Protein AF-0000000075882647 (afdb_homodimer)

Nearest PDB structures (foldseek):
  5lj7-assembly1_B  TM=8.411E-01  e=6.321E-17  Aggregatibacter actinomycetemcomitans
  5lil-assembly1_B  TM=8.410E-01  e=8.595E-17  Aggregatibacter actinomycetemcomitans
  5lj6-assembly1_A  TM=8.390E-01  e=1.169E-16  Aggregatibacter actinomycetemcomitans
  7w7b-assembly2_G  TM=8.075E-01  e=3.227E-15  Corynebacterium diphtheriae NCTC 13129
  4hzi-assembly1_B  TM=7.333E-01  e=2.160E-16  Leptospira interrogans serovar Copenhageni str. Fiocruz L1-130

Organism: Streptococcus dysgalactiae (NCBI:txid1334)

Solvent-accessible surface area (backbone atoms only — not comparable to full-atom values): 24722 Å² total; per-residue (Å²): 88,32,43,38,35,42,41,31,22,34,65,57,90,91,44,72,42,28,66,42,25,43,50,77,46,41,47,54,32,31,35,23,45,33,45,51,80,87,32,33,67,68,58,50,51,32,35,73,65,61,79,40,80,62,75,37,61,49,63,30,30,33,49,95,87,40,77,40,74,67,52,66,81,38,47,36,69,36,50,65,76,64,88,68,72,42,86,32,26,47,48,56,46,52,51,52,51,44,68,75,43,77,58,93,83,61,75,57,71,66,53,56,35,50,72,66,66,45,48,76,71,59,30,70,31,46,41,63,76,47,53,63,30,53,44,43,47,53,40,50,48,50,40,68,64,62,59,32,48,32,39,39,28,35,39,75,54,75,61,30,41,31,67,54,30,54,51,49,51,53,49,51,61,65,47,21,68,77,16,26,35,39,34,33,51,45,46,65,46,47,40,56,70,67,28,66,32,33,35,37,33,51,90,13,26,51,43,81,45,80,66,46,84,82,37,69,61,40,58,53,50,50,45,49,64,73,54,56,59,64,77,73,110,88,32,43,38,35,42,41,31,21,33,67,56,92,91,43,72,42,28,67,41,25,43,49,77,47,41,48,54,31,31,36,22,44,32,45,51,80,86,31,34,67,67,59,51,51,31,35,74,63,61,79,37,80,63,75,39,59,47,63,31,30,34,50,94,86,40,77,40,74,68,52,69,80,37,47,37,71,36,50,65,75,63,88,68,70,42,86,31,24,48,47,55,46,51,50,53,52,45,68,74,44,77,59,94,84,60,73,56,70,66,55,55,36,49,73,65,66,47,48,76,70,57,30,70,32,46,40,65,76,46,52,66,31,53,43,41,48,53,41,50,48,49,41,69,63,62,59,31,50,32,38,39,29,36,39,74,55,76,61,29,41,32,67,54,31,54,52,50,52,52,48,51,62,65,47,21,68,77,16,26,34,40,34,32,50,44,46,64,45,47,41,54,72,66,28,67,30,32,35,38,34,51,90,14,27,51,43,80,43,80,66,46,84,81,37,68,62,42,58,52,52,50,44,48,64,72,54,56,60,64,77,74,108

InterPro domains:
  IPR003439 ABC transporter-like, ATP-binding domain [PF00005] (18-157)
  IPR003439 ABC transporter-like, ATP-binding domain [PS50893] (3-228)
  IPR003593 AAA+ ATPase domain [SM00382] (27-205)
  IPR027417 P-loop containing nucleoside triphosphate hydrolase [G3DSA:3.40.50.300] (1-225)
  IPR027417 P-loop containing nucleoside triphosphate hydrolase [SSF52540] (3-206)
  IPR051782 ABC Transporter Superfamily, Various Functions [PTHR42939] (3-209)

pLDDT: mean 91.67, std 10.1, range [30.39, 98.38]

Radius of gyration: 23.54 Å; Cα contacts (8 Å, |Δ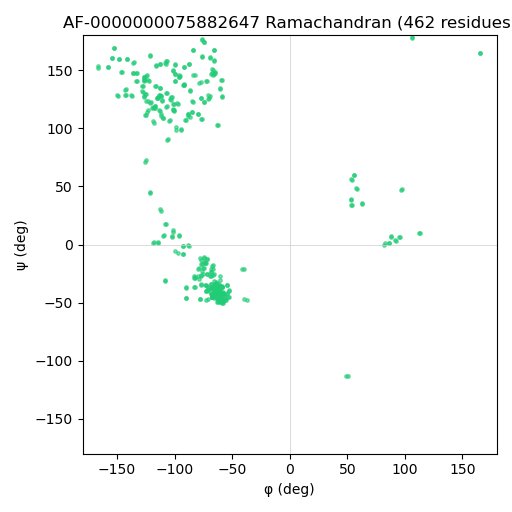i|>4): 886; chains: 2; bounding box: 59×68×52 Å

Secondary structure (DSSP, 8-state):
-EEEEEEEEEEETTEEEEEEEEEEEETT-EEEEEE-TTSSHHHHHHHHHTSS--SEEEEEEEETTEEEEPPGGGEEEE-SS----TTSBHHHHHHHHHHHS--TTPPPHHHHHHHTT--HHHHTSBGGG--HHHHHHHHHHHHHHH--SEEEEESTTTTS-HHHHHHHHHHHHHHGGGSEEEEE-S-HHHHHHH-SEEEEEETTEEEEEE--SS-HHHHHHHHHHHHGGGGT-/-EEEEEEEEEEETTEEEEEEEEEEEETT-EEEEEE-TTSSHHHHHHHHHTSS--SEEEEEEEETTEEEEPPGGGEEEE-SS----TTSBHHHHHHHHHHHS--TTPPPHHHHHHHTT--HHHHTSBGGG--HHHHHHHHHHHHHHH--SEEEEESTTTTS-HHHHHHHHHHHHHHGGGSEEEEE-S-HHHHHHH-SEEEEEETTEEEEEE--SS-HHHHHHHHHHHHGGGGT-

Foldseek 3Di:
DKKWWFQFWADDDPDTLAGTATDIFDFLFEAEEEADVSSCPVVVVCCVLPVDPTPDTAIWDADPNDTDRDDNLQEAEQALQDDADQAAALLRRLVVLCVVQPDPPDDDSVVLCVLLPNDPVRRRDGCVPPFSLVRLSSSVSSCVRSVHQEYEYEASQPRHDPVNNVSVLVVLNVSRNRHRHYYYDHDLVVCLVRGQWYWYRHPNYTDTDGDDPPDPVRVVVNCCRRVPPPVVD/DKKWWFQFWADDDPDTLAGTATDIFDFLFEAEEEADVSSCPVVVVCCVLPVDPTPDTAIWDADPNDTDRDDNLQEAEQALQDDADQAAALLRRLVVLCVVQPDPPDDDSVVLCVLLPQDPVRRRDGNVPPFSLVRLSSSVSSCVRSVHQEYEYEASQPRHDPVNNVSVLVVLNVSRNRHRHYYYDHDLVVCLVRGQWYWYRHPNYTD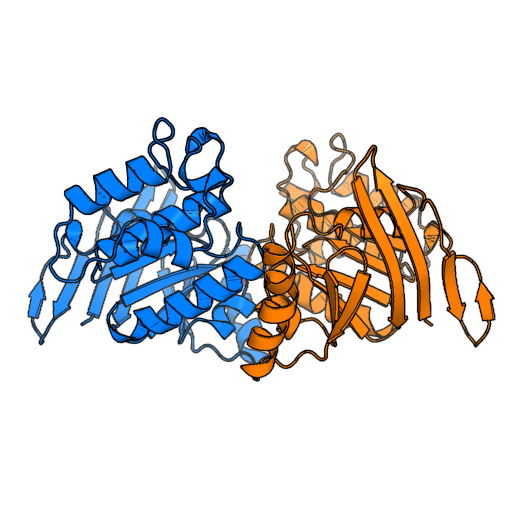TDGDDPPDPVRVVVNCCRRVPPPVPD

Structure (mmCIF, N/CA/C/O backbone):
data_AF-0000000075882647-model_v1
#
loop_
_entity.id
_entity.type
_entity.pdbx_description
1 polymer 'ABC-2 type transport system ATP-binding protein'
#
loop_
_atom_site.group_PDB
_atom_site.id
_atom_site.type_symbol
_atom_site.label_atom_id
_atom_site.label_alt_id
_atom_site.label_comp_id
_atom_site.label_asym_id
_atom_site.label_entity_id
_atom_site.label_seq_id
_atom_site.pdbx_PDB_ins_code
_atom_site.Cartn_x
_atom_site.Cartn_y
_atom_site.Cartn_z
_atom_site.occupancy
_atom_site.B_iso_or_equiv
_atom_site.auth_seq_id
_atom_site.auth_comp_id
_atom_site.auth_asym_id
_atom_site.auth_atom_id
_atom_site.pdbx_PDB_model_num
ATOM 1 N N . MET A 1 1 ? -0.082 30.484 -0.742 1 96.88 1 MET A N 1
ATOM 2 C CA . MET A 1 1 ? 0.788 30.078 0.355 1 96.88 1 MET A CA 1
ATOM 3 C C . MET A 1 1 ? 1.769 29 -0.106 1 96.88 1 MET A C 1
ATOM 5 O O . MET A 1 1 ? 1.406 28.109 -0.88 1 96.88 1 MET A O 1
ATOM 9 N N . GLU A 1 2 ? 2.984 29.188 0.309 1 97.88 2 GLU A N 1
ATOM 10 C CA . GLU A 1 2 ? 4.031 28.25 -0.065 1 97.88 2 GLU A CA 1
ATOM 11 C C . GLU A 1 2 ? 4.883 27.859 1.143 1 97.88 2 GLU A C 1
ATOM 13 O O . GLU A 1 2 ? 5.129 28.688 2.025 1 97.88 2 GLU A O 1
ATOM 18 N N . LEU A 1 3 ? 5.23 26.594 1.178 1 98.25 3 LEU A N 1
ATOM 19 C CA . LEU A 1 3 ? 6.262 26.141 2.102 1 98.25 3 LEU A CA 1
ATOM 20 C C . LEU A 1 3 ? 7.598 25.953 1.382 1 98.25 3 LEU A C 1
ATOM 22 O O . LEU A 1 3 ? 7.695 25.172 0.436 1 98.25 3 LEU A O 1
ATOM 26 N N . VAL A 1 4 ? 8.586 26.656 1.824 1 98.12 4 VAL A N 1
ATOM 27 C CA . VAL A 1 4 ? 9.883 26.625 1.16 1 98.12 4 VAL A CA 1
ATOM 28 C C . VAL A 1 4 ? 10.93 26 2.086 1 98.12 4 VAL A C 1
ATOM 30 O O . VAL A 1 4 ? 11.039 26.375 3.254 1 98.12 4 VAL A O 1
ATOM 33 N N . ILE A 1 5 ? 11.617 25.016 1.604 1 98 5 ILE A N 1
ATOM 34 C CA . ILE A 1 5 ? 12.797 24.484 2.277 1 98 5 ILE A CA 1
ATOM 35 C C . ILE A 1 5 ? 14.039 24.766 1.434 1 98 5 ILE A C 1
ATOM 37 O O . ILE A 1 5 ? 14.031 24.547 0.22 1 98 5 ILE A O 1
ATOM 41 N N . ARG A 1 6 ? 14.992 25.328 2.096 1 97.75 6 ARG A N 1
ATOM 42 C CA . ARG A 1 6 ? 16.203 25.75 1.389 1 97.75 6 ARG A CA 1
ATOM 43 C C . ARG A 1 6 ? 17.438 25.109 2.008 1 97.75 6 ARG A C 1
ATOM 45 O O . ARG A 1 6 ? 17.766 25.375 3.166 1 97.75 6 ARG A O 1
ATOM 52 N N . ASN A 1 7 ? 18.109 24.203 1.193 1 98.12 7 ASN A N 1
ATOM 53 C CA . ASN A 1 7 ? 19.406 23.641 1.516 1 98.12 7 ASN A CA 1
ATOM 54 C C . ASN A 1 7 ? 19.375 22.891 2.85 1 98.12 7 ASN A C 1
ATOM 56 O O . ASN A 1 7 ? 20.219 23.141 3.715 1 98.12 7 ASN A O 1
ATOM 60 N N . ILE A 1 8 ? 18.438 22.078 3.035 1 98.38 8 ILE A N 1
ATOM 61 C CA . ILE A 1 8 ? 18.312 21.312 4.27 1 98.38 8 ILE A CA 1
ATOM 62 C C . ILE A 1 8 ? 19.359 20.203 4.297 1 98.38 8 ILE A C 1
ATOM 64 O O . ILE A 1 8 ? 19.438 19.375 3.381 1 98.38 8 ILE A O 1
ATOM 68 N N . ARG A 1 9 ? 20.125 20.234 5.285 1 98.19 9 ARG A N 1
ATOM 69 C CA . ARG A 1 9 ? 21.156 19.219 5.496 1 98.19 9 ARG A CA 1
ATOM 70 C C . ARG A 1 9 ? 20.969 18.516 6.84 1 98.19 9 ARG A C 1
ATOM 72 O O . ARG A 1 9 ? 20.594 19.156 7.824 1 98.19 9 ARG A O 1
ATOM 79 N N . LYS A 1 10 ? 21.172 17.281 6.918 1 97.81 10 LYS A N 1
ATOM 80 C CA . LYS A 1 10 ? 21.078 16.5 8.148 1 97.81 10 LYS A CA 1
ATOM 81 C C . LYS A 1 10 ? 22.031 15.312 8.133 1 97.81 10 LYS A C 1
ATOM 83 O O . LYS A 1 10 ? 22.047 14.539 7.18 1 97.81 10 LYS A O 1
ATOM 88 N N . ASN A 1 11 ? 22.781 15.195 9.109 1 95.62 11 ASN A N 1
ATOM 89 C CA . ASN A 1 11 ? 23.703 14.078 9.32 1 95.62 11 ASN A CA 1
ATOM 90 C C . ASN A 1 11 ? 23.328 13.281 10.57 1 95.62 11 ASN A C 1
ATOM 92 O O . ASN A 1 11 ? 22.906 13.852 11.57 1 95.62 11 ASN A O 1
ATOM 96 N N . PHE A 1 12 ? 23.359 12.016 10.461 1 93.31 12 PHE A N 1
ATOM 97 C CA . PHE A 1 12 ? 23.344 11.133 11.625 1 93.31 12 PHE A CA 1
ATOM 98 C C . PHE A 1 12 ? 24.672 10.391 11.75 1 93.31 12 PHE A C 1
ATOM 100 O O . PHE A 1 12 ? 25 9.539 10.922 1 93.31 12 PHE A O 1
ATOM 107 N N . GLN A 1 13 ? 25.344 10.656 12.781 1 89.81 13 GLN A N 1
ATOM 108 C CA . GLN A 1 13 ? 26.703 10.133 12.953 1 89.81 13 GLN A CA 1
ATOM 109 C C . GLN A 1 13 ? 27.547 10.375 11.703 1 89.81 13 GLN A C 1
ATOM 111 O O . GLN A 1 13 ? 27.734 11.523 11.289 1 89.81 13 GLN A O 1
ATOM 116 N N . GLU A 1 14 ? 27.891 9.258 11.047 1 89.81 14 GLU A N 1
ATOM 117 C CA . GLU A 1 14 ? 28.797 9.422 9.922 1 89.81 14 GLU A CA 1
ATOM 118 C C . GLU A 1 14 ? 28.047 9.375 8.594 1 89.81 14 GLU A C 1
ATOM 120 O O . GLU A 1 14 ? 28.656 9.461 7.527 1 89.81 14 GLU A O 1
ATOM 125 N N . LYS A 1 15 ? 26.797 9.445 8.633 1 91.81 15 LYS A N 1
ATOM 126 C CA . LYS A 1 15 ? 26.047 9.336 7.391 1 91.81 15 LYS A CA 1
ATOM 127 C C . LYS A 1 15 ? 25.234 10.602 7.121 1 91.81 15 LYS A C 1
ATOM 129 O O . LYS A 1 15 ? 24.422 11.023 7.949 1 91.81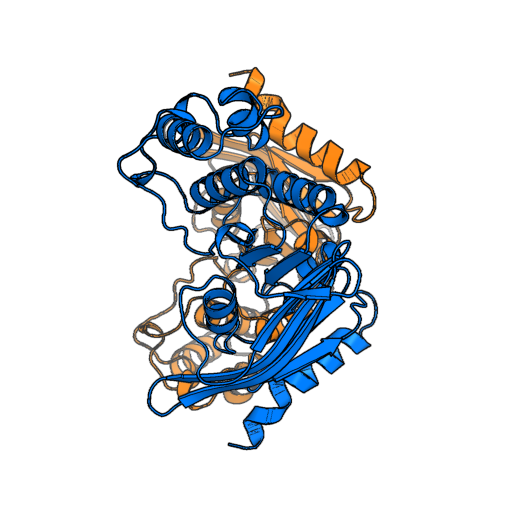 15 LYS A O 1
ATOM 134 N N . GLU A 1 16 ? 25.562 11.273 5.992 1 94.88 16 GLU A N 1
ATOM 135 C CA . GLU A 1 16 ? 24.766 12.422 5.562 1 94.88 16 GLU A CA 1
ATOM 136 C C . GLU A 1 16 ? 23.5 11.969 4.855 1 94.88 16 GLU A C 1
ATOM 138 O O . GLU A 1 16 ? 23.54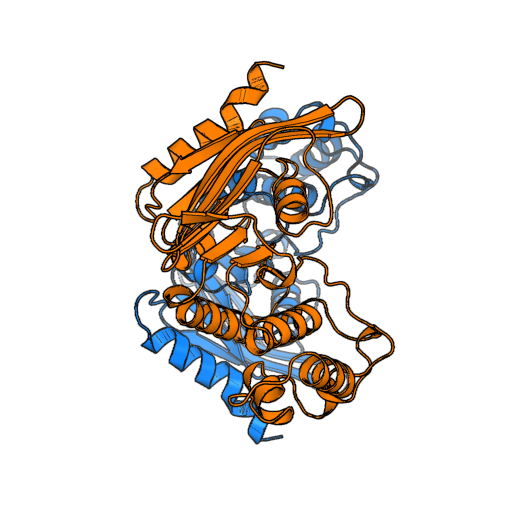7 11.484 3.727 1 94.88 16 GLU A O 1
ATOM 143 N N . VAL A 1 17 ? 22.375 12.211 5.473 1 96.19 17 VAL A N 1
ATOM 144 C CA . VAL A 1 17 ? 21.094 11.711 4.973 1 96.19 17 VAL A CA 1
ATOM 145 C C . VAL A 1 17 ? 20.469 12.742 4.031 1 96.19 17 VAL A C 1
ATOM 147 O O . VAL A 1 17 ? 19.984 12.391 2.955 1 96.19 17 VAL A O 1
ATOM 150 N N . LEU A 1 18 ? 20.469 13.969 4.422 1 98.12 18 LEU A N 1
ATOM 151 C CA . LEU A 1 18 ? 20.047 15.078 3.572 1 98.12 18 LEU A CA 1
ATOM 152 C C . LEU A 1 18 ? 21.219 15.977 3.217 1 98.12 18 LEU A C 1
ATOM 154 O O . LEU A 1 18 ? 21.984 16.391 4.098 1 98.12 18 LEU A O 1
ATOM 158 N N . LYS A 1 19 ? 21.422 16.25 1.901 1 97.56 19 LYS A N 1
ATOM 159 C CA . LYS A 1 19 ? 22.625 16.891 1.38 1 97.56 19 LYS A CA 1
ATOM 160 C C . LYS A 1 19 ? 22.281 18.188 0.651 1 97.56 19 LYS A C 1
ATOM 162 O O . LYS A 1 19 ? 22.75 18.438 -0.463 1 97.56 19 LYS A O 1
ATOM 167 N N . GLY A 1 20 ? 21.422 18.953 1.277 1 97.94 20 GLY A N 1
ATOM 168 C CA . GLY A 1 20 ? 21.031 20.234 0.694 1 97.94 20 GLY A CA 1
ATOM 169 C C . GLY A 1 20 ? 19.734 20.172 -0.077 1 97.94 20 GLY A C 1
ATOM 170 O O . GLY A 1 20 ? 19.672 20.594 -1.229 1 97.94 20 GLY A O 1
ATOM 171 N N . ALA A 1 21 ? 18.766 19.562 0.53 1 97.94 21 ALA A N 1
ATOM 172 C CA . ALA A 1 21 ? 17.453 19.438 -0.094 1 97.94 21 ALA A CA 1
ATOM 173 C C . ALA A 1 21 ? 16.75 20.797 -0.154 1 97.94 21 ALA A C 1
ATOM 175 O O . ALA A 1 21 ? 16.656 21.5 0.85 1 97.94 21 ALA A O 1
ATOM 176 N N . SER A 1 22 ? 16.328 21.203 -1.316 1 98.38 22 SER A N 1
ATOM 177 C CA . SER A 1 22 ? 15.562 22.422 -1.546 1 98.38 22 SER A CA 1
ATOM 178 C C . SER A 1 22 ? 14.305 22.141 -2.357 1 98.38 22 SER A C 1
ATOM 180 O O . SER A 1 22 ? 14.328 21.328 -3.287 1 98.38 22 SER A O 1
ATOM 182 N N . TYR A 1 23 ? 13.242 22.734 -1.927 1 97.94 23 TYR A N 1
ATOM 183 C CA . TYR A 1 23 ? 11.977 22.5 -2.617 1 97.94 23 TYR A CA 1
ATOM 184 C C . TYR A 1 23 ? 10.938 23.516 -2.189 1 97.94 23 TYR A C 1
ATOM 186 O O . TYR A 1 23 ? 11.039 24.109 -1.112 1 97.94 23 TYR A O 1
ATOM 194 N N . THR A 1 24 ? 10 23.797 -3.076 1 97.69 24 THR A N 1
ATOM 195 C CA . THR A 1 24 ? 8.852 24.641 -2.76 1 97.69 24 THR A CA 1
ATOM 196 C C . THR A 1 24 ? 7.547 23.859 -2.91 1 97.69 24 THR A C 1
ATOM 198 O O . THR A 1 24 ? 7.223 23.391 -4 1 97.69 24 THR A O 1
ATOM 201 N N . PHE A 1 25 ? 6.84 23.719 -1.783 1 97.69 25 PHE A N 1
ATOM 202 C CA . PHE A 1 25 ? 5.508 23.125 -1.771 1 97.69 25 PHE A CA 1
ATOM 203 C C . PHE A 1 25 ? 4.434 24.203 -1.821 1 97.69 25 PHE A C 1
ATOM 205 O O . PHE A 1 25 ? 4.559 25.234 -1.177 1 97.69 25 PHE A O 1
ATOM 212 N N . ARG A 1 26 ? 3.305 23.953 -2.514 1 97 26 ARG A N 1
ATOM 213 C CA . ARG A 1 26 ? 2.332 25.016 -2.738 1 97 26 ARG A CA 1
ATOM 214 C C . ARG A 1 26 ? 0.94 24.594 -2.283 1 97 26 ARG A C 1
ATOM 216 O O . ARG A 1 26 ? 0.577 23.422 -2.389 1 97 26 ARG A O 1
ATOM 223 N N . GLU A 1 27 ? 0.282 25.562 -1.771 1 97.38 27 GLU A N 1
ATOM 224 C CA . GLU A 1 27 ? -1.144 25.391 -1.508 1 97.38 27 GLU A CA 1
ATOM 225 C C . GLU A 1 27 ? -1.906 25.062 -2.789 1 97.38 27 GLU A C 1
ATOM 227 O O . GLU A 1 27 ? -1.557 25.562 -3.865 1 9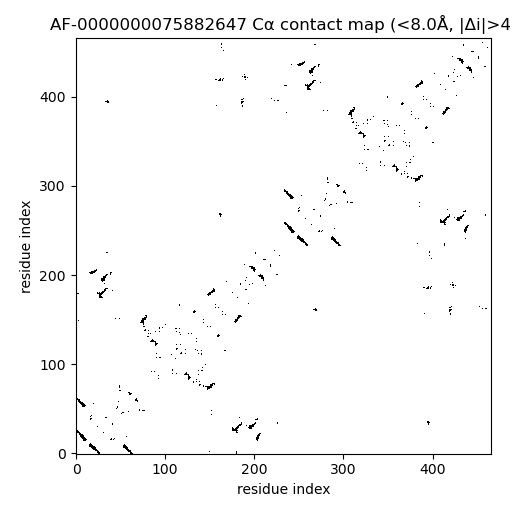7.38 27 GLU A O 1
ATOM 232 N N . GLY A 1 28 ? -2.861 24.188 -2.68 1 95.81 28 GLY A N 1
ATOM 233 C CA . GLY A 1 28 ? -3.689 23.859 -3.832 1 95.81 28 GLY A CA 1
ATOM 234 C C . GLY A 1 28 ? -3.166 22.672 -4.625 1 95.81 28 GLY A C 1
ATOM 235 O O . GLY A 1 28 ? -3.734 22.312 -5.656 1 95.81 28 GLY A O 1
ATOM 236 N N . GLU A 1 29 ? -2.07 22.109 -4.082 1 94.12 29 GLU A N 1
ATOM 237 C CA . GLU A 1 29 ? -1.463 20.938 -4.727 1 94.12 29 GLU A CA 1
ATOM 238 C C . GLU A 1 29 ? -1.161 19.844 -3.715 1 94.12 29 GLU A C 1
ATOM 240 O O . GLU A 1 29 ? -0.915 20.125 -2.539 1 94.12 29 GLU A O 1
ATOM 245 N N . ILE A 1 30 ? -1.267 18.656 -4.172 1 96.56 30 ILE A N 1
ATOM 246 C CA . ILE A 1 30 ? -0.74 17.531 -3.41 1 96.56 30 ILE A CA 1
ATOM 247 C C . ILE A 1 30 ? 0.607 17.109 -3.986 1 96.56 30 ILE A C 1
ATOM 249 O O . ILE A 1 30 ? 0.693 16.703 -5.148 1 96.56 30 ILE A O 1
ATOM 253 N N . THR A 1 31 ? 1.644 17.266 -3.207 1 96.94 31 THR A N 1
ATOM 254 C CA . THR A 1 31 ? 2.977 16.844 -3.627 1 96.94 31 THR A CA 1
ATOM 255 C C . THR A 1 31 ? 3.311 15.461 -3.062 1 96.94 31 THR A C 1
ATOM 257 O O . THR A 1 31 ? 3.238 15.242 -1.852 1 96.94 31 THR A O 1
ATOM 260 N N . GLY A 1 32 ? 3.582 14.555 -3.961 1 96.75 32 GLY A N 1
ATOM 261 C CA . GLY A 1 32 ? 4.082 13.258 -3.543 1 96.75 32 GLY A CA 1
ATOM 262 C C . GLY A 1 32 ? 5.582 13.242 -3.314 1 96.75 32 GLY A C 1
ATOM 263 O O . GLY A 1 32 ? 6.352 13.656 -4.184 1 96.75 32 GLY A O 1
ATOM 264 N N . LEU A 1 33 ? 6.004 12.883 -2.156 1 96.69 33 LEU A N 1
ATOM 265 C CA . LEU A 1 33 ? 7.414 12.68 -1.848 1 96.69 33 LEU A CA 1
ATOM 266 C C . LEU A 1 33 ? 7.832 11.242 -2.113 1 96.69 33 LEU A C 1
ATOM 268 O O . LEU A 1 33 ? 7.5 10.344 -1.338 1 96.69 33 LEU A O 1
ATOM 272 N N . LEU A 1 34 ? 8.57 11.039 -3.162 1 95.19 34 LEU A N 1
ATOM 273 C CA . LEU A 1 34 ? 9.008 9.703 -3.562 1 95.19 34 LEU A CA 1
ATOM 274 C C . LEU A 1 34 ? 10.492 9.516 -3.279 1 95.19 34 LEU A C 1
ATOM 276 O O . LEU A 1 34 ? 11.242 10.492 -3.201 1 95.19 34 LEU A O 1
ATOM 280 N N . GLY A 1 35 ? 10.891 8.32 -3.16 1 92.06 35 GLY A N 1
ATOM 281 C CA . GLY A 1 35 ? 12.266 7.922 -2.891 1 92.06 35 GLY A CA 1
ATOM 282 C C . GLY A 1 35 ? 12.391 6.477 -2.453 1 92.06 35 GLY A C 1
ATOM 283 O O . GLY A 1 35 ? 11.406 5.848 -2.07 1 92.06 35 GLY A O 1
ATOM 284 N N . ARG A 1 36 ? 13.586 6 -2.498 1 89.31 36 ARG A N 1
ATOM 285 C CA . ARG A 1 36 ? 13.844 4.637 -2.041 1 89.31 36 ARG A CA 1
ATOM 286 C C . ARG A 1 36 ? 13.68 4.527 -0.529 1 89.31 36 ARG A C 1
ATOM 288 O O . ARG A 1 36 ? 13.641 5.539 0.171 1 89.31 36 ARG A O 1
ATOM 295 N N . ASN A 1 37 ? 13.523 3.297 -0.109 1 86.5 37 ASN A N 1
ATOM 296 C CA . ASN A 1 37 ? 13.57 3.092 1.335 1 86.5 37 ASN A CA 1
ATOM 297 C C . ASN A 1 37 ? 14.906 3.551 1.923 1 86.5 37 ASN A C 1
ATOM 299 O O . ASN A 1 37 ? 15.969 3.246 1.378 1 86.5 37 ASN A O 1
ATOM 303 N N . GLY A 1 38 ? 14.852 4.375 2.912 1 88.56 38 GLY A N 1
ATOM 304 C CA . GLY A 1 38 ? 16.062 4.875 3.545 1 88.56 38 GLY A CA 1
ATOM 305 C C . GLY A 1 38 ? 16.609 6.133 2.885 1 88.56 38 GLY A C 1
ATOM 306 O O . GLY A 1 38 ? 17.641 6.652 3.289 1 88.56 38 GLY A O 1
ATOM 307 N N . ALA A 1 39 ? 15.852 6.641 1.966 1 91.75 39 ALA A N 1
ATOM 308 C CA . ALA A 1 39 ? 16.344 7.797 1.223 1 91.75 39 ALA A CA 1
ATOM 309 C C . ALA A 1 39 ? 16.312 9.055 2.082 1 91.75 39 ALA A C 1
ATOM 311 O O . ALA A 1 39 ? 16.906 10.07 1.729 1 91.75 39 ALA A O 1
ATOM 312 N N . GLY A 1 40 ? 15.578 9.016 3.189 1 94.38 40 GLY A N 1
ATOM 313 C CA . GLY A 1 40 ? 15.516 10.164 4.07 1 94.38 40 GLY A CA 1
ATOM 314 C C . GLY A 1 40 ? 14.141 10.812 4.109 1 94.38 40 GLY A C 1
ATOM 315 O O . GLY A 1 40 ? 13.977 11.914 4.645 1 94.38 40 GLY A O 1
ATOM 316 N N . LYS A 1 41 ? 13.109 10.219 3.553 1 95.5 41 LYS A N 1
ATOM 317 C CA . LYS A 1 41 ? 11.766 10.781 3.516 1 95.5 41 LYS A CA 1
ATOM 318 C C . LYS A 1 41 ? 11.25 11.07 4.922 1 95.5 41 LYS A C 1
ATOM 320 O O . LYS A 1 41 ? 10.789 12.18 5.207 1 95.5 41 LYS A O 1
ATOM 325 N N . THR A 1 42 ? 11.391 10.039 5.812 1 93.94 42 THR A N 1
ATOM 326 C CA . THR A 1 42 ? 10.938 10.18 7.191 1 93.94 42 THR A CA 1
ATOM 327 C C . THR A 1 42 ? 11.75 11.242 7.926 1 93.94 42 THR A C 1
ATOM 329 O O . THR A 1 42 ? 11.211 12.016 8.719 1 93.94 42 THR A O 1
ATOM 332 N N . THR A 1 43 ? 13.07 11.273 7.637 1 96 43 THR A N 1
ATOM 333 C CA . THR A 1 43 ? 13.93 12.297 8.219 1 96 43 THR A CA 1
ATOM 334 C C . THR A 1 43 ? 13.453 13.688 7.824 1 96 43 THR A C 1
ATOM 336 O O . THR A 1 43 ? 13.328 14.578 8.672 1 96 43 THR A O 1
ATOM 339 N N . LEU A 1 44 ? 13.164 13.844 6.555 1 97.44 44 LEU A N 1
ATOM 340 C CA . LEU A 1 44 ? 12.688 15.133 6.074 1 97.44 44 LEU A CA 1
ATOM 341 C C . LEU A 1 44 ? 11.352 15.5 6.727 1 97.44 44 LEU A C 1
ATOM 343 O O . LEU A 1 44 ? 11.172 16.625 7.18 1 97.44 44 LEU A O 1
ATOM 347 N N . PHE A 1 45 ? 10.422 14.555 6.816 1 97.25 45 PHE A N 1
ATOM 348 C CA . PHE A 1 45 ? 9.133 14.781 7.453 1 97.25 45 PHE A CA 1
ATOM 349 C C . PHE A 1 45 ? 9.312 15.18 8.914 1 97.25 45 PHE A C 1
ATOM 351 O O . PHE A 1 45 ? 8.656 16.109 9.391 1 97.25 45 PHE A O 1
ATOM 358 N N . ASN A 1 46 ? 10.219 14.547 9.562 1 96.19 46 ASN A N 1
ATOM 359 C CA . ASN A 1 46 ? 10.461 14.844 10.977 1 96.19 46 ASN A CA 1
ATOM 360 C C . ASN A 1 46 ? 11.055 16.234 11.156 1 96.19 46 ASN A C 1
ATOM 362 O O . ASN A 1 46 ? 10.766 16.906 12.141 1 96.19 46 ASN A O 1
ATOM 366 N N . ILE A 1 47 ? 11.883 16.562 10.25 1 96.94 47 ILE A N 1
ATOM 367 C CA . ILE A 1 47 ? 12.477 17.906 10.297 1 96.94 47 ILE A CA 1
ATOM 368 C C . ILE A 1 47 ? 11.391 18.953 10.062 1 96.94 47 ILE A C 1
ATOM 370 O O . ILE A 1 47 ? 11.297 19.938 10.805 1 96.94 47 ILE A O 1
ATOM 374 N N . LEU A 1 48 ? 10.523 18.734 9.117 1 96.88 48 LEU A N 1
ATOM 375 C CA . LEU A 1 48 ? 9.43 19.656 8.828 1 96.88 48 LEU A CA 1
ATOM 376 C C . LEU A 1 48 ? 8.477 19.75 10.008 1 96.88 48 LEU A C 1
ATOM 378 O O . LEU A 1 48 ? 8.008 20.844 10.352 1 96.88 48 LEU A O 1
ATOM 382 N N . TYR A 1 49 ? 8.234 18.641 10.609 1 95.75 49 TYR A N 1
ATOM 383 C CA . TYR A 1 49 ? 7.281 18.562 11.711 1 95.75 49 TYR A CA 1
ATOM 384 C C . TYR A 1 49 ? 7.879 19.125 12.992 1 95.75 49 TYR A C 1
ATOM 386 O O . TYR A 1 49 ? 7.16 19.391 13.953 1 95.75 49 TYR A O 1
ATOM 394 N N . GLY A 1 50 ? 9.195 19.266 13.055 1 93.88 50 GLY A N 1
ATOM 395 C CA . GLY A 1 50 ? 9.852 19.875 14.195 1 93.88 50 GLY A CA 1
ATOM 396 C C . GLY A 1 50 ? 10.352 18.844 15.203 1 93.88 50 GLY A C 1
ATOM 397 O O . GLY A 1 50 ? 10.828 19.219 16.281 1 93.88 50 GLY A O 1
ATOM 398 N N . GLU A 1 51 ? 10.242 17.625 14.859 1 91.94 51 GLU A N 1
ATOM 399 C CA . GLU A 1 51 ? 10.75 16.578 15.75 1 91.94 51 GLU A CA 1
ATOM 400 C C . GLU A 1 51 ? 12.273 16.531 15.742 1 91.94 51 GLU A C 1
ATOM 402 O O . GLU A 1 51 ? 12.898 16.203 16.75 1 91.94 51 GLU A O 1
ATOM 407 N N . HIS A 1 52 ? 12.852 16.797 14.609 1 92.81 52 HIS A N 1
ATOM 408 C CA . HIS A 1 52 ? 14.297 16.875 14.438 1 92.81 52 HIS A CA 1
ATOM 409 C C . HIS A 1 52 ? 14.703 18.219 13.844 1 92.81 52 HIS A C 1
ATOM 411 O O . HIS A 1 52 ? 14.008 18.766 12.984 1 92.81 52 HIS A O 1
ATOM 417 N N . GLN A 1 53 ? 15.859 18.672 14.305 1 94.62 53 GLN A N 1
ATOM 418 C CA . GLN A 1 53 ? 16.391 19.906 13.734 1 94.62 53 GLN A CA 1
ATOM 419 C C . GLN A 1 53 ? 17.328 19.609 12.562 1 94.62 53 GLN A C 1
ATOM 421 O O . GLN A 1 53 ? 18.141 18.688 12.633 1 94.62 53 GLN A O 1
ATOM 426 N N . ALA A 1 54 ? 17.172 20.391 11.547 1 96.75 54 ALA A N 1
ATOM 427 C CA . ALA A 1 54 ? 18.156 20.328 10.469 1 96.75 54 ALA A CA 1
ATOM 428 C C . ALA A 1 54 ? 19.516 20.859 10.93 1 96.75 54 ALA A C 1
ATOM 430 O O . ALA A 1 54 ? 19.594 21.719 11.797 1 96.75 54 ALA A O 1
ATOM 431 N N . ASP A 1 55 ? 20.562 20.266 10.383 1 97.5 55 ASP A N 1
ATOM 432 C CA . ASP A 1 55 ? 21.906 20.781 10.688 1 97.5 55 ASP A CA 1
ATOM 433 C C . ASP A 1 55 ? 22.141 22.109 9.984 1 97.5 55 ASP A C 1
ATOM 435 O O . ASP A 1 55 ? 22.812 22.984 10.539 1 97.5 55 ASP A O 1
ATOM 439 N N . GLN A 1 56 ? 21.703 22.203 8.82 1 97.94 56 GLN A N 1
ATOM 440 C CA . GLN A 1 56 ? 21.781 23.422 8.023 1 97.94 56 GLN A CA 1
ATOM 441 C C . GLN A 1 56 ? 20.516 23.625 7.188 1 97.94 56 GLN A C 1
ATOM 443 O O . GLN A 1 56 ? 19.734 22.688 7.004 1 97.94 56 GLN A O 1
ATOM 448 N N . GLY A 1 57 ? 20.312 24.859 6.777 1 97.56 57 GLY A N 1
ATOM 449 C CA . GLY A 1 57 ? 19.188 25.172 5.895 1 97.56 57 GLY A CA 1
ATOM 450 C C . GLY A 1 57 ? 18.062 25.906 6.602 1 97.56 57 GLY A C 1
ATOM 451 O O . GLY A 1 57 ? 18.188 26.25 7.777 1 97.56 57 GLY A O 1
ATOM 452 N N . GLU A 1 58 ? 17.078 26.234 5.812 1 97.06 58 GLU A N 1
ATOM 453 C CA . GLU A 1 58 ? 15.969 27.031 6.336 1 97.06 58 GLU A CA 1
ATOM 454 C C . GLU A 1 58 ? 14.625 26.484 5.859 1 97.06 58 GLU A C 1
ATOM 456 O O . GLU A 1 58 ? 14.531 25.922 4.77 1 97.06 58 GLU A O 1
ATOM 461 N N . ILE A 1 59 ? 13.672 26.625 6.688 1 97.5 59 ILE A N 1
ATOM 462 C CA . ILE A 1 59 ? 12.281 26.297 6.395 1 97.5 59 ILE A CA 1
ATOM 463 C C . ILE A 1 59 ? 11.391 27.5 6.703 1 97.5 59 ILE A C 1
ATOM 465 O O . ILE A 1 59 ? 11.461 28.062 7.801 1 97.5 59 ILE A O 1
ATOM 469 N N . PHE A 1 60 ? 10.594 27.922 5.793 1 97.44 60 PHE A N 1
ATOM 470 C CA . PHE A 1 60 ? 9.727 29.047 6.074 1 97.44 60 PHE A CA 1
ATOM 471 C C . PHE A 1 60 ? 8.477 29.016 5.199 1 97.44 60 PHE A C 1
ATOM 473 O O . PHE A 1 60 ? 8.43 28.281 4.207 1 97.44 60 PHE A O 1
ATOM 480 N N . LEU A 1 61 ? 7.484 29.703 5.586 1 97.75 61 LEU A N 1
ATOM 481 C CA . LEU A 1 61 ? 6.242 29.875 4.844 1 97.75 61 LEU A CA 1
ATOM 482 C C . LEU A 1 61 ? 6.242 31.219 4.102 1 97.75 61 LEU A C 1
ATOM 484 O O . LEU A 1 61 ? 6.766 32.219 4.602 1 97.75 61 LEU A O 1
ATOM 488 N N . VAL A 1 62 ? 5.73 31.188 2.91 1 97.81 62 VAL A N 1
ATOM 489 C CA . VAL A 1 62 ? 5.488 32.406 2.156 1 97.81 62 VAL A CA 1
ATOM 490 C C . VAL A 1 62 ? 3.988 32.625 2.008 1 97.81 62 VAL A C 1
ATOM 492 O O . VAL A 1 62 ? 3.293 31.844 1.365 1 97.81 62 VAL A O 1
ATOM 495 N N . GLU A 1 63 ? 3.502 33.625 2.633 1 95.56 63 GLU A N 1
ATOM 496 C CA . GLU A 1 63 ? 2.098 34 2.566 1 95.56 63 GLU A CA 1
ATOM 497 C C . GLU A 1 63 ? 1.954 35.469 2.127 1 95.56 63 GLU A C 1
ATOM 499 O O . GLU A 1 63 ? 2.531 36.375 2.74 1 95.56 63 GLU A O 1
ATOM 504 N N . ASN A 1 64 ? 1.262 35.719 1.111 1 94.06 64 ASN A N 1
ATOM 505 C CA . ASN A 1 64 ? 1.075 37.062 0.577 1 94.06 64 ASN A CA 1
ATOM 506 C C . ASN A 1 64 ? 2.41 37.781 0.33 1 94.06 64 ASN A C 1
ATOM 508 O O . ASN A 1 64 ? 2.588 38.938 0.701 1 94.06 64 ASN A O 1
ATOM 512 N N . GLY A 1 65 ? 3.338 37 -0.133 1 93.5 65 GLY A N 1
ATOM 513 C CA . GLY A 1 65 ? 4.633 37.531 -0.523 1 93.5 65 GLY A CA 1
ATOM 514 C C . GLY A 1 65 ? 5.582 37.719 0.646 1 93.5 65 GLY A C 1
ATOM 515 O O . GLY A 1 65 ? 6.715 38.156 0.469 1 93.5 65 GLY A O 1
ATOM 516 N N . VAL A 1 66 ? 5.152 37.375 1.818 1 97.19 66 VAL A N 1
ATOM 517 C CA . VAL A 1 66 ? 5.965 37.594 3.012 1 97.19 66 VAL A CA 1
ATOM 518 C C . VAL A 1 66 ? 6.492 36.25 3.52 1 97.19 66 VAL A C 1
ATOM 520 O O . VAL A 1 66 ? 5.727 35.281 3.676 1 97.19 66 VAL A O 1
ATOM 523 N N . GLU A 1 67 ? 7.754 36.219 3.752 1 97.19 67 GLU A N 1
ATOM 524 C CA . GLU A 1 67 ? 8.391 35.031 4.34 1 97.19 67 GLU A CA 1
ATOM 525 C C . GLU A 1 67 ? 8.32 35.094 5.863 1 97.19 67 GLU A C 1
ATOM 527 O O . GLU A 1 67 ? 8.562 36.125 6.473 1 97.19 67 GLU A O 1
ATOM 532 N N . ARG A 1 68 ? 7.938 34.031 6.426 1 96.88 68 ARG A N 1
ATOM 533 C CA . ARG A 1 68 ? 7.945 33.906 7.879 1 96.88 68 ARG A CA 1
ATOM 534 C C . ARG A 1 68 ? 8.219 32.469 8.32 1 96.88 68 ARG A C 1
ATOM 536 O O . ARG A 1 68 ? 8.016 31.547 7.547 1 96.88 68 ARG A O 1
ATOM 543 N N . PRO A 1 69 ? 8.641 32.344 9.5 1 95.19 69 PRO A N 1
ATOM 544 C CA . PRO A 1 69 ? 8.906 31 9.992 1 95.19 69 P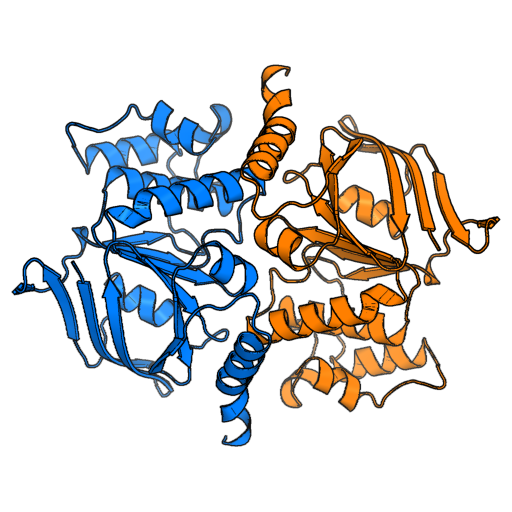RO A CA 1
ATOM 545 C C . PRO A 1 69 ? 7.637 30.141 10.086 1 95.19 69 PRO A C 1
ATOM 547 O O . PRO A 1 69 ? 6.543 30.672 10.281 1 95.19 69 PRO A O 1
ATOM 550 N N . LEU A 1 70 ? 7.82 28.891 9.875 1 94.25 70 LEU A N 1
ATOM 551 C CA . LEU A 1 70 ? 6.75 27.938 10.094 1 94.25 70 LEU A CA 1
ATOM 552 C C . LEU A 1 70 ? 6.566 27.641 11.586 1 94.25 70 LEU A C 1
ATOM 554 O O . LEU A 1 70 ? 7.527 27.297 12.273 1 94.25 70 LEU A O 1
ATOM 558 N N . GLU A 1 71 ? 5.34 27.828 12.008 1 93.31 71 GLU A N 1
ATOM 559 C CA . GLU A 1 71 ? 5.055 27.547 13.406 1 93.31 71 GLU A CA 1
ATOM 560 C C . GLU A 1 71 ? 4.578 26.109 13.586 1 93.31 71 GLU A C 1
ATOM 562 O O . GLU A 1 71 ? 3.936 25.547 12.695 1 93.31 71 GLU A O 1
ATOM 567 N N . LEU A 1 72 ? 4.812 25.609 14.688 1 90.56 72 LEU A N 1
ATOM 568 C CA . LEU A 1 72 ? 4.52 24.203 14.961 1 90.56 72 LEU A CA 1
ATOM 569 C C . LEU A 1 72 ? 3.029 23.922 14.828 1 90.56 72 LEU A C 1
ATOM 571 O O . LEU A 1 72 ? 2.637 22.844 14.375 1 90.56 72 LEU A O 1
ATOM 575 N N . GLU A 1 73 ? 2.199 24.844 15.234 1 92.44 73 GLU A N 1
ATOM 576 C CA . GLU A 1 73 ? 0.752 24.656 15.211 1 92.44 73 GLU A CA 1
ATOM 577 C C . GLU A 1 73 ? 0.217 24.688 13.781 1 92.44 73 GLU A C 1
ATOM 579 O O . GLU A 1 73 ? -0.935 24.328 13.539 1 92.44 73 GLU A O 1
ATOM 584 N N . GLU A 1 74 ? 1.074 25.125 12.859 1 96.38 74 GLU A N 1
ATOM 585 C CA . GLU A 1 74 ? 0.638 25.297 11.469 1 96.38 74 GLU A CA 1
ATOM 586 C C . GLU A 1 74 ? 0.92 24.031 10.656 1 96.38 74 GLU A C 1
ATOM 588 O O . GLU A 1 74 ? 0.577 23.969 9.477 1 96.38 74 GLU A O 1
ATOM 593 N N . ILE A 1 75 ? 1.513 23.047 11.328 1 97.12 75 ILE A N 1
ATOM 594 C CA . ILE A 1 75 ? 1.861 21.812 10.617 1 97.12 75 ILE A CA 1
ATOM 595 C C . ILE A 1 75 ? 1.24 20.625 11.328 1 97.12 75 ILE A C 1
ATOM 597 O O . ILE A 1 75 ? 1.225 20.562 12.562 1 97.12 75 ILE A O 1
ATOM 601 N N . GLY A 1 76 ? 0.551 19.781 10.578 1 96.56 76 GLY A N 1
ATOM 602 C CA . GLY A 1 76 ? 0.034 18.516 11.047 1 96.56 76 GLY A CA 1
ATOM 603 C C . GLY A 1 76 ? 0.648 17.312 10.336 1 96.56 76 GLY A C 1
ATOM 604 O O . GLY A 1 76 ? 1.114 17.438 9.203 1 96.56 76 GLY A O 1
ATOM 605 N N . MET A 1 77 ? 0.625 16.219 11.086 1 95.81 77 MET A N 1
ATOM 606 C CA . MET A 1 77 ? 1.308 15.055 10.531 1 95.81 77 MET A CA 1
ATOM 607 C C . MET A 1 77 ? 0.549 13.773 10.859 1 95.81 77 MET A C 1
ATOM 609 O O . MET A 1 77 ? 0.021 13.625 11.961 1 95.81 77 MET A O 1
ATOM 613 N N . VAL A 1 78 ? 0.392 12.953 9.852 1 95.88 78 VAL A N 1
ATOM 614 C CA . VAL A 1 78 ? -0.016 11.562 10.023 1 95.88 78 VAL A CA 1
ATOM 615 C C . VAL A 1 78 ? 1.171 10.641 9.758 1 95.88 78 VAL A C 1
ATOM 617 O O . VAL A 1 78 ? 1.666 10.562 8.633 1 95.88 78 VAL A O 1
ATOM 620 N N . PHE A 1 79 ? 1.557 9.891 10.773 1 93.19 79 PHE A N 1
ATOM 621 C CA . PHE A 1 79 ? 2.713 9.008 10.68 1 93.19 79 PHE A CA 1
ATOM 622 C C . PHE A 1 79 ? 2.309 7.648 10.125 1 93.19 79 PHE A C 1
ATOM 624 O O . PHE A 1 79 ? 1.133 7.281 10.164 1 93.19 79 PHE A O 1
ATOM 631 N N . SER A 1 80 ? 3.285 7.016 9.555 1 88.38 80 SER A N 1
ATOM 632 C CA . SER A 1 80 ? 3.049 5.629 9.18 1 88.38 80 SER A CA 1
ATOM 633 C C . SER A 1 80 ? 2.709 4.773 10.391 1 88.38 80 SER A C 1
ATOM 635 O O . SER A 1 80 ? 1.76 3.986 10.359 1 88.38 80 SER A O 1
ATOM 637 N N . GLU A 1 81 ? 3.479 4.887 11.367 1 86.12 81 GLU A N 1
ATOM 638 C CA . GLU A 1 81 ? 3.176 4.348 12.695 1 86.12 81 GLU A CA 1
ATOM 639 C C . GLU A 1 81 ? 2.764 5.453 13.656 1 86.12 81 GLU A C 1
ATOM 641 O O . GLU A 1 81 ? 3.613 6.191 14.164 1 86.12 81 GLU A O 1
ATOM 646 N N . ASN A 1 82 ? 1.466 5.445 13.914 1 87.12 82 ASN A N 1
ATOM 647 C CA . ASN A 1 82 ? 0.943 6.547 14.719 1 87.12 82 ASN A CA 1
ATOM 648 C C . ASN A 1 82 ? 1.261 6.363 16.203 1 87.12 82 ASN A C 1
ATOM 650 O O . ASN A 1 82 ? 1.22 5.242 16.719 1 87.12 82 ASN A O 1
ATOM 654 N N . TYR A 1 83 ? 1.602 7.5 16.734 1 86.62 83 TYR A N 1
ATOM 655 C CA . TYR A 1 83 ? 1.823 7.555 18.172 1 86.62 83 TYR A CA 1
ATOM 656 C C . TYR A 1 83 ? 0.672 8.266 18.875 1 86.62 83 TYR A C 1
ATOM 658 O O . TYR A 1 83 ? 0.642 9.492 18.938 1 86.62 83 TYR A O 1
ATOM 666 N N . LEU A 1 84 ? -0.302 7.594 19.281 1 94.12 84 LEU A N 1
ATOM 667 C CA . LEU A 1 84 ? -1.494 8.117 19.938 1 94.12 84 LEU A CA 1
ATOM 668 C C . LEU A 1 84 ? -1.563 7.656 21.391 1 94.12 84 LEU A C 1
ATOM 670 O O . LEU A 1 84 ? -0.886 6.703 21.781 1 94.12 84 LEU A O 1
ATOM 674 N N . PRO A 1 85 ? -2.277 8.438 22.25 1 95.44 85 PRO A N 1
ATOM 675 C CA . PRO A 1 85 ? -2.447 8.008 23.625 1 95.44 85 PRO A CA 1
ATOM 676 C C . PRO A 1 85 ? -3.209 6.691 23.75 1 95.44 85 PRO A C 1
ATOM 678 O O . PRO A 1 85 ? -4.441 6.688 23.812 1 95.44 85 PRO A O 1
ATOM 681 N N . GLU A 1 86 ? -2.518 5.656 23.984 1 95 86 GLU A N 1
ATOM 682 C CA . GLU A 1 86 ? -3.041 4.297 23.875 1 95 86 GLU A CA 1
ATOM 683 C C . GLU A 1 86 ? -3.961 3.963 25.031 1 95 86 GLU A C 1
ATOM 685 O O . GLU A 1 86 ? -4.703 2.98 24.984 1 95 86 GLU A O 1
ATOM 690 N N . PHE A 1 87 ? -3.967 4.828 26.062 1 96.38 87 PHE A N 1
ATOM 691 C CA . PHE A 1 87 ? -4.754 4.547 27.266 1 96.38 87 PHE A CA 1
ATOM 692 C C . PHE A 1 87 ? -6.141 5.176 27.156 1 96.38 87 PHE A C 1
ATOM 694 O O . PHE A 1 87 ? -7.016 4.902 27.969 1 96.38 87 PHE A O 1
ATOM 701 N N . LEU A 1 88 ? -6.371 5.953 26.172 1 97.75 88 LEU A N 1
ATOM 702 C CA . LEU A 1 88 ? -7.672 6.574 25.938 1 97.75 88 LEU A CA 1
ATOM 703 C C . LEU A 1 88 ? -8.461 5.809 24.875 1 97.75 88 LEU A C 1
ATOM 705 O O . LEU A 1 88 ? -7.871 5.09 24.062 1 97.75 88 LEU A O 1
ATOM 709 N N . THR A 1 89 ? -9.758 5.957 24.984 1 98 89 THR A N 1
ATOM 710 C CA . THR A 1 89 ? -10.578 5.508 23.859 1 98 89 THR A CA 1
ATOM 711 C C . THR A 1 89 ? -10.5 6.504 22.703 1 98 89 THR A C 1
ATOM 713 O O . THR A 1 89 ? -10.07 7.645 22.891 1 98 89 THR A O 1
ATOM 716 N N . GLY A 1 90 ? -10.898 6.027 21.531 1 97.75 90 GLY A N 1
ATOM 717 C CA . GLY A 1 90 ? -10.961 6.953 20.406 1 97.75 90 GLY A CA 1
ATOM 718 C C . GLY A 1 90 ? -11.812 8.172 20.688 1 97.75 90 GLY A C 1
ATOM 719 O O . GLY A 1 90 ? -11.422 9.297 20.375 1 97.75 90 GLY A O 1
ATOM 720 N N . TYR A 1 91 ? -12.914 7.926 21.297 1 98.06 91 TYR A N 1
ATOM 721 C CA . TYR A 1 91 ? -13.844 8.992 21.641 1 98.06 91 TYR A CA 1
ATOM 722 C C . TYR A 1 91 ? -13.203 9.984 22.609 1 98.06 91 TYR A C 1
ATOM 724 O O . TYR A 1 91 ? -13.25 11.203 22.375 1 98.06 91 TYR A O 1
ATOM 732 N N . GLU A 1 92 ? -12.617 9.453 23.656 1 98.12 92 GLU A N 1
ATOM 733 C CA . GLU A 1 92 ? -11.969 10.297 24.672 1 98.12 92 GLU A CA 1
ATOM 734 C C . GLU A 1 92 ? -10.844 11.117 24.047 1 98.12 92 GLU A C 1
ATOM 736 O O . GLU A 1 92 ? -10.68 12.297 24.375 1 98.12 92 GLU A O 1
ATOM 741 N N . PHE A 1 93 ? -10.086 10.484 23.219 1 98.06 93 PHE A N 1
ATOM 742 C CA . PHE A 1 93 ? -8.953 11.156 22.594 1 98.06 93 PHE A CA 1
ATOM 743 C C . PHE A 1 93 ? -9.43 12.312 21.719 1 98.06 93 PHE A C 1
ATOM 745 O O . PHE A 1 93 ? -8.906 13.43 21.828 1 98.06 93 PHE A O 1
ATOM 752 N N . ILE A 1 94 ? -10.461 12.039 20.891 1 97.44 94 ILE A N 1
ATOM 753 C CA . ILE A 1 94 ? -10.953 13.078 20 1 97.44 94 ILE A CA 1
ATOM 754 C C . ILE A 1 94 ? -11.602 14.195 20.812 1 97.44 94 ILE A C 1
ATOM 756 O O . ILE A 1 94 ? -11.453 15.375 20.5 1 97.44 94 ILE A O 1
ATOM 760 N N . LYS A 1 95 ? -12.289 13.844 21.859 1 97.25 95 LYS A N 1
ATOM 761 C CA . LYS A 1 95 ? -12.844 14.852 22.75 1 97.25 95 LYS A CA 1
ATOM 762 C C . LYS A 1 95 ? -11.75 15.75 23.328 1 97.25 95 LYS A C 1
ATOM 764 O O . LYS A 1 95 ? -11.859 16.969 23.281 1 97.25 95 LYS A O 1
ATOM 769 N N . PHE A 1 96 ? -10.773 15.07 23.844 1 97 96 PHE A N 1
ATOM 770 C CA . PHE A 1 96 ? -9.633 15.789 24.406 1 97 96 PHE A CA 1
ATOM 771 C C . PHE A 1 96 ? -9.016 16.719 23.375 1 97 96 PHE A C 1
ATOM 773 O O . PHE A 1 96 ? -8.758 17.891 23.656 1 97 96 PHE A O 1
ATOM 780 N N . TYR A 1 97 ? -8.812 16.203 22.188 1 96.12 97 TYR A N 1
ATOM 781 C CA . TYR A 1 97 ? -8.18 16.969 21.125 1 96.12 97 TYR A CA 1
ATOM 782 C C . TYR A 1 97 ? -9.039 18.156 20.719 1 96.12 97 TYR A C 1
ATOM 784 O O . TYR A 1 97 ? -8.523 19.25 20.453 1 96.12 97 TYR A O 1
ATOM 792 N N . LEU A 1 98 ? -10.336 17.969 20.641 1 95.75 98 LEU A N 1
ATOM 793 C CA . LEU A 1 98 ? -11.273 19.047 20.312 1 95.75 98 LEU A CA 1
ATOM 794 C C . LEU A 1 98 ? -11.211 20.141 21.375 1 95.75 98 LEU A C 1
ATOM 796 O O . LEU A 1 98 ? -11.281 21.328 21.031 1 95.75 98 LEU A O 1
ATOM 800 N N . ASP A 1 99 ? -11.078 19.719 22.578 1 95 99 ASP A N 1
ATOM 801 C CA . ASP A 1 99 ? -10.992 20.688 23.672 1 95 99 ASP A CA 1
ATOM 802 C C . ASP A 1 99 ? -9.734 21.547 23.547 1 95 99 ASP A C 1
ATOM 804 O O . ASP A 1 99 ? -9.734 22.719 23.938 1 95 99 ASP A O 1
ATOM 808 N N . LEU A 1 100 ? -8.766 20.953 23.031 1 94.06 100 LEU A N 1
ATOM 809 C CA . LEU A 1 100 ? -7.496 21.672 22.875 1 94.06 100 LEU A CA 1
ATOM 810 C C . LEU A 1 100 ? -7.543 22.594 21.672 1 94.06 100 LEU A C 1
ATOM 812 O O . LEU A 1 100 ? -6.703 23.484 21.531 1 94.06 100 LEU A O 1
ATOM 816 N N . HIS A 1 101 ? -8.469 22.297 20.797 1 92.94 101 HIS A N 1
ATOM 817 C CA . HIS A 1 101 ? -8.594 23.078 19.562 1 92.94 101 HIS A CA 1
ATOM 818 C C . HIS A 1 101 ? -10.008 23.625 19.391 1 92.94 101 HIS A C 1
ATOM 820 O O . HIS A 1 101 ? -10.703 23.281 18.453 1 92.94 101 HIS A O 1
ATOM 826 N N . PRO A 1 102 ? -10.336 24.562 20.203 1 88.44 102 PRO A N 1
ATOM 827 C CA . PRO A 1 102 ? -11.695 25.109 20.109 1 88.44 102 PRO A CA 1
ATOM 828 C C . PRO A 1 102 ? -11.93 25.922 18.844 1 88.44 102 PRO A C 1
ATOM 830 O O . PRO A 1 102 ? -11.023 26.609 18.375 1 88.44 102 PRO A O 1
ATOM 833 N N . GLY A 1 103 ? -12.945 25.609 18.141 1 84.94 103 GLY A N 1
ATOM 834 C CA . GLY A 1 103 ? -13.32 26.344 16.938 1 84.94 103 GLY A CA 1
ATOM 835 C C . GLY A 1 103 ? -14.82 26.406 16.719 1 84.94 103 GLY A C 1
ATOM 836 O O . GLY A 1 103 ? -15.562 25.562 17.219 1 84.94 103 GLY A O 1
ATOM 837 N N . LYS A 1 104 ? -15.266 27.531 16.094 1 81.56 104 LYS A N 1
ATOM 838 C CA . LYS A 1 104 ? -16.688 27.766 15.867 1 81.56 104 LYS A CA 1
ATOM 839 C C . LYS A 1 104 ? -17.266 26.766 14.875 1 81.56 104 LYS A C 1
ATOM 841 O O . LYS A 1 104 ? -18.453 26.469 14.906 1 81.56 104 LYS A O 1
ATOM 846 N N . ASP A 1 105 ? -16.422 26.156 14.055 1 87.44 105 ASP A N 1
ATOM 847 C CA . ASP A 1 105 ? -16.953 25.328 12.977 1 87.44 105 ASP A CA 1
ATOM 848 C C . ASP A 1 105 ? -16.641 23.859 13.219 1 87.44 105 ASP A C 1
ATOM 850 O O . ASP A 1 105 ? -16.578 23.062 12.273 1 87.44 105 ASP A O 1
ATOM 854 N N . GLN A 1 106 ? -16.562 23.641 14.5 1 90.19 106 GLN A N 1
ATOM 855 C CA . GLN A 1 106 ? -16.266 22.234 14.797 1 90.19 106 GLN A CA 1
ATOM 856 C C . GLN A 1 106 ? -17.531 21.391 14.766 1 90.19 106 GLN A C 1
ATOM 858 O O . GLN A 1 106 ? -18.609 21.859 15.148 1 90.19 106 GLN A O 1
ATOM 863 N N . LEU A 1 107 ? -17.406 20.141 14.328 1 93.25 107 LEU A N 1
ATOM 864 C CA . LEU A 1 107 ? -18.484 19.172 14.336 1 93.25 107 LEU A CA 1
ATOM 865 C C . LEU A 1 107 ? -18.594 18.484 15.695 1 93.25 107 LEU A C 1
ATOM 867 O O . LEU A 1 107 ? -17.719 18.641 16.547 1 93.25 107 LEU A O 1
ATOM 871 N N . ALA A 1 108 ? -19.781 17.781 15.781 1 94.94 108 ALA A N 1
ATOM 872 C CA . ALA A 1 108 ? -19.875 16.906 16.938 1 94.94 108 ALA A CA 1
ATOM 873 C C . ALA A 1 108 ? -18.875 15.75 16.828 1 94.94 108 ALA A C 1
ATOM 875 O O . ALA A 1 108 ? -18.5 15.344 15.734 1 94.94 108 ALA A O 1
ATOM 876 N N . ILE A 1 109 ? -18.438 15.273 18 1 96 109 ILE A N 1
ATOM 877 C CA . ILE A 1 109 ? -17.438 14.211 18.062 1 96 109 ILE A CA 1
ATOM 878 C C . ILE A 1 109 ? -17.891 13.023 17.203 1 96 109 ILE A C 1
ATOM 880 O O . ILE A 1 109 ? -17.109 12.492 16.406 1 96 109 ILE A O 1
ATOM 884 N N . ASP A 1 110 ? -19.109 12.672 17.344 1 95.88 110 ASP A N 1
ATOM 885 C CA . ASP A 1 110 ? -19.656 11.516 16.641 1 95.88 110 ASP A CA 1
ATOM 886 C C . ASP A 1 110 ? -19.609 11.734 15.125 1 95.88 110 ASP A C 1
ATOM 888 O O . ASP A 1 110 ? -19.406 10.789 14.359 1 95.88 110 ASP A O 1
ATOM 892 N N . ASP A 1 111 ? -19.766 12.898 14.727 1 95.56 111 ASP A N 1
ATOM 893 C CA . ASP A 1 111 ? -19.734 13.203 13.297 1 95.56 111 ASP A CA 1
ATOM 894 C C . ASP A 1 111 ? -18.344 12.984 12.719 1 95.56 111 ASP A C 1
ATOM 896 O O . ASP A 1 111 ? -18.188 12.469 11.609 1 95.56 111 ASP A O 1
ATOM 900 N N . TYR A 1 112 ? -17.312 13.438 13.453 1 95.06 112 TYR A N 1
ATOM 901 C CA . TYR A 1 112 ? -15.953 13.188 13.016 1 95.06 112 TYR A CA 1
ATOM 902 C C . TYR A 1 112 ? -15.68 11.688 12.906 1 95.06 112 TYR A C 1
ATOM 904 O O . TYR A 1 112 ? -15.102 11.227 11.914 1 95.06 112 TYR A O 1
ATOM 912 N N . LEU A 1 113 ? -16.078 10.984 13.898 1 95.88 113 LEU A N 1
ATOM 913 C CA . LEU A 1 113 ? -15.82 9.547 13.953 1 95.88 113 LEU A CA 1
ATOM 914 C C . LEU A 1 113 ? -16.609 8.812 12.875 1 95.88 113 LEU A C 1
ATOM 916 O O . LEU A 1 113 ? -16.109 7.879 12.258 1 95.88 113 LEU A O 1
ATOM 920 N N . ASP A 1 114 ? -17.828 9.297 12.625 1 93 114 ASP A N 1
ATOM 921 C CA . ASP A 1 114 ? -18.641 8.727 11.555 1 93 114 ASP A CA 1
ATOM 922 C C . ASP A 1 114 ? -18.016 8.969 10.188 1 93 114 ASP A C 1
ATOM 924 O O . ASP A 1 114 ? -18.062 8.102 9.312 1 93 114 ASP A O 1
ATOM 928 N N . PHE A 1 115 ? -17.469 10.086 10.086 1 89.81 115 PHE A N 1
ATOM 929 C CA . PHE A 1 115 ? -16.844 10.461 8.82 1 89.81 115 PHE A CA 1
ATOM 930 C C . PHE A 1 115 ? -15.75 9.469 8.445 1 89.81 115 PHE A C 1
ATOM 932 O O . PHE A 1 115 ? -15.57 9.156 7.27 1 89.81 115 PHE A O 1
ATOM 939 N N . MET A 1 116 ? -15.047 9 9.445 1 91.31 116 MET A N 1
ATOM 940 C CA . MET A 1 116 ? -13.953 8.062 9.203 1 91.31 116 MET A CA 1
ATOM 941 C C . MET A 1 116 ? -14.43 6.625 9.391 1 91.31 116 MET A C 1
ATOM 943 O O . MET A 1 116 ? -13.617 5.703 9.461 1 91.31 116 MET A O 1
ATOM 947 N N . GLU A 1 117 ? -15.711 6.477 9.57 1 88.19 117 GLU A N 1
ATOM 948 C CA . GLU A 1 117 ? -16.344 5.164 9.664 1 88.19 117 GLU A CA 1
ATOM 949 C C . GLU A 1 117 ? -15.828 4.395 10.883 1 88.19 117 GLU A C 1
ATOM 951 O O . GLU A 1 117 ? -15.539 3.199 10.789 1 88.19 117 GLU A O 1
ATOM 956 N N . ILE A 1 118 ? -15.586 5.078 11.914 1 92.69 118 ILE A N 1
ATOM 957 C CA . ILE A 1 118 ? -15.281 4.434 13.188 1 92.69 118 ILE A CA 1
ATOM 958 C C . ILE A 1 118 ? -16.578 4.16 13.945 1 92.69 118 ILE A C 1
ATOM 960 O O . ILE A 1 118 ? -17.219 5.086 14.445 1 92.69 118 ILE A O 1
ATOM 964 N N . ASN A 1 119 ? -16.906 2.934 14.047 1 90.94 119 ASN A N 1
ATOM 965 C CA . ASN A 1 119 ? -18.203 2.561 14.57 1 90.94 119 ASN A CA 1
ATOM 966 C C . ASN A 1 119 ? -18.281 2.738 16.078 1 90.94 119 ASN A C 1
ATOM 968 O O . ASN A 1 119 ? -17.281 3.08 16.719 1 90.94 119 ASN A O 1
ATOM 972 N N . GLU A 1 120 ? -19.453 2.541 16.641 1 93.25 120 GLU A N 1
ATOM 973 C CA . GLU A 1 120 ? -19.734 2.807 18.047 1 93.25 120 GLU A CA 1
ATOM 974 C C . GLU A 1 120 ? -18.891 1.931 18.953 1 93.25 120 GLU A C 1
ATOM 976 O O . GLU A 1 120 ? -18.359 2.4 19.969 1 93.25 120 GLU A O 1
ATOM 981 N N . VAL A 1 121 ? -18.719 0.734 18.594 1 92.75 121 VAL A N 1
ATOM 982 C CA . VAL A 1 121 ? -17.938 -0.183 19.422 1 92.75 121 VAL A CA 1
ATOM 983 C C . VAL A 1 121 ? -16.469 0.257 19.422 1 92.75 121 VAL A C 1
ATOM 985 O O . VAL A 1 121 ? -15.859 0.37 20.484 1 92.75 121 VAL A O 1
ATOM 988 N N . ASP A 1 122 ? -15.977 0.568 18.312 1 93.94 122 ASP A N 1
ATOM 989 C CA . ASP A 1 122 ? -14.562 0.918 18.156 1 93.94 122 ASP A CA 1
ATOM 990 C C . ASP A 1 122 ? -14.258 2.248 18.844 1 93.94 122 ASP A C 1
ATOM 992 O O . ASP A 1 122 ? -13.203 2.404 19.453 1 93.94 122 ASP A O 1
ATOM 996 N N . ARG A 1 123 ? -15.172 3.215 18.672 1 96 123 ARG A N 1
ATOM 997 C CA . ARG A 1 123 ? -14.844 4.531 19.203 1 96 123 ARG A CA 1
ATOM 998 C C . ARG A 1 123 ? -14.781 4.508 20.734 1 96 123 ARG A C 1
ATOM 1000 O O . ARG A 1 123 ? -14.203 5.41 21.344 1 96 123 ARG A O 1
ATOM 1007 N N . HIS A 1 124 ? -15.367 3.459 21.375 1 97.06 124 HIS A N 1
ATOM 1008 C CA . HIS A 1 124 ? -15.328 3.357 22.844 1 97.06 124 HIS A CA 1
ATOM 1009 C C . HIS A 1 124 ? -14.383 2.25 23.281 1 97.06 124 HIS A C 1
ATOM 1011 O O . HIS A 1 124 ? -14.469 1.777 24.422 1 97.06 124 HIS A O 1
ATOM 1017 N N . THR A 1 125 ? -13.516 1.791 22.469 1 96.69 125 THR A N 1
ATOM 1018 C CA . THR A 1 125 ? -12.406 0.886 22.766 1 96.69 125 THR A CA 1
ATOM 1019 C C . THR A 1 125 ? -11.102 1.656 22.906 1 96.69 125 THR A C 1
ATOM 1021 O O . THR A 1 125 ? -10.898 2.666 22.234 1 96.69 125 THR A O 1
ATOM 1024 N N . ILE A 1 126 ? -10.281 1.146 23.781 1 97.25 126 ILE A N 1
ATOM 1025 C CA . ILE A 1 126 ? -9.008 1.823 24.016 1 97.25 126 ILE A CA 1
ATOM 1026 C C . ILE A 1 126 ? -8.141 1.742 22.75 1 97.25 126 ILE A C 1
ATOM 1028 O O . ILE A 1 126 ? -8.117 0.713 22.078 1 97.25 126 ILE A O 1
ATOM 1032 N N . ILE A 1 127 ? -7.328 2.717 22.422 1 97.31 127 ILE A N 1
ATOM 1033 C CA . ILE A 1 127 ? -6.547 2.891 21.203 1 97.31 127 ILE A CA 1
ATOM 1034 C C . ILE A 1 127 ? -5.441 1.837 21.156 1 97.31 127 ILE A C 1
ATOM 1036 O O . ILE A 1 127 ? -5.008 1.446 20.062 1 97.31 127 ILE A O 1
ATOM 1040 N N . LYS A 1 128 ? -5.082 1.35 22.281 1 95.62 128 LYS A N 1
ATOM 1041 C CA . LYS A 1 128 ? -4.078 0.293 22.328 1 95.62 128 LYS A CA 1
ATOM 1042 C C . LYS A 1 128 ? -4.469 -0.88 21.438 1 95.62 128 LYS A C 1
ATOM 1044 O O . LYS A 1 128 ? -3.605 -1.521 20.828 1 95.62 128 LYS A O 1
ATOM 1049 N N . GLY A 1 129 ? -5.699 -1.115 21.391 1 93.88 129 GLY A N 1
ATOM 1050 C CA . GLY A 1 129 ? -6.207 -2.236 20.609 1 93.88 129 GLY A CA 1
ATOM 1051 C C . GLY A 1 129 ? -6.48 -1.884 19.156 1 93.88 129 GLY A C 1
ATOM 1052 O O . GLY A 1 129 ? -6.898 -2.738 18.375 1 93.88 129 GLY A O 1
ATOM 1053 N N . TYR A 1 130 ? -6.25 -0.666 18.812 1 94.69 130 TYR A N 1
ATOM 1054 C CA . TYR A 1 130 ? -6.527 -0.214 17.453 1 94.69 130 TYR A CA 1
ATOM 1055 C C . TYR A 1 130 ? -5.508 -0.781 16.469 1 94.69 130 TYR A C 1
ATOM 1057 O O . TYR A 1 130 ? -4.324 -0.907 16.797 1 94.69 130 TYR A O 1
ATOM 1065 N N . SER A 1 131 ? -6.016 -1.142 15.32 1 89.75 131 SER A N 1
ATOM 1066 C CA . SER A 1 131 ? -5.102 -1.386 14.211 1 89.75 131 SER A CA 1
ATOM 1067 C C . SER A 1 131 ? -4.395 -0.103 13.781 1 89.75 131 SER A C 1
ATOM 1069 O O . SER A 1 131 ? -4.809 0.995 14.156 1 89.75 131 SER A O 1
ATOM 1071 N N . ASP A 1 132 ? -3.373 -0.234 12.977 1 89.25 132 ASP A N 1
ATOM 1072 C CA . ASP A 1 132 ? -2.67 0.926 12.438 1 89.25 132 ASP A CA 1
ATOM 1073 C C . ASP A 1 132 ? -3.598 1.78 11.57 1 89.25 132 ASP A C 1
ATOM 1075 O O . ASP A 1 132 ? -3.5 3.01 11.578 1 89.25 132 ASP A O 1
ATOM 1079 N N . GLY A 1 133 ? -4.465 1.128 10.875 1 90.5 133 GLY A N 1
ATOM 1080 C CA . GLY A 1 133 ? -5.434 1.853 10.07 1 90.5 133 GLY A CA 1
ATOM 1081 C C . GLY A 1 133 ? -6.379 2.703 10.891 1 90.5 133 GLY A C 1
ATOM 1082 O O . GLY A 1 133 ? -6.691 3.836 10.523 1 90.5 133 GLY A O 1
ATOM 1083 N N . MET A 1 134 ? -6.773 2.146 11.977 1 92.75 134 MET A N 1
ATOM 1084 C CA . MET A 1 134 ? -7.66 2.887 12.867 1 92.75 134 MET A CA 1
ATOM 1085 C C . MET A 1 134 ? -6.938 4.078 13.484 1 92.75 134 MET A C 1
ATOM 1087 O O . MET A 1 134 ? -7.504 5.168 13.594 1 92.75 134 MET A O 1
ATOM 1091 N N . LYS A 1 135 ? -5.762 3.828 13.867 1 95.31 135 LYS A N 1
ATOM 1092 C CA . LYS A 1 135 ? -4.965 4.918 14.422 1 95.31 135 LYS A CA 1
ATOM 1093 C C . LYS A 1 135 ? -4.758 6.027 13.398 1 95.31 135 LYS A C 1
ATOM 1095 O O . LYS A 1 135 ? -4.84 7.211 13.727 1 95.31 135 LYS A O 1
ATOM 1100 N N . SER A 1 136 ? -4.492 5.629 12.188 1 94.56 136 SER A N 1
ATOM 1101 C CA . SER A 1 136 ? -4.348 6.602 11.102 1 94.56 136 SER A CA 1
ATOM 1102 C C . SER A 1 136 ? -5.617 7.426 10.93 1 94.56 136 SER A C 1
ATOM 1104 O O . SER A 1 136 ? -5.551 8.641 10.734 1 94.56 136 SER A O 1
ATOM 1106 N N . LYS A 1 137 ? -6.742 6.789 10.992 1 94.88 137 LYS A N 1
ATOM 1107 C CA . LYS A 1 137 ? -8.023 7.477 10.891 1 94.88 137 LYS A CA 1
ATOM 1108 C C . LYS A 1 137 ? -8.18 8.523 11.984 1 94.88 137 LYS A C 1
ATOM 1110 O O . LYS A 1 137 ? -8.617 9.648 11.719 1 94.88 137 LYS A O 1
ATOM 1115 N N . LEU A 1 138 ? -7.816 8.188 13.195 1 96.38 138 LEU A N 1
ATOM 1116 C CA . LEU A 1 138 ? -7.871 9.148 14.297 1 96.38 138 LEU A CA 1
ATOM 1117 C C . LEU A 1 138 ? -6.949 10.328 14.031 1 96.38 138 LEU A C 1
ATOM 1119 O O . LEU A 1 138 ? -7.324 11.477 14.273 1 96.38 138 LEU A O 1
ATOM 1123 N N . SER A 1 139 ? -5.801 10.023 13.555 1 96.31 139 SER A N 1
ATOM 1124 C CA . SER A 1 139 ? -4.844 11.078 13.25 1 96.31 139 SER A CA 1
ATOM 1125 C C . SER A 1 139 ? -5.387 12.023 12.18 1 96.31 139 SER A C 1
ATOM 1127 O O . SER A 1 139 ? -5.176 13.242 12.25 1 96.31 139 SER A O 1
ATOM 1129 N N . LEU A 1 140 ? -6.027 11.477 11.242 1 96.5 140 LEU A N 1
ATOM 1130 C CA . LEU A 1 140 ? -6.613 12.297 10.188 1 96.5 140 LEU A CA 1
ATOM 1131 C C . LEU A 1 140 ? -7.73 13.18 10.742 1 96.5 140 LEU A C 1
ATOM 1133 O O . LEU A 1 140 ? -7.898 14.32 10.305 1 96.5 140 LEU A O 1
ATOM 1137 N N . ILE A 1 141 ? -8.508 12.633 11.672 1 96.31 141 ILE A N 1
ATOM 1138 C CA . ILE A 1 141 ? -9.531 13.438 12.328 1 96.31 141 ILE A CA 1
ATOM 1139 C C . ILE A 1 141 ? -8.883 14.648 13.008 1 96.31 141 ILE A C 1
ATOM 1141 O O . ILE A 1 141 ? -9.414 15.758 12.945 1 96.31 141 ILE A O 1
ATOM 1145 N N . CYS A 1 142 ? -7.758 14.43 13.633 1 96.44 142 CYS A N 1
ATOM 1146 C CA . CYS A 1 142 ? -7.039 15.523 14.281 1 96.44 142 CYS A CA 1
ATOM 1147 C C . CYS A 1 142 ? -6.676 16.609 13.273 1 96.44 142 CYS A C 1
ATOM 1149 O O . CYS A 1 142 ? -6.734 17.797 13.586 1 96.44 142 CYS A O 1
ATOM 1151 N N . ILE A 1 143 ? -6.344 16.203 12.094 1 96.25 143 ILE A N 1
ATOM 1152 C CA . ILE A 1 143 ? -6.031 17.156 11.031 1 96.25 143 ILE A CA 1
ATOM 1153 C C . ILE A 1 143 ? -7.277 17.953 10.672 1 96.25 143 ILE A C 1
ATOM 1155 O O . ILE A 1 143 ? -7.211 19.172 10.5 1 96.25 143 ILE A O 1
ATOM 1159 N N . LEU A 1 144 ? -8.375 17.281 10.625 1 95.38 144 LEU A N 1
ATOM 1160 C CA . LEU A 1 144 ? -9.641 17.938 10.297 1 95.38 144 LEU A CA 1
ATOM 1161 C C . LEU A 1 144 ? -10.016 18.953 11.367 1 95.38 144 LEU A C 1
ATOM 1163 O O . LEU A 1 144 ? -10.609 19.984 11.055 1 95.38 144 LEU A O 1
ATOM 1167 N N . ILE A 1 145 ? -9.656 18.594 12.516 1 96 145 ILE A N 1
ATOM 1168 C CA . ILE A 1 145 ? -10.008 19.453 13.641 1 96 145 ILE A CA 1
ATOM 1169 C C . ILE A 1 145 ? -9.062 20.656 13.695 1 96 145 ILE A C 1
ATOM 1171 O O . ILE A 1 145 ? -9.508 21.797 13.82 1 96 145 ILE A O 1
ATOM 1175 N N . SER A 1 146 ? -7.77 20.453 13.57 1 95.56 146 SER A N 1
ATOM 1176 C CA . SER A 1 146 ? -6.781 21.5 13.789 1 95.56 146 SER A CA 1
ATOM 1177 C C . SER A 1 146 ? -6.605 22.375 12.547 1 95.56 146 SER A C 1
ATOM 1179 O O . SER A 1 146 ? -6.137 23.516 12.641 1 95.56 146 SER A O 1
ATOM 1181 N N . LYS A 1 147 ? -6.867 21.797 11.406 1 94.69 147 LYS A N 1
ATOM 1182 C CA . LYS A 1 147 ? -6.816 22.5 10.125 1 94.69 147 LYS A CA 1
ATOM 1183 C C . LYS A 1 147 ? -5.469 23.188 9.922 1 94.69 147 LYS A C 1
ATOM 1185 O O . LYS A 1 147 ? -5.422 24.391 9.633 1 94.69 147 LYS A O 1
ATOM 1190 N N . PRO A 1 148 ? -4.406 22.469 10 1 97 148 PRO A N 1
ATOM 1191 C CA . PRO A 1 148 ? -3.084 23.062 9.812 1 97 148 PRO A CA 1
ATOM 1192 C C . PRO A 1 148 ? -2.863 23.578 8.391 1 97 148 PRO A C 1
ATOM 1194 O O . PRO A 1 148 ? -3.561 23.141 7.465 1 97 148 PRO A O 1
ATOM 1197 N N . LYS A 1 149 ? -1.926 24.469 8.266 1 97.62 149 LYS A N 1
ATOM 1198 C CA . LYS A 1 149 ? -1.598 24.984 6.941 1 97.62 149 LYS A CA 1
ATOM 1199 C C . LYS A 1 149 ? -0.869 23.938 6.109 1 97.62 149 LYS A C 1
ATOM 1201 O O . LYS A 1 149 ? -1.118 23.797 4.91 1 97.62 149 LYS A O 1
ATOM 1206 N N . VAL A 1 150 ? 0.024 23.188 6.77 1 98.31 150 VAL A N 1
ATOM 1207 C CA . VAL A 1 150 ? 0.829 22.156 6.121 1 98.31 150 VAL A CA 1
ATOM 1208 C C . VAL A 1 150 ? 0.465 20.781 6.684 1 98.31 150 VAL A C 1
ATOM 1210 O O . VAL A 1 150 ? 0.441 20.594 7.902 1 98.31 150 VAL A O 1
ATOM 1213 N N . ILE A 1 151 ? 0.136 19.875 5.797 1 98.25 151 ILE A N 1
ATOM 1214 C CA . ILE A 1 151 ? -0.23 18.516 6.203 1 98.25 151 ILE A CA 1
ATOM 1215 C C . ILE A 1 151 ? 0.771 17.516 5.633 1 98.25 151 ILE A C 1
ATOM 1217 O O . ILE A 1 151 ? 0.968 17.453 4.418 1 98.25 151 ILE A O 1
ATOM 1221 N N . LEU A 1 152 ? 1.436 16.812 6.523 1 98 152 LEU A N 1
ATOM 1222 C CA . LEU A 1 152 ? 2.367 15.742 6.156 1 98 152 LEU A CA 1
ATOM 1223 C C . LEU A 1 152 ? 1.737 14.375 6.371 1 98 152 LEU A C 1
ATOM 1225 O O . LEU A 1 152 ? 1.207 14.086 7.445 1 98 152 LEU A O 1
ATOM 1229 N N . LEU A 1 153 ? 1.775 13.586 5.336 1 97.44 153 LEU A N 1
ATOM 1230 C CA . LEU A 1 153 ? 1.223 12.234 5.426 1 97.44 153 LEU A CA 1
ATOM 1231 C C . LEU A 1 153 ? 2.26 11.195 5.02 1 97.44 153 LEU A C 1
ATOM 1233 O O . LEU A 1 153 ? 2.645 11.117 3.852 1 97.44 153 LEU A O 1
ATOM 1237 N N . ASP A 1 154 ? 2.676 10.453 5.961 1 95.38 154 ASP A N 1
ATOM 1238 C CA . ASP A 1 154 ? 3.67 9.422 5.695 1 95.38 154 ASP A CA 1
ATOM 1239 C C . ASP A 1 154 ? 3.004 8.07 5.434 1 95.38 154 ASP A C 1
ATOM 1241 O O . ASP A 1 154 ? 2.607 7.375 6.371 1 95.38 154 ASP A O 1
ATOM 1245 N N . GLU A 1 155 ? 2.859 7.703 4.16 1 92.5 155 GLU A N 1
ATOM 1246 C CA . GLU A 1 155 ? 2.24 6.457 3.717 1 92.5 155 GLU A CA 1
ATOM 1247 C C . GLU A 1 155 ? 0.833 6.309 4.285 1 92.5 155 GLU A C 1
ATOM 1249 O O . GLU A 1 155 ? 0.501 5.273 4.867 1 92.5 155 GLU A O 1
ATOM 1254 N N . PRO A 1 156 ? -0.042 7.219 3.984 1 92 156 PRO A N 1
ATOM 1255 C CA . PRO A 1 156 ? -1.317 7.305 4.699 1 92 156 PRO A CA 1
ATOM 1256 C C . PRO A 1 156 ? -2.285 6.188 4.316 1 92 156 PRO A C 1
ATOM 1258 O O . PRO A 1 156 ? -3.24 5.914 5.047 1 92 156 PRO A O 1
ATOM 1261 N N . LEU A 1 157 ? -2.07 5.492 3.24 1 89.56 157 LEU A N 1
ATOM 1262 C CA . LEU A 1 157 ? -3.096 4.57 2.76 1 89.56 157 LEU A CA 1
ATOM 1263 C C . LEU A 1 157 ? -2.613 3.127 2.844 1 89.56 157 LEU A C 1
ATOM 1265 O O . LEU A 1 157 ? -3.361 2.197 2.533 1 89.56 157 LEU A O 1
ATOM 1269 N N . THR A 1 158 ? -1.466 2.885 3.311 1 83 158 THR A N 1
ATOM 1270 C CA . THR A 1 158 ? -0.853 1.562 3.252 1 83 158 THR A CA 1
ATOM 1271 C C . THR A 1 158 ? -1.456 0.639 4.305 1 83 158 THR A C 1
ATOM 1273 O O . THR A 1 158 ? -1.528 -0.575 4.105 1 83 158 THR A O 1
ATOM 1276 N N . ALA A 1 159 ? -1.971 1.141 5.41 1 83.5 159 ALA A N 1
ATOM 1277 C CA . ALA A 1 159 ? -2.416 0.265 6.488 1 83.5 159 ALA A CA 1
ATOM 1278 C C . ALA A 1 159 ? -3.938 0.251 6.594 1 83.5 159 ALA A C 1
ATOM 1280 O O . ALA A 1 159 ? -4.5 -0.377 7.496 1 83.5 159 ALA A O 1
ATOM 1281 N N . VAL A 1 160 ? -4.586 0.846 5.652 1 88.69 160 VAL A N 1
ATOM 1282 C CA . VAL A 1 160 ? -6.035 0.962 5.773 1 88.69 160 VAL A CA 1
ATOM 1283 C C . VAL A 1 160 ? -6.715 0.038 4.77 1 88.69 160 VAL A C 1
ATOM 1285 O O . VAL A 1 160 ? -6.117 -0.333 3.754 1 88.69 160 VAL A O 1
ATOM 1288 N N . ASP A 1 161 ? -7.965 -0.332 5.09 1 89.75 161 ASP A N 1
ATOM 1289 C CA . ASP A 1 161 ? -8.711 -1.194 4.18 1 89.75 161 ASP A CA 1
ATOM 1290 C C . ASP A 1 161 ? -9.227 -0.408 2.975 1 89.75 161 ASP A C 1
ATOM 1292 O O . ASP A 1 161 ? -9 0.8 2.875 1 89.75 161 ASP A O 1
ATOM 1296 N N . LEU A 1 162 ? -9.844 -1.125 2.059 1 90.75 162 LEU A N 1
ATOM 1297 C CA . LEU A 1 162 ? -10.273 -0.566 0.78 1 90.75 162 LEU A CA 1
ATOM 1298 C C . LEU A 1 162 ? -11.25 0.584 0.986 1 90.75 162 LEU A C 1
ATOM 1300 O O . LEU A 1 162 ? -11.078 1.659 0.406 1 90.75 162 LEU A O 1
ATOM 1304 N N . VAL A 1 163 ? -12.242 0.39 1.802 1 89.44 163 VAL A N 1
ATOM 1305 C CA . VAL A 1 163 ? -13.281 1.39 2.023 1 89.44 163 VAL A CA 1
ATOM 1306 C C . VAL A 1 163 ? -12.672 2.643 2.645 1 89.44 163 VAL A C 1
ATOM 1308 O O . VAL A 1 163 ? -12.914 3.758 2.18 1 89.44 163 VAL A O 1
ATOM 1311 N N . SER A 1 164 ? -11.859 2.445 3.635 1 90.31 164 SER A N 1
ATOM 1312 C CA . SER A 1 164 ? -11.195 3.561 4.301 1 90.31 164 SER A CA 1
ATOM 1313 C C . SER A 1 164 ? -10.25 4.293 3.352 1 90.31 164 SER A C 1
ATOM 1315 O O . SER A 1 164 ? -10.156 5.52 3.385 1 90.31 164 SER A O 1
ATOM 1317 N N . SER A 1 165 ? -9.562 3.518 2.559 1 92.12 165 SER A N 1
ATOM 1318 C CA . SER A 1 165 ? -8.625 4.121 1.614 1 92.12 165 SER A CA 1
ATOM 1319 C C . SER A 1 165 ? -9.344 5.062 0.653 1 92.12 165 SER A C 1
ATOM 1321 O O . SER A 1 165 ? -8.844 6.152 0.358 1 92.12 165 SER A O 1
ATOM 1323 N N . ILE A 1 166 ? -10.469 4.652 0.196 1 89.19 166 ILE A N 1
ATOM 1324 C CA . ILE A 1 166 ? -11.25 5.469 -0.721 1 89.19 166 ILE A CA 1
ATOM 1325 C C . ILE A 1 166 ? -11.727 6.734 -0.009 1 89.19 166 ILE A C 1
ATOM 1327 O O . ILE A 1 166 ? -11.617 7.836 -0.554 1 89.19 166 ILE A O 1
ATOM 1331 N N . ALA A 1 167 ? -12.164 6.578 1.193 1 88.25 167 ALA A N 1
ATOM 1332 C CA . ALA A 1 167 ? -12.648 7.715 1.974 1 88.25 167 ALA A CA 1
ATOM 1333 C C . ALA A 1 167 ? -11.516 8.703 2.25 1 88.25 167 ALA A C 1
ATOM 1335 O O . ALA A 1 167 ? -11.703 9.914 2.113 1 88.25 167 ALA A O 1
ATOM 1336 N N . ILE A 1 168 ? -10.414 8.195 2.609 1 93.19 168 ILE A N 1
ATOM 1337 C CA . ILE A 1 168 ? -9.273 9.039 2.941 1 93.19 168 ILE A CA 1
ATOM 1338 C C . ILE A 1 168 ? -8.789 9.766 1.689 1 93.19 168 ILE A C 1
ATOM 1340 O O . ILE A 1 168 ? -8.477 10.961 1.738 1 93.19 168 ILE A O 1
ATOM 1344 N N . LYS A 1 169 ? -8.727 9.086 0.602 1 92.12 169 LYS A N 1
ATOM 1345 C CA . LYS A 1 169 ? -8.352 9.719 -0.658 1 92.12 169 LYS A CA 1
ATOM 1346 C C . LYS A 1 169 ? -9.258 10.906 -0.972 1 92.12 169 LYS A C 1
ATOM 1348 O O . LYS A 1 169 ? -8.781 11.992 -1.307 1 92.12 169 LYS A O 1
ATOM 1353 N N . ARG A 1 170 ? -10.508 10.672 -0.836 1 90.19 170 ARG A N 1
ATOM 1354 C CA . ARG A 1 170 ? -11.477 11.727 -1.105 1 90.19 170 ARG A CA 1
ATOM 1355 C C . ARG A 1 170 ? -11.281 12.906 -0.156 1 90.19 170 ARG A C 1
ATOM 1357 O O . ARG A 1 170 ? -11.367 14.062 -0.57 1 90.19 170 ARG A O 1
ATOM 1364 N N . LEU A 1 171 ? -11.047 12.547 1.009 1 93 171 LEU A N 1
ATOM 1365 C CA . LEU A 1 171 ? -10.797 13.578 2.008 1 93 171 LEU A CA 1
ATOM 1366 C C . LEU A 1 171 ? -9.578 14.406 1.636 1 93 171 LEU A C 1
ATOM 1368 O O . LEU A 1 171 ? -9.617 15.641 1.682 1 93 171 LEU A O 1
ATOM 1372 N N . LEU A 1 172 ? -8.508 13.758 1.274 1 95.56 172 LEU A N 1
ATOM 1373 C CA . LEU A 1 172 ? -7.277 14.453 0.919 1 95.56 172 LEU A CA 1
ATOM 1374 C C . LEU A 1 172 ? -7.496 15.375 -0.28 1 95.56 172 LEU A C 1
ATOM 1376 O O . LEU A 1 172 ? -6.969 16.484 -0.319 1 95.56 172 LEU A O 1
ATOM 1380 N N . LEU A 1 173 ? -8.305 14.969 -1.193 1 93.56 173 LEU A N 1
ATOM 1381 C CA . LEU A 1 173 ? -8.594 15.781 -2.369 1 93.56 173 LEU A CA 1
ATOM 1382 C C . LEU A 1 173 ? -9.391 17.016 -1.988 1 93.56 173 LEU A C 1
ATOM 1384 O O . LEU A 1 173 ? -9.195 18.094 -2.568 1 93.56 173 LEU A O 1
ATOM 1388 N N . THR A 1 174 ? -10.219 16.828 -1.012 1 93.19 174 THR A N 1
ATOM 1389 C CA . THR A 1 174 ? -11 17.969 -0.538 1 93.19 174 THR A CA 1
ATOM 1390 C C . THR A 1 174 ? -10.117 18.953 0.205 1 93.19 174 THR A C 1
ATOM 1392 O O . THR A 1 174 ? -10.32 20.172 0.114 1 93.19 174 THR A O 1
ATOM 1395 N N . LEU A 1 175 ? -9.156 18.484 0.939 1 95.56 175 LEU A N 1
ATOM 1396 C CA . LEU A 1 175 ? -8.281 19.328 1.742 1 95.56 175 LEU A CA 1
ATOM 1397 C C . LEU A 1 175 ? -7.27 20.062 0.86 1 95.56 175 LEU A C 1
ATOM 1399 O O . LEU A 1 175 ? -6.703 21.062 1.27 1 95.56 175 LEU A O 1
ATOM 1403 N N . ARG A 1 176 ? -7.059 19.562 -0.297 1 94.69 176 ARG A N 1
ATOM 1404 C CA . ARG A 1 176 ? -6.031 20.016 -1.229 1 94.69 176 ARG A CA 1
ATOM 1405 C C . ARG A 1 176 ? -6.125 21.516 -1.456 1 94.69 176 ARG A C 1
ATOM 1407 O O . ARG A 1 176 ? -5.109 22.219 -1.471 1 94.69 176 ARG A O 1
ATOM 1414 N N . ASP A 1 177 ? -7.309 22.078 -1.557 1 94.06 177 ASP A N 1
ATOM 1415 C CA . ASP A 1 177 ? -7.523 23.453 -2.018 1 94.06 177 ASP A CA 1
ATOM 1416 C C . ASP A 1 177 ? -7.07 24.453 -0.965 1 94.06 177 ASP A C 1
ATOM 1418 O O . ASP A 1 177 ? -6.684 25.578 -1.3 1 94.06 177 ASP A O 1
ATOM 1422 N N . LYS A 1 178 ? -7.062 24.062 0.319 1 95.56 178 LYS A N 1
ATOM 1423 C CA . LYS A 1 178 ? -6.832 25.047 1.373 1 95.56 178 LYS A CA 1
ATOM 1424 C C . LYS A 1 178 ? -5.566 24.719 2.16 1 95.56 178 LYS A C 1
ATOM 1426 O O . LYS A 1 178 ? -5.234 25.422 3.121 1 95.56 178 LYS A O 1
ATOM 1431 N N . HIS A 1 179 ? -4.895 23.703 1.786 1 97.81 179 HIS A N 1
ATOM 1432 C CA . HIS A 1 179 ? -3.732 23.266 2.547 1 97.81 179 HIS A CA 1
ATOM 1433 C C . HIS A 1 179 ? -2.564 22.938 1.625 1 97.81 179 HIS A C 1
ATOM 1435 O O . HIS A 1 179 ? -2.752 22.75 0.42 1 97.81 179 HIS A O 1
ATOM 1441 N N . ILE A 1 180 ? -1.357 22.984 2.145 1 98.06 180 ILE A N 1
ATOM 1442 C CA . ILE A 1 180 ? -0.199 22.359 1.519 1 98.06 180 ILE A CA 1
ATOM 1443 C C . ILE A 1 180 ? -0.125 20.891 1.929 1 98.06 180 ILE A C 1
ATOM 1445 O O . ILE A 1 180 ? 0.044 20.578 3.109 1 98.06 180 ILE A O 1
ATOM 1449 N N . LEU A 1 181 ? -0.293 20.031 1 1 98.31 181 LEU A N 1
ATOM 1450 C CA . LEU A 1 181 ? -0.304 18.594 1.303 1 98.31 181 LEU A CA 1
ATOM 1451 C C . LEU A 1 181 ? 0.928 17.906 0.725 1 98.31 181 LEU A C 1
ATOM 1453 O O . LEU A 1 181 ? 1.236 18.078 -0.458 1 98.31 181 LEU A O 1
ATOM 1457 N N . ILE A 1 182 ? 1.643 17.266 1.577 1 98.19 182 ILE A N 1
ATOM 1458 C CA . ILE A 1 182 ? 2.799 16.453 1.193 1 98.19 182 ILE A CA 1
ATOM 1459 C C . ILE A 1 182 ? 2.592 15.008 1.639 1 98.19 182 ILE A C 1
ATOM 1461 O O . ILE A 1 182 ? 2.381 14.742 2.824 1 98.19 182 ILE A O 1
ATOM 1465 N N . LEU A 1 183 ? 2.645 14.125 0.705 1 97 183 LEU A N 1
ATOM 1466 C CA . LEU A 1 183 ? 2.391 12.727 1.019 1 97 183 LEU A CA 1
ATOM 1467 C C . LEU A 1 183 ? 3.514 11.836 0.492 1 97 183 LEU A C 1
ATOM 1469 O O . LEU A 1 183 ? 4 12.047 -0.623 1 97 183 LEU A O 1
ATOM 1473 N N . SER A 1 184 ? 4.012 10.953 1.318 1 95.88 184 SER A N 1
ATOM 1474 C CA . SER A 1 184 ? 4.965 9.953 0.854 1 95.88 184 SER A CA 1
ATOM 1475 C C . SER A 1 184 ? 4.266 8.633 0.521 1 95.88 184 SER A C 1
ATOM 1477 O O . SER A 1 184 ? 3.24 8.305 1.117 1 95.88 184 SER A O 1
ATOM 1479 N N . THR A 1 185 ? 4.762 7.945 -0.474 1 91.31 185 THR A N 1
ATOM 1480 C CA . THR A 1 185 ? 4.281 6.609 -0.815 1 91.31 185 THR A CA 1
ATOM 1481 C C . THR A 1 185 ? 5.332 5.844 -1.612 1 91.31 185 THR A C 1
ATOM 1483 O O . THR A 1 185 ? 6.145 6.445 -2.318 1 91.31 185 THR A O 1
ATOM 1486 N N . HIS A 1 186 ? 5.273 4.602 -1.503 1 88.19 186 HIS A N 1
ATOM 1487 C CA . HIS A 1 186 ? 6.117 3.75 -2.33 1 88.19 186 HIS A CA 1
ATOM 1488 C C . HIS A 1 186 ? 5.328 3.139 -3.48 1 88.19 186 HIS A C 1
ATOM 1490 O O . HIS A 1 186 ? 5.848 2.309 -4.227 1 88.19 186 HIS A O 1
ATOM 1496 N N . ILE A 1 187 ? 4.164 3.541 -3.621 1 87.94 187 ILE A N 1
ATOM 1497 C CA . ILE A 1 187 ? 3.297 3.029 -4.676 1 87.94 187 ILE A CA 1
ATOM 1498 C C . ILE A 1 187 ? 3.062 4.113 -5.723 1 87.94 187 ILE A C 1
ATOM 1500 O O . ILE A 1 187 ? 2.295 5.055 -5.492 1 87.94 187 ILE A O 1
ATOM 1504 N N . LEU A 1 188 ? 3.648 3.898 -6.812 1 90.31 188 LEU A N 1
ATOM 1505 C CA . LEU A 1 188 ? 3.623 4.922 -7.852 1 90.31 188 LEU A CA 1
ATOM 1506 C C . LEU A 1 188 ? 2.197 5.172 -8.328 1 90.31 188 LEU A C 1
ATOM 1508 O O . LEU A 1 188 ? 1.813 6.32 -8.578 1 90.31 188 LEU A O 1
ATOM 1512 N N . ALA A 1 189 ? 1.431 4.141 -8.43 1 89.19 189 ALA A N 1
ATOM 1513 C CA . ALA A 1 189 ? 0.054 4.277 -8.898 1 89.19 189 ALA A CA 1
ATOM 1514 C C . ALA A 1 189 ? -0.754 5.18 -7.973 1 89.19 189 ALA A C 1
ATOM 1516 O O . ALA A 1 189 ? -1.617 5.934 -8.43 1 89.19 189 ALA A O 1
ATOM 1517 N N . LEU A 1 190 ? -0.488 5.074 -6.738 1 89.88 190 LEU A N 1
ATOM 1518 C CA . LEU A 1 190 ? -1.165 5.93 -5.77 1 89.88 190 LEU A CA 1
ATOM 1519 C C . LEU A 1 190 ? -0.742 7.387 -5.941 1 89.88 190 LEU A C 1
ATOM 1521 O O . LEU A 1 190 ? -1.579 8.289 -5.891 1 89.88 190 LEU A O 1
ATOM 1525 N N . ALA A 1 191 ? 0.539 7.562 -6.094 1 92.31 191 ALA A N 1
ATOM 1526 C CA . ALA A 1 191 ? 1.033 8.914 -6.34 1 92.31 191 ALA A CA 1
ATOM 1527 C C . ALA A 1 191 ? 0.384 9.516 -7.578 1 92.31 191 ALA A C 1
ATOM 1529 O O . ALA A 1 191 ? -0.033 10.68 -7.566 1 92.31 191 ALA A O 1
ATOM 1530 N N . GLU A 1 192 ? 0.299 8.719 -8.578 1 90.19 192 GLU A N 1
ATOM 1531 C CA . GLU A 1 192 ? -0.281 9.18 -9.836 1 90.19 192 GLU A CA 1
ATOM 1532 C C . GLU A 1 192 ? -1.758 9.531 -9.664 1 90.19 192 GLU A C 1
ATOM 1534 O O . GLU A 1 192 ? -2.266 10.445 -10.312 1 90.19 192 GLU A O 1
ATOM 1539 N N . ASP A 1 193 ? -2.342 8.836 -8.867 1 89.06 193 ASP A N 1
ATOM 1540 C CA . ASP A 1 193 ? -3.775 9.008 -8.648 1 89.06 193 ASP A CA 1
ATOM 1541 C C . ASP A 1 193 ? -4.059 10.234 -7.785 1 89.06 193 ASP A C 1
ATOM 1543 O O . ASP A 1 193 ? -5.039 10.945 -8.008 1 89.06 193 ASP A O 1
ATOM 1547 N N . LEU A 1 194 ? -3.174 10.5 -6.848 1 91.94 194 LEU A N 1
ATOM 1548 C CA . LEU A 1 194 ? -3.498 11.453 -5.793 1 91.94 194 LEU A CA 1
ATOM 1549 C C . LEU A 1 194 ? -2.723 12.75 -5.98 1 91.94 194 LEU A C 1
ATOM 1551 O O . LEU A 1 194 ? -3.217 13.828 -5.633 1 91.94 194 LEU A O 1
ATOM 1555 N N . CYS A 1 195 ? -1.598 12.695 -6.508 1 94.38 195 CYS A N 1
ATOM 1556 C CA . CYS A 1 195 ? -0.688 13.828 -6.426 1 94.38 195 CYS A CA 1
ATOM 1557 C C . CYS A 1 195 ? -0.685 14.617 -7.73 1 94.38 195 CYS A C 1
ATOM 1559 O O . CYS A 1 195 ? -0.888 14.055 -8.805 1 94.38 195 CYS A O 1
ATOM 1561 N N . ASP A 1 196 ? -0.451 15.883 -7.641 1 93.12 196 ASP A N 1
ATOM 1562 C CA . ASP A 1 196 ? -0.313 16.766 -8.797 1 93.12 196 ASP A CA 1
ATOM 1563 C C . ASP A 1 196 ? 1.097 16.688 -9.375 1 93.12 196 ASP A C 1
ATOM 1565 O O . ASP A 1 196 ? 1.278 16.781 -10.594 1 93.12 196 ASP A O 1
ATOM 1569 N N . HIS A 1 197 ? 2.023 16.562 -8.555 1 92.31 197 HIS A N 1
ATOM 1570 C CA . HIS A 1 197 ? 3.424 16.375 -8.914 1 92.31 197 HIS A CA 1
ATOM 1571 C C . HIS A 1 197 ? 4.176 15.609 -7.836 1 92.31 197 HIS A C 1
ATOM 1573 O O . HIS A 1 197 ? 3.648 15.391 -6.742 1 92.31 197 HIS A O 1
ATOM 1579 N N . VAL A 1 198 ? 5.387 15.219 -8.234 1 95 198 VAL A N 1
ATOM 1580 C CA . VAL A 1 198 ? 6.16 14.445 -7.273 1 95 198 VAL A CA 1
ATOM 1581 C C . VAL A 1 198 ? 7.531 15.086 -7.074 1 95 198 VAL A C 1
ATOM 1583 O O . VAL A 1 198 ? 8.086 15.672 -8 1 95 198 VAL A O 1
ATOM 1586 N N . ALA A 1 199 ? 7.961 15.07 -5.855 1 95.75 199 ALA A N 1
ATOM 1587 C CA . ALA A 1 199 ? 9.344 15.367 -5.48 1 95.75 199 ALA A CA 1
ATOM 1588 C C . ALA A 1 199 ? 10.109 14.086 -5.168 1 95.75 199 ALA A C 1
ATOM 1590 O O . ALA A 1 199 ? 9.68 13.281 -4.332 1 95.75 199 ALA A O 1
ATOM 1591 N N . ILE A 1 200 ? 11.195 13.898 -5.848 1 95.19 200 ILE A N 1
ATOM 1592 C CA . ILE A 1 200 ? 11.977 12.68 -5.684 1 95.19 200 ILE A CA 1
ATOM 1593 C C . ILE A 1 200 ? 13.172 12.953 -4.777 1 95.19 200 ILE A C 1
ATOM 1595 O O . ILE A 1 200 ? 14.023 13.789 -5.098 1 95.19 200 ILE A O 1
ATOM 1599 N N . LEU A 1 201 ? 13.164 12.305 -3.666 1 96.06 201 LEU A N 1
ATOM 1600 C CA . LEU A 1 201 ? 14.312 12.383 -2.771 1 96.06 201 LEU A CA 1
ATOM 1601 C C . LEU A 1 201 ? 15.344 11.312 -3.121 1 96.06 201 LEU A C 1
ATOM 1603 O O . LEU A 1 201 ? 15.094 10.117 -2.949 1 96.06 201 LEU A O 1
ATOM 1607 N N . HIS A 1 202 ? 16.406 11.766 -3.572 1 94.06 202 HIS A N 1
ATOM 1608 C CA . HIS A 1 202 ? 17.484 10.883 -4 1 94.06 202 HIS A CA 1
ATOM 1609 C C . HIS A 1 202 ? 18.844 11.469 -3.648 1 94.06 202 HIS A C 1
ATOM 1611 O O . HIS A 1 202 ? 19.125 12.625 -3.957 1 94.06 202 HIS A O 1
ATOM 1617 N N . ASN A 1 203 ? 19.641 10.641 -2.99 1 93.31 203 ASN A N 1
ATOM 1618 C CA . ASN A 1 203 ? 20.969 11.047 -2.586 1 93.31 203 ASN A CA 1
ATOM 1619 C C . ASN A 1 203 ? 20.953 12.344 -1.79 1 93.31 203 ASN A C 1
ATOM 1621 O O . ASN A 1 203 ? 21.781 13.227 -2.01 1 93.31 203 ASN A O 1
ATOM 1625 N N . GLY A 1 204 ? 19.938 12.531 -1.031 1 95.88 204 GLY A N 1
ATOM 1626 C CA . GLY A 1 204 ? 19.859 13.617 -0.068 1 95.88 204 GLY A CA 1
ATOM 1627 C C . GLY A 1 204 ? 19.344 14.914 -0.67 1 95.88 204 GLY A C 1
ATOM 1628 O O . GLY A 1 204 ? 19.297 15.938 0.008 1 95.88 204 GLY A O 1
ATOM 1629 N N . THR A 1 205 ? 19.031 14.867 -1.928 1 96.56 205 THR A N 1
ATOM 1630 C CA . THR A 1 205 ? 18.5 16.047 -2.596 1 96.56 205 THR A CA 1
ATOM 1631 C C . THR A 1 205 ? 17.125 15.773 -3.186 1 96.56 205 THR A C 1
ATOM 1633 O O . THR A 1 205 ? 16.719 14.609 -3.293 1 96.56 205 THR A O 1
ATOM 1636 N N . LEU A 1 206 ? 16.375 16.875 -3.512 1 96.44 206 LEU A N 1
ATOM 1637 C CA . LEU A 1 206 ? 15.031 16.75 -4.062 1 96.44 206 LEU A CA 1
ATOM 1638 C C . LEU A 1 206 ? 14.992 17.234 -5.508 1 96.44 206 LEU A C 1
ATOM 1640 O O . LEU A 1 206 ? 15.586 18.266 -5.84 1 96.44 206 LEU A O 1
ATOM 1644 N N . GLU A 1 207 ? 14.344 16.438 -6.27 1 92.19 207 GLU A N 1
ATOM 1645 C CA . GLU A 1 207 ? 14.094 16.812 -7.66 1 92.19 207 GLU A CA 1
ATOM 1646 C C . GLU A 1 207 ? 12.609 16.719 -7.996 1 92.19 207 GLU A C 1
ATOM 1648 O O . GLU A 1 207 ? 11.914 15.805 -7.543 1 92.19 207 GLU A O 1
ATOM 1653 N N . THR A 1 208 ? 12.195 17.672 -8.805 1 88.81 208 THR A N 1
ATOM 1654 C CA . THR A 1 208 ? 10.797 17.656 -9.227 1 88.81 208 THR A CA 1
ATOM 1655 C C . THR A 1 208 ? 10.633 16.891 -10.539 1 88.81 208 THR A C 1
ATOM 1657 O O . THR A 1 208 ? 11.477 17.016 -11.438 1 88.81 208 THR A O 1
ATOM 1660 N N . MET A 1 209 ? 9.625 16.141 -10.57 1 83.06 209 MET A N 1
ATOM 1661 C CA . MET A 1 209 ? 9.266 15.477 -11.82 1 83.06 209 MET A CA 1
ATOM 1662 C C . MET A 1 209 ? 7.758 15.523 -12.039 1 83.06 209 MET A C 1
ATOM 1664 O O . MET A 1 209 ? 6.984 15.289 -11.117 1 83.06 209 MET A O 1
ATOM 1668 N N . PRO A 1 210 ? 7.363 16.016 -13.305 1 79.62 210 PRO A N 1
ATOM 1669 C CA . PRO A 1 210 ? 5.93 15.93 -13.594 1 79.62 210 PRO A CA 1
ATOM 1670 C C . PRO A 1 210 ? 5.402 14.5 -13.586 1 79.62 210 PRO A C 1
ATOM 1672 O O . PRO A 1 210 ? 6.109 13.578 -14 1 79.62 210 PRO A O 1
ATOM 1675 N N . LEU A 1 211 ? 4.301 14.406 -12.914 1 76.38 211 LEU A N 1
ATOM 1676 C CA . LEU A 1 211 ? 3.658 13.102 -12.852 1 76.38 211 LEU A CA 1
ATOM 1677 C C . LEU A 1 211 ? 2.936 12.789 -14.156 1 76.38 211 LEU A C 1
ATOM 1679 O O . LEU A 1 211 ? 2.166 13.609 -14.656 1 76.38 211 LEU A O 1
ATOM 1683 N N . SER A 1 212 ? 3.477 11.859 -14.961 1 69.19 212 SER A N 1
ATOM 1684 C CA . SER A 1 212 ? 2.754 11.336 -16.109 1 69.19 212 SER A CA 1
ATOM 1685 C C . SER A 1 212 ? 2.523 9.836 -15.992 1 69.19 212 SER A C 1
ATOM 1687 O O . SER A 1 212 ? 3.479 9.062 -15.938 1 69.19 212 SER A O 1
ATOM 1689 N N . THR A 1 213 ? 1.353 9.43 -15.719 1 58.38 213 THR A N 1
ATOM 1690 C CA . THR A 1 213 ? 0.997 8.031 -15.484 1 58.38 213 THR A CA 1
ATOM 1691 C C . THR A 1 213 ? 1.091 7.23 -16.781 1 58.38 213 THR A C 1
ATOM 1693 O O . THR A 1 213 ? 1.268 6.012 -16.75 1 58.38 213 THR A O 1
ATOM 1696 N N . THR A 1 214 ? 0.917 7.91 -17.797 1 58.59 214 THR A N 1
ATOM 1697 C CA . THR A 1 214 ? 0.771 7.203 -19.062 1 58.59 214 THR A CA 1
ATOM 1698 C C . THR A 1 214 ? 2.102 7.152 -19.812 1 58.59 214 THR A C 1
ATOM 1700 O O . THR A 1 214 ? 2.223 6.469 -20.828 1 58.59 214 THR A O 1
ATOM 1703 N N . ASP A 1 215 ? 2.938 7.852 -19.219 1 63.41 215 ASP A N 1
ATOM 1704 C CA . ASP A 1 215 ? 4.168 7.969 -19.984 1 63.41 215 ASP A CA 1
ATOM 1705 C C . ASP A 1 215 ? 5.227 6.984 -19.484 1 63.41 215 ASP A C 1
ATOM 1707 O O . ASP A 1 215 ? 5.73 7.117 -18.375 1 63.41 215 ASP A O 1
ATOM 1711 N N . GLU A 1 216 ? 5.32 5.918 -20.172 1 66.44 216 GLU A N 1
ATOM 1712 C CA . GLU A 1 216 ? 6.41 4.973 -19.938 1 66.44 216 GLU A CA 1
ATOM 1713 C C . GLU A 1 216 ? 7.727 5.699 -19.672 1 66.44 216 GLU A C 1
ATOM 1715 O O . GLU A 1 216 ? 8.602 5.176 -18.969 1 66.44 216 GLU A O 1
ATOM 1720 N N . THR A 1 217 ? 7.707 6.859 -20.109 1 77.75 217 THR A N 1
ATOM 1721 C CA . THR A 1 217 ? 8.945 7.613 -19.969 1 77.75 217 THR A CA 1
ATOM 1722 C C . THR A 1 217 ? 9.141 8.086 -18.531 1 77.75 217 THR A C 1
ATOM 1724 O O . THR A 1 217 ? 10.266 8.242 -18.062 1 77.75 217 THR A O 1
ATOM 1727 N N . PHE A 1 218 ? 8.016 8.164 -17.844 1 83.5 218 PHE A N 1
ATOM 1728 C CA . PHE A 1 218 ? 8.102 8.648 -16.469 1 83.5 218 PHE A CA 1
ATOM 1729 C C . PHE A 1 218 ? 8.742 7.594 -15.57 1 83.5 218 PHE A C 1
ATOM 1731 O O . PHE A 1 218 ? 9.703 7.887 -14.852 1 83.5 218 PHE A O 1
ATOM 1738 N N . GLU A 1 219 ? 8.242 6.383 -15.711 1 84.5 219 GLU A N 1
ATOM 1739 C CA . GLU A 1 219 ? 8.766 5.305 -14.883 1 84.5 219 GLU A CA 1
ATOM 1740 C C . GLU A 1 219 ? 10.242 5.039 -15.188 1 84.5 219 GLU A C 1
ATOM 1742 O O . GLU A 1 219 ? 11.031 4.797 -14.273 1 84.5 219 GLU A O 1
ATOM 1747 N N . ALA A 1 220 ? 10.531 5.078 -16.453 1 83.31 220 ALA A N 1
ATOM 1748 C CA . ALA A 1 220 ? 11.914 4.844 -16.859 1 83.31 220 ALA A CA 1
ATOM 1749 C C . ALA A 1 220 ? 12.844 5.906 -16.281 1 83.31 220 ALA A C 1
ATOM 1751 O O . ALA A 1 220 ? 13.922 5.586 -15.766 1 83.31 220 ALA A O 1
ATOM 1752 N N . LYS A 1 221 ? 12.438 7.125 -16.375 1 85.56 221 LYS A N 1
ATOM 1753 C CA . LYS A 1 221 ? 13.227 8.227 -15.828 1 85.56 221 LYS A CA 1
ATOM 1754 C C . LYS A 1 221 ? 13.352 8.117 -14.312 1 85.56 221 LYS A C 1
ATOM 1756 O O . LYS A 1 221 ? 14.422 8.367 -13.758 1 85.56 221 LYS A O 1
ATOM 1761 N N . LEU A 1 222 ? 12.289 7.773 -13.695 1 88.88 222 LEU A N 1
ATOM 1762 C CA . LEU A 1 222 ? 12.281 7.598 -12.25 1 88.88 222 LEU A CA 1
ATOM 1763 C C . LEU A 1 222 ? 13.258 6.504 -11.828 1 88.88 222 LEU A C 1
ATOM 1765 O O . LEU A 1 222 ? 14.039 6.691 -10.891 1 88.88 222 LEU A O 1
ATOM 1769 N N . LEU A 1 223 ? 13.242 5.434 -12.562 1 87 223 LEU A N 1
ATOM 1770 C CA . LEU A 1 223 ? 14.141 4.324 -12.281 1 87 223 LEU A CA 1
ATOM 1771 C C . LEU A 1 223 ? 15.594 4.734 -12.5 1 87 223 LEU A C 1
ATOM 1773 O O . LEU A 1 223 ? 16.484 4.336 -11.734 1 87 223 LEU A O 1
ATOM 1777 N N . GLU A 1 224 ? 15.781 5.438 -13.539 1 86.94 224 GLU A N 1
ATOM 1778 C CA . GLU A 1 224 ? 17.125 5.934 -13.82 1 86.94 224 GLU A CA 1
ATOM 1779 C C . GLU A 1 224 ? 17.656 6.777 -12.672 1 86.94 224 GLU A C 1
ATOM 1781 O O . GLU A 1 224 ? 18.812 6.637 -12.273 1 86.94 224 GLU A O 1
ATOM 1786 N N . ILE A 1 225 ? 16.828 7.57 -12.133 1 87.19 225 ILE A N 1
ATOM 1787 C CA . ILE A 1 225 ? 17.203 8.445 -11.031 1 87.19 225 ILE A CA 1
ATOM 1788 C C . ILE A 1 225 ? 17.5 7.617 -9.781 1 87.19 225 ILE A C 1
ATOM 1790 O O . ILE A 1 225 ? 18.531 7.777 -9.148 1 87.19 225 ILE A O 1
ATOM 1794 N N . LEU A 1 226 ? 16.641 6.703 -9.539 1 88.25 226 LEU A N 1
ATOM 1795 C CA . LEU A 1 226 ? 16.688 6 -8.266 1 88.25 226 LEU A CA 1
ATOM 1796 C C . LEU A 1 226 ? 17.719 4.871 -8.305 1 88.25 226 LEU A C 1
ATOM 1798 O O . LEU A 1 226 ? 18.172 4.402 -7.258 1 88.25 226 LEU A O 1
ATOM 1802 N N . GLN A 1 227 ? 17.984 4.281 -9.461 1 79 227 GLN A N 1
ATOM 1803 C CA . GLN A 1 227 ? 18.953 3.209 -9.609 1 79 227 GLN A CA 1
ATOM 1804 C C . GLN A 1 227 ? 20.344 3.77 -9.914 1 79 227 GLN A C 1
ATOM 1806 O O . GLN A 1 227 ? 21.344 3.061 -9.805 1 79 227 GLN A O 1
ATOM 1811 N N . GLY A 1 228 ? 20.578 4.828 -10.688 1 64.25 228 GLY A N 1
ATOM 1812 C CA . GLY A 1 228 ? 21.859 5.398 -11.102 1 64.25 228 GLY A CA 1
ATOM 1813 C C . GLY A 1 228 ? 22.922 5.359 -10.023 1 64.25 228 GLY A C 1
ATOM 1814 O O . GLY A 1 228 ? 24.109 5.246 -10.32 1 64.25 228 GLY A O 1
ATOM 1815 N N . GLU A 1 229 ? 22.766 5.723 -8.82 1 53.81 229 GLU A N 1
ATOM 1816 C CA . GLU A 1 229 ? 24 5.863 -8.078 1 53.81 229 GLU A CA 1
ATOM 1817 C C . GLU A 1 229 ? 24.547 4.504 -7.645 1 53.81 229 GLU A C 1
ATOM 1819 O O . GLU A 1 229 ? 25.562 4.43 -6.949 1 53.81 229 GLU A O 1
ATOM 1824 N N . SER A 1 230 ? 23.891 3.457 -7.715 1 44.19 230 SER A N 1
ATOM 1825 C CA . SER A 1 230 ? 24.531 2.318 -7.074 1 44.19 230 SER A CA 1
ATOM 1826 C C . SER A 1 230 ? 25.875 2.012 -7.73 1 44.19 230 SER A C 1
ATOM 1828 O O . SER A 1 230 ? 26.625 1.153 -7.254 1 44.19 230 SER A O 1
ATOM 1830 N N . HIS A 1 231 ? 26.109 2.242 -8.969 1 37.12 231 HIS A N 1
ATOM 1831 C CA . HIS A 1 231 ? 27.438 1.923 -9.469 1 37.12 231 HIS A CA 1
ATOM 1832 C C . HIS A 1 231 ? 28.484 2.82 -8.836 1 37.12 231 HIS A C 1
ATOM 1834 O O . HIS A 1 231 ? 29.688 2.633 -9.062 1 37.12 231 HIS A O 1
ATOM 1840 N N . ASP A 1 232 ? 28.141 3.955 -8.398 1 33.59 232 ASP A N 1
ATOM 1841 C CA . ASP A 1 232 ? 29.328 4.727 -8.023 1 33.59 232 ASP A CA 1
ATOM 1842 C C . ASP A 1 232 ? 29.844 4.297 -6.648 1 33.59 232 ASP A C 1
ATOM 1844 O O . ASP A 1 232 ? 30.844 4.828 -6.164 1 33.59 232 ASP A O 1
ATOM 1848 N N . ASN A 1 233 ? 29.031 3.756 -5.648 1 30.69 233 ASN A N 1
ATOM 1849 C CA . ASN A 1 233 ? 29.938 3.365 -4.574 1 30.69 233 ASN A CA 1
ATOM 1850 C C . ASN A 1 233 ? 30.531 1.981 -4.816 1 30.69 233 ASN A C 1
ATOM 1852 O O . ASN A 1 233 ? 29.828 1.062 -5.23 1 30.69 233 ASN A O 1
ATOM 1856 N N . MET B 1 1 ? -7.234 -20.719 -21.562 1 96.81 1 MET B N 1
ATOM 1857 C CA . MET B 1 1 ? -7.246 -21.391 -20.266 1 96.81 1 MET B CA 1
ATOM 1858 C C . MET B 1 1 ? -8.023 -20.578 -19.234 1 96.81 1 MET B C 1
ATOM 1860 O O . MET B 1 1 ? -7.93 -19.344 -19.219 1 96.81 1 MET B O 1
ATOM 1864 N N . GLU B 1 2 ? -8.844 -21.297 -18.516 1 97.81 2 GLU B N 1
ATOM 1865 C CA . GLU B 1 2 ? -9.656 -20.656 -17.5 1 97.81 2 GLU B CA 1
ATOM 1866 C C . GLU B 1 2 ? -9.594 -21.422 -16.172 1 97.81 2 GLU B C 1
ATOM 1868 O O . GLU B 1 2 ? -9.523 -22.641 -16.156 1 97.81 2 GLU B O 1
ATOM 1873 N N . LEU B 1 3 ? -9.555 -20.656 -15.102 1 98.25 3 LEU B N 1
ATOM 1874 C CA . LEU B 1 3 ? -9.781 -21.219 -13.773 1 98.25 3 LEU B CA 1
ATOM 1875 C C . LEU B 1 3 ? -11.195 -20.938 -13.297 1 98.25 3 LEU B C 1
ATOM 1877 O O . LEU B 1 3 ? -11.586 -19.781 -13.164 1 98.25 3 LEU B O 1
ATOM 1881 N N . VAL B 1 4 ? -11.93 -21.953 -13.016 1 98.12 4 VAL B N 1
ATOM 1882 C CA . VAL B 1 4 ? -13.328 -21.797 -12.633 1 98.12 4 VAL B CA 1
ATOM 1883 C C . VAL B 1 4 ? -13.523 -22.25 -11.188 1 98.12 4 VAL B C 1
ATOM 1885 O O . VAL B 1 4 ? -13.078 -23.344 -10.805 1 98.12 4 VAL B O 1
ATOM 1888 N N . ILE B 1 5 ? -14.078 -21.422 -10.398 1 97.94 5 ILE B N 1
ATOM 1889 C CA . ILE B 1 5 ? -14.547 -21.797 -9.062 1 97.94 5 ILE B CA 1
ATOM 1890 C C . ILE B 1 5 ? -16.062 -21.719 -9.008 1 97.94 5 ILE B C 1
ATOM 1892 O O . ILE B 1 5 ? -16.656 -20.734 -9.461 1 97.94 5 ILE B O 1
ATOM 1896 N N . ARG B 1 6 ? -16.609 -22.797 -8.555 1 97.69 6 ARG B N 1
ATOM 1897 C CA . ARG B 1 6 ? -18.078 -22.891 -8.539 1 97.69 6 ARG B CA 1
ATOM 1898 C C . ARG B 1 6 ? -18.578 -23.172 -7.129 1 97.69 6 ARG B C 1
ATOM 1900 O O . ARG B 1 6 ? -18.297 -24.234 -6.562 1 97.69 6 ARG B O 1
ATOM 1907 N N . ASN B 1 7 ? -19.344 -22.172 -6.57 1 98.06 7 ASN B N 1
ATOM 1908 C CA . ASN B 1 7 ? -20.078 -22.328 -5.32 1 98.06 7 ASN B CA 1
ATOM 1909 C C . ASN B 1 7 ? -19.156 -22.719 -4.168 1 98.06 7 ASN B C 1
ATOM 1911 O O . ASN B 1 7 ? -19.438 -23.688 -3.449 1 98.06 7 ASN B O 1
ATOM 1915 N N . ILE B 1 8 ? -18.109 -22.047 -4.023 1 98.38 8 ILE B N 1
ATOM 1916 C CA . ILE B 1 8 ? -17.156 -22.328 -2.955 1 98.38 8 ILE B CA 1
ATOM 1917 C C . ILE B 1 8 ? -17.719 -21.844 -1.622 1 98.38 8 ILE B C 1
ATOM 1919 O O . ILE B 1 8 ? -18.047 -20.672 -1.478 1 98.38 8 ILE B O 1
ATOM 1923 N N . ARG B 1 9 ? -17.812 -22.719 -0.737 1 98.19 9 ARG B N 1
ATOM 1924 C CA . ARG B 1 9 ? -18.281 -22.406 0.611 1 98.19 9 ARG B CA 1
ATOM 1925 C C . ARG B 1 9 ? -17.234 -22.812 1.653 1 98.19 9 ARG B C 1
ATOM 1927 O O . ARG B 1 9 ? -16.562 -23.828 1.505 1 98.19 9 ARG B O 1
ATOM 1934 N N . LYS B 1 10 ? -17.062 -22.062 2.646 1 97.81 10 LYS B N 1
ATOM 1935 C CA . LYS B 1 10 ? -16.125 -22.344 3.736 1 97.81 10 LYS B CA 1
ATOM 1936 C C . LYS B 1 10 ? -16.625 -21.75 5.051 1 97.81 10 LYS B C 1
ATOM 1938 O O . LYS B 1 10 ? -16.953 -20.562 5.117 1 97.81 10 LYS B O 1
ATOM 1943 N N . ASN B 1 11 ? -16.672 -22.516 6.035 1 95.5 11 ASN B N 1
ATOM 1944 C CA . ASN B 1 11 ? -17.016 -22.109 7.395 1 95.5 11 ASN B CA 1
ATOM 1945 C C . ASN B 1 11 ? -15.859 -22.328 8.359 1 95.5 11 ASN B C 1
ATOM 1947 O O . ASN B 1 11 ? -15.125 -23.312 8.242 1 95.5 11 ASN B O 1
ATOM 1951 N N . PHE B 1 12 ? -15.617 -21.406 9.18 1 93.31 12 PHE B N 1
ATOM 1952 C CA . PHE B 1 12 ? -14.766 -21.594 10.344 1 93.31 12 PHE B CA 1
ATOM 1953 C C . PHE B 1 12 ? -15.578 -21.5 11.633 1 93.31 12 PHE B C 1
ATOM 1955 O O . PHE B 1 12 ? -16.062 -20.422 11.984 1 93.31 12 PHE B O 1
ATOM 1962 N N . GLN B 1 13 ? -15.648 -22.547 12.32 1 89.81 13 GLN B N 1
ATOM 1963 C CA . GLN B 1 13 ? -16.516 -22.625 13.492 1 89.81 13 GLN B CA 1
ATOM 1964 C C . GLN B 1 13 ? -17.938 -22.156 13.156 1 89.81 13 GLN B C 1
ATOM 1966 O O . GLN B 1 13 ? -18.594 -22.703 12.273 1 89.81 13 GLN B O 1
ATOM 1971 N N . GLU B 1 14 ? -18.281 -21.016 13.773 1 89.62 14 GLU B N 1
ATOM 1972 C CA . GLU B 1 14 ? -19.656 -20.578 13.586 1 89.62 14 GLU B CA 1
ATOM 1973 C C . GLU B 1 14 ? -19.75 -19.453 12.555 1 89.62 14 GLU B C 1
ATOM 1975 O O . GLU B 1 14 ? -20.828 -18.922 12.289 1 89.62 14 GLU B O 1
ATOM 1980 N N . LYS B 1 15 ? -18.734 -19.219 11.883 1 91.75 15 LYS B N 1
ATOM 1981 C CA . LYS B 1 15 ? -18.75 -18.094 10.938 1 91.75 15 LYS B CA 1
ATOM 1982 C C . LYS B 1 15 ? -18.562 -18.594 9.508 1 91.75 15 LYS B C 1
ATOM 1984 O O . LYS B 1 15 ? -17.562 -19.25 9.195 1 91.75 15 LYS B O 1
ATOM 1989 N N . GLU B 1 16 ? -19.594 -18.359 8.648 1 94.75 16 GLU B N 1
ATOM 1990 C CA . GLU B 1 16 ? -19.469 -18.656 7.227 1 94.75 16 GLU B CA 1
ATOM 1991 C C . GLU B 1 16 ? -18.703 -17.562 6.496 1 94.75 16 GLU B C 1
ATOM 1993 O O . GLU B 1 16 ? -19.234 -16.453 6.301 1 94.75 16 GLU B O 1
ATOM 1998 N N . VAL B 1 17 ? -17.547 -17.875 6.039 1 96.19 17 VAL B N 1
ATOM 1999 C CA . VAL B 1 17 ? -16.656 -16.875 5.441 1 96.19 17 VAL B CA 1
ATOM 2000 C C . VAL B 1 17 ? -16.906 -16.781 3.941 1 96.19 17 VAL B C 1
ATOM 2002 O O . VAL B 1 17 ? -17 -15.695 3.381 1 96.19 17 VAL B O 1
ATOM 2005 N N . LEU B 1 18 ? -17 -17.906 3.297 1 98.12 18 LEU B N 1
ATOM 2006 C CA . LEU B 1 18 ? -17.391 -17.984 1.891 1 98.12 18 LEU B CA 1
ATOM 2007 C C . LEU B 1 18 ? -18.75 -18.641 1.733 1 98.12 18 LEU B C 1
ATOM 2009 O O . LEU B 1 18 ? -19 -19.719 2.297 1 98.12 18 LEU B O 1
ATOM 2013 N N . LYS B 1 19 ? -19.703 -17.984 1.001 1 97.44 19 LYS B N 1
ATOM 2014 C CA . LYS B 1 19 ? -21.109 -18.375 0.941 1 97.44 19 LYS B CA 1
ATOM 2015 C C . LYS B 1 19 ? -21.531 -18.672 -0.492 1 97.44 19 LYS B C 1
ATOM 2017 O O . LYS B 1 19 ? -22.562 -18.203 -0.955 1 97.44 19 LYS B O 1
ATOM 2022 N N . GLY B 1 20 ? -20.688 -19.406 -1.159 1 97.88 20 GLY B N 1
ATOM 2023 C CA . GLY B 1 20 ? -21 -19.797 -2.523 1 97.88 20 GLY B CA 1
ATOM 2024 C C . GLY B 1 20 ? -20.344 -18.906 -3.564 1 97.88 20 GLY B C 1
ATOM 2025 O O . GLY B 1 20 ? -21.016 -18.406 -4.469 1 97.88 20 GLY B O 1
ATOM 2026 N N . ALA B 1 21 ? -19.094 -18.672 -3.373 1 97.94 21 ALA B N 1
ATOM 2027 C CA . ALA B 1 21 ? -18.344 -17.844 -4.301 1 97.94 21 ALA B CA 1
ATOM 2028 C C . ALA B 1 21 ? -18.125 -18.562 -5.633 1 97.94 21 ALA B C 1
ATOM 2030 O O . ALA B 1 21 ? -17.703 -19.719 -5.664 1 97.94 21 ALA B O 1
ATOM 2031 N N . SER B 1 22 ? -18.516 -17.953 -6.707 1 98.31 22 SER B N 1
ATOM 2032 C CA . SER B 1 22 ? -18.328 -18.438 -8.062 1 98.31 22 SER B CA 1
ATOM 2033 C C . SER B 1 22 ? -17.672 -17.391 -8.945 1 98.31 22 SER B C 1
ATOM 2035 O O . SER B 1 22 ? -18 -16.203 -8.844 1 98.31 22 SER B O 1
ATOM 2037 N N . TYR B 1 23 ? -16.734 -17.844 -9.703 1 97.94 23 TYR B N 1
ATOM 2038 C CA . TYR B 1 23 ? -16.031 -16.906 -10.57 1 97.94 23 TYR B CA 1
ATOM 2039 C C . TYR B 1 23 ? -15.211 -17.641 -11.617 1 97.94 23 TYR B C 1
ATOM 2041 O O . TYR B 1 23 ? -14.859 -18.812 -11.43 1 97.94 23 TYR B O 1
ATOM 2049 N N . THR B 1 24 ? -14.984 -16.984 -12.742 1 97.62 24 THR B N 1
ATOM 2050 C CA . THR B 1 24 ? -14.094 -17.516 -13.781 1 97.62 24 THR B CA 1
ATOM 2051 C C . THR B 1 24 ? -12.938 -16.547 -14.023 1 97.62 24 THR B C 1
ATOM 2053 O O . THR B 1 24 ? -13.141 -15.406 -14.422 1 97.62 24 THR B O 1
ATOM 2056 N N . PHE B 1 25 ? -11.727 -17.047 -13.75 1 97.69 25 PHE B N 1
ATOM 2057 C CA . PHE B 1 25 ? -10.5 -16.312 -14.047 1 97.69 25 PHE B CA 1
ATOM 2058 C C . PHE B 1 25 ? -9.922 -16.766 -15.383 1 97.69 25 PHE B C 1
ATOM 2060 O O . PHE B 1 25 ? -9.938 -17.953 -15.711 1 97.69 25 PHE B O 1
ATOM 2067 N N . ARG B 1 26 ? -9.32 -15.844 -16.156 1 97 26 ARG B N 1
ATOM 2068 C CA . ARG B 1 26 ? -8.914 -16.188 -17.516 1 97 26 ARG B CA 1
ATOM 2069 C C . ARG B 1 26 ? -7.445 -15.867 -17.75 1 97 26 ARG B C 1
ATOM 2071 O O . ARG B 1 26 ? -6.922 -14.898 -17.188 1 97 26 ARG B O 1
ATOM 2078 N N . GLU B 1 27 ? -6.875 -16.719 -18.516 1 97.38 27 GLU B N 1
ATOM 2079 C CA . GLU B 1 27 ? -5.539 -16.438 -19.031 1 97.38 27 GLU B CA 1
ATOM 2080 C C . GLU B 1 27 ? -5.527 -15.148 -19.859 1 97.38 27 GLU B C 1
ATOM 2082 O O . GLU B 1 27 ? -6.504 -14.828 -20.531 1 97.38 27 GLU B O 1
ATOM 2087 N N . GLY B 1 28 ? -4.473 -14.391 -19.719 1 95.81 28 GLY B N 1
ATOM 2088 C CA . GLY B 1 28 ? -4.336 -13.172 -20.5 1 95.81 28 GLY B CA 1
ATOM 2089 C C . GLY B 1 28 ? -4.895 -11.945 -19.812 1 95.81 28 GLY B C 1
ATOM 2090 O O . GLY B 1 28 ? -4.91 -10.852 -20.391 1 95.81 28 GLY B O 1
ATOM 2091 N N . GLU B 1 29 ? -5.344 -12.188 -18.562 1 94.06 29 GLU B N 1
ATOM 2092 C CA . GLU B 1 29 ? -5.895 -11.094 -17.766 1 94.06 29 GLU B CA 1
ATOM 2093 C C . GLU B 1 29 ? -5.332 -11.102 -16.344 1 94.06 29 GLU B C 1
ATOM 2095 O O . GLU B 1 29 ? -4.973 -12.164 -15.82 1 94.06 29 GLU B O 1
ATOM 2100 N N . ILE B 1 30 ? -5.211 -9.953 -15.828 1 96.56 30 ILE B N 1
ATOM 2101 C CA . ILE B 1 30 ? -4.957 -9.828 -14.398 1 96.56 30 ILE B CA 1
ATOM 2102 C C . ILE B 1 30 ? -6.254 -9.469 -13.672 1 96.56 30 ILE B C 1
ATOM 2104 O O . ILE B 1 30 ? -6.848 -8.422 -13.93 1 96.56 30 ILE B O 1
ATOM 2108 N N . THR B 1 31 ? -6.699 -10.359 -12.836 1 96.94 31 THR B N 1
ATOM 2109 C CA . THR B 1 31 ? -7.898 -10.109 -12.047 1 96.94 31 THR B CA 1
ATOM 2110 C C . THR B 1 31 ? -7.535 -9.625 -10.641 1 96.94 31 THR B C 1
ATOM 2112 O O . THR B 1 31 ? -6.773 -10.289 -9.938 1 96.94 31 THR B O 1
ATOM 2115 N N . GLY B 1 32 ? -8.023 -8.469 -10.328 1 96.69 32 GLY B N 1
ATOM 2116 C CA . GLY B 1 32 ? -7.883 -7.977 -8.969 1 96.69 32 GLY B CA 1
ATOM 2117 C C . GLY B 1 32 ? -8.969 -8.492 -8.039 1 96.69 32 GLY B C 1
ATOM 2118 O O . GLY B 1 32 ? -10.156 -8.375 -8.344 1 96.69 32 GLY B O 1
ATOM 2119 N N . LEU B 1 33 ? -8.594 -9.125 -6.988 1 96.62 33 LEU B N 1
ATOM 2120 C CA . LEU B 1 33 ? -9.523 -9.539 -5.941 1 96.62 33 LEU B CA 1
ATOM 2121 C C . LEU B 1 33 ? -9.648 -8.469 -4.863 1 96.62 33 LEU B C 1
ATOM 2123 O O . LEU B 1 33 ? -8.742 -8.289 -4.051 1 96.62 33 LEU B O 1
ATOM 2127 N N . LEU B 1 34 ? -10.75 -7.793 -4.852 1 95.12 34 LEU B N 1
ATOM 2128 C CA . LEU B 1 34 ? -11 -6.711 -3.906 1 95.12 34 LEU B CA 1
ATOM 2129 C C . LEU B 1 34 ? -11.992 -7.137 -2.836 1 95.12 34 LEU B C 1
ATOM 2131 O O . LEU B 1 34 ? -12.797 -8.047 -3.057 1 95.12 34 LEU B O 1
ATOM 2135 N N . GLY B 1 35 ? -11.961 -6.488 -1.747 1 92 35 GLY B N 1
ATOM 2136 C CA . GLY B 1 35 ? -12.828 -6.738 -0.606 1 92 35 GLY B CA 1
ATOM 2137 C C . GLY B 1 35 ? -12.344 -6.074 0.668 1 92 35 GLY B C 1
ATOM 2138 O O . GLY B 1 35 ? -11.18 -5.656 0.757 1 92 35 GLY B O 1
ATOM 2139 N N . ARG B 1 36 ? -13.219 -6.008 1.615 1 89.31 36 ARG B N 1
ATOM 2140 C CA . ARG B 1 36 ? -12.852 -5.445 2.91 1 89.31 36 ARG B CA 1
ATOM 2141 C C . ARG B 1 36 ? -11.875 -6.359 3.646 1 89.31 36 ARG B C 1
ATOM 2143 O O . ARG B 1 36 ? -11.711 -7.523 3.277 1 89.31 36 ARG B O 1
ATOM 2150 N N . ASN B 1 37 ? -11.211 -5.754 4.598 1 86.56 37 ASN B N 1
ATOM 2151 C CA . ASN B 1 37 ? -10.422 -6.613 5.473 1 86.56 37 ASN B CA 1
ATOM 2152 C C . ASN B 1 37 ? -11.289 -7.656 6.168 1 86.56 37 ASN B C 1
ATOM 2154 O O . ASN B 1 37 ? -12.359 -7.336 6.688 1 86.56 37 ASN B O 1
ATOM 2158 N N . GLY B 1 38 ? -10.922 -8.875 6.074 1 88.56 38 GLY B N 1
ATOM 2159 C CA . GLY B 1 38 ? -11.68 -9.953 6.699 1 88.56 38 GLY B CA 1
ATOM 2160 C C . GLY B 1 38 ? -12.773 -10.5 5.805 1 88.56 38 GLY B C 1
ATOM 2161 O O . GLY B 1 38 ? -13.523 -11.391 6.215 1 88.56 38 GLY B O 1
ATOM 2162 N N . ALA B 1 39 ? -12.789 -10.055 4.598 1 91.75 39 ALA B N 1
ATOM 2163 C CA . ALA B 1 39 ? -13.875 -10.461 3.703 1 91.75 39 ALA B CA 1
ATOM 2164 C C . ALA B 1 39 ? -13.695 -11.906 3.25 1 91.75 39 ALA B C 1
ATOM 2166 O O . ALA B 1 39 ? -14.617 -12.516 2.709 1 91.75 39 ALA B O 1
ATOM 2167 N N . GLY B 1 40 ? -12.5 -12.461 3.443 1 94.31 40 GLY B N 1
ATOM 2168 C CA . GLY B 1 40 ? -12.258 -13.836 3.057 1 94.31 40 GLY B CA 1
ATOM 2169 C C . GLY B 1 40 ? -11.289 -13.977 1.897 1 94.31 40 GLY B C 1
ATOM 2170 O O . GLY B 1 40 ? -11.141 -15.055 1.327 1 94.31 40 GLY B O 1
ATOM 2171 N N . LYS B 1 41 ? -10.617 -12.938 1.477 1 95.5 41 LYS B N 1
ATOM 2172 C CA . LYS B 1 41 ? -9.688 -12.969 0.347 1 95.5 41 LYS B CA 1
ATOM 2173 C C . LYS B 1 41 ? -8.586 -14 0.571 1 95.5 41 LYS B C 1
ATOM 2175 O O . LYS B 1 41 ? -8.344 -14.852 -0.288 1 95.5 41 LYS B O 1
ATOM 2180 N N . THR B 1 42 ? -7.965 -13.938 1.791 1 93.94 42 THR B N 1
ATOM 2181 C CA . THR B 1 42 ? -6.895 -14.867 2.137 1 93.94 42 THR B CA 1
ATOM 2182 C C . THR B 1 42 ? -7.426 -16.297 2.217 1 93.94 42 THR B C 1
ATOM 2184 O O . THR B 1 42 ? -6.75 -17.234 1.794 1 93.94 42 THR B O 1
ATOM 2187 N N . THR B 1 43 ? -8.648 -16.438 2.76 1 96 43 THR B N 1
ATOM 2188 C CA . THR B 1 43 ? -9.273 -17.75 2.812 1 96 43 THR B CA 1
ATOM 2189 C C . THR B 1 43 ? -9.453 -18.328 1.408 1 96 43 THR B C 1
ATOM 2191 O O . THR B 1 43 ? -9.109 -19.484 1.157 1 96 43 THR B O 1
ATOM 2194 N N . LEU B 1 44 ? -9.945 -17.484 0.517 1 97.44 44 LEU B N 1
ATOM 2195 C CA . LEU B 1 44 ? -10.133 -17.938 -0.86 1 97.44 44 LEU B CA 1
ATOM 2196 C C . LEU B 1 44 ? -8.797 -18.312 -1.497 1 97.44 44 LEU B C 1
ATOM 2198 O O . LEU B 1 44 ? -8.68 -19.344 -2.143 1 97.44 44 LEU B O 1
ATOM 2202 N N . PHE B 1 45 ? -7.758 -17.5 -1.313 1 97.25 45 PHE B N 1
ATOM 2203 C CA . PHE B 1 45 ? -6.43 -17.766 -1.85 1 97.25 45 PHE B CA 1
ATOM 2204 C C . PHE B 1 45 ? -5.887 -19.078 -1.301 1 97.25 45 PHE B C 1
ATOM 2206 O O . PHE B 1 45 ? -5.332 -19.891 -2.049 1 97.25 45 PHE B O 1
ATOM 2213 N N . ASN B 1 46 ? -6.121 -19.312 -0.047 1 96.12 46 ASN B N 1
ATOM 2214 C CA . ASN B 1 46 ? -5.633 -20.547 0.578 1 96.12 46 ASN B CA 1
ATOM 2215 C C . ASN B 1 46 ? -6.355 -21.766 0.04 1 96.12 46 ASN B C 1
ATOM 2217 O O . ASN B 1 46 ? -5.758 -22.844 -0.097 1 96.12 46 ASN B O 1
ATOM 2221 N N . ILE B 1 47 ? -7.59 -21.594 -0.198 1 96.94 47 ILE B N 1
ATOM 2222 C CA . ILE B 1 47 ? -8.367 -22.688 -0.772 1 96.94 47 ILE B CA 1
ATOM 2223 C C . ILE B 1 47 ? -7.871 -22.984 -2.186 1 96.94 47 ILE B C 1
ATOM 2225 O O . ILE B 1 47 ? -7.641 -24.141 -2.535 1 96.94 47 ILE B O 1
ATOM 2229 N N . LEU B 1 48 ? -7.629 -21.969 -2.971 1 96.81 48 LEU B N 1
ATOM 2230 C CA . LEU B 1 48 ? -7.129 -22.156 -4.332 1 96.81 48 LEU B CA 1
ATOM 2231 C C . LEU B 1 48 ? -5.746 -22.781 -4.324 1 96.81 48 LEU B C 1
ATOM 2233 O O . LEU B 1 48 ? -5.453 -23.656 -5.148 1 96.81 48 LEU B O 1
ATOM 2237 N N . TYR B 1 49 ? -4.957 -22.375 -3.391 1 95.69 49 TYR B N 1
ATOM 2238 C CA . TYR B 1 49 ? -3.576 -22.828 -3.303 1 95.69 49 TYR B CA 1
ATOM 2239 C C . TYR B 1 49 ? -3.508 -24.234 -2.727 1 95.69 49 TYR B C 1
ATOM 2241 O O . TYR B 1 49 ? -2.477 -24.906 -2.828 1 95.69 49 TYR B O 1
ATOM 2249 N N . GLY B 1 50 ? -4.578 -24.703 -2.092 1 93.75 50 GLY B N 1
ATOM 2250 C CA . GLY B 1 50 ? -4.645 -26.062 -1.585 1 93.75 50 GLY B CA 1
ATOM 2251 C C . GLY B 1 50 ? -4.258 -26.172 -0.123 1 93.75 50 GLY B C 1
ATOM 2252 O O . GLY B 1 50 ? -4.148 -27.281 0.414 1 93.75 50 GLY B O 1
ATOM 2253 N N . GLU B 1 51 ? -4.051 -25.062 0.484 1 91.88 51 GLU B N 1
ATOM 2254 C CA . GLU B 1 51 ? -3.727 -25.094 1.907 1 91.88 51 GLU B CA 1
ATOM 2255 C C . GLU B 1 51 ? -4.953 -25.422 2.75 1 91.88 51 GLU B C 1
ATOM 2257 O O . GLU B 1 51 ? -4.832 -26.047 3.811 1 91.88 51 GLU B O 1
ATOM 2262 N N . HIS B 1 52 ? -6.102 -24.969 2.33 1 92.69 52 HIS B N 1
ATOM 2263 C CA . HIS B 1 52 ? -7.379 -25.281 2.965 1 92.69 52 HIS B CA 1
ATOM 2264 C C . HIS B 1 52 ? -8.359 -25.891 1.968 1 92.69 52 HIS B C 1
ATOM 2266 O O . HIS B 1 52 ? -8.391 -25.5 0.8 1 92.69 52 HIS B O 1
ATOM 2272 N N . GLN B 1 53 ? -9.148 -26.797 2.512 1 94.56 53 GLN B N 1
ATOM 2273 C CA . GLN B 1 53 ? -10.188 -27.375 1.668 1 94.56 53 GLN B CA 1
ATOM 2274 C C . GLN B 1 53 ? -11.5 -26.609 1.79 1 94.56 53 GLN B C 1
ATOM 2276 O O . GLN B 1 53 ? -11.891 -26.219 2.891 1 94.56 53 GLN B O 1
ATOM 2281 N N . ALA B 1 54 ? -12.117 -26.406 0.667 1 96.62 54 ALA B N 1
ATOM 2282 C CA . ALA B 1 54 ? -13.477 -25.859 0.706 1 96.62 54 ALA B CA 1
ATOM 2283 C C . ALA B 1 54 ? -14.453 -26.875 1.308 1 96.62 54 ALA B C 1
ATOM 2285 O O . ALA B 1 54 ? -14.258 -28.078 1.192 1 96.62 54 ALA B O 1
ATOM 2286 N N . ASP B 1 55 ? -15.445 -26.344 1.992 1 97.5 55 ASP B N 1
ATOM 2287 C CA . ASP B 1 55 ? -16.484 -27.219 2.512 1 97.5 55 ASP B CA 1
ATOM 2288 C C . ASP B 1 55 ? -17.391 -27.719 1.39 1 97.5 55 ASP B C 1
ATOM 2290 O O . ASP B 1 55 ? -17.859 -28.859 1.424 1 97.5 55 ASP B O 1
ATOM 2294 N N . GLN B 1 56 ? -17.688 -26.891 0.51 1 97.88 56 GLN B N 1
ATOM 2295 C CA . GLN B 1 56 ? -18.469 -27.203 -0.676 1 97.88 56 GLN B CA 1
ATOM 2296 C C . GLN B 1 56 ? -17.938 -26.453 -1.9 1 97.88 56 GLN B C 1
ATOM 2298 O O . GLN B 1 56 ? -17.188 -25.484 -1.769 1 97.88 56 GLN B O 1
ATOM 2303 N N . GLY B 1 57 ? -18.297 -26.984 -3.055 1 97.5 57 GLY B N 1
ATOM 2304 C CA . GLY B 1 57 ? -17.953 -26.328 -4.309 1 97.5 57 GLY B CA 1
ATOM 2305 C C . GLY B 1 57 ? -16.844 -27.031 -5.062 1 97.5 57 GLY B C 1
ATOM 2306 O O . GLY B 1 57 ? -16.391 -28.109 -4.652 1 97.5 57 GLY B O 1
ATOM 2307 N N . GLU B 1 58 ? -16.547 -26.469 -6.211 1 97.06 58 GLU B N 1
ATOM 2308 C CA . GLU B 1 58 ? -15.555 -27.109 -7.086 1 97.06 58 GLU B CA 1
ATOM 2309 C C . GLU B 1 58 ? -14.594 -26.078 -7.668 1 97.06 58 GLU B C 1
ATOM 2311 O O . GLU B 1 58 ? -14.961 -24.922 -7.875 1 97.06 58 GLU B O 1
ATOM 2316 N N . ILE B 1 59 ? -13.414 -26.5 -7.867 1 97.44 59 ILE B N 1
ATOM 2317 C CA . ILE B 1 59 ? -12.367 -25.734 -8.531 1 97.44 59 ILE B CA 1
ATOM 2318 C C . ILE B 1 59 ? -11.773 -26.562 -9.68 1 97.44 59 ILE B C 1
ATOM 2320 O O . ILE B 1 59 ? -11.375 -27.703 -9.484 1 97.44 59 ILE B O 1
ATOM 2324 N N . PHE B 1 60 ? -11.719 -26.031 -10.836 1 97.38 60 PHE B N 1
ATOM 2325 C CA . PHE B 1 60 ? -11.156 -26.797 -11.945 1 97.38 60 PHE B CA 1
ATOM 2326 C C . PHE B 1 60 ? -10.602 -25.859 -13.016 1 97.38 60 PHE B C 1
ATOM 2328 O O . PHE B 1 60 ? -10.922 -24.672 -13.039 1 97.38 60 PHE B O 1
ATOM 2335 N N . LEU B 1 61 ? -9.766 -26.359 -13.836 1 97.75 61 LEU B N 1
ATOM 2336 C CA . LEU B 1 61 ? -9.211 -25.672 -14.992 1 97.75 61 LEU B CA 1
ATOM 2337 C C . LEU B 1 61 ? -9.938 -26.078 -16.266 1 97.75 61 LEU B C 1
ATOM 2339 O O . LEU B 1 61 ? -10.336 -27.234 -16.422 1 97.75 61 LEU B O 1
ATOM 2343 N N . VAL B 1 62 ? -10.156 -25.125 -17.109 1 97.81 62 VAL B N 1
ATOM 2344 C CA . VAL B 1 62 ? -10.672 -25.391 -18.453 1 97.81 62 VAL B CA 1
ATOM 2345 C C . VAL B 1 62 ? -9.609 -25.078 -19.5 1 97.81 62 VAL B C 1
ATOM 2347 O O . VAL B 1 62 ? -9.195 -23.922 -19.641 1 97.81 62 VAL B O 1
ATOM 2350 N N . GLU B 1 63 ? -9.125 -26.062 -20.109 1 95.62 63 GLU B N 1
ATOM 2351 C CA . GLU B 1 63 ? -8.133 -25.938 -21.188 1 95.62 63 GLU B CA 1
ATOM 2352 C C . GLU B 1 63 ? -8.617 -26.609 -22.469 1 95.62 63 GLU B C 1
ATOM 2354 O O . GLU B 1 63 ? -8.977 -27.781 -22.453 1 95.62 63 GLU B O 1
ATOM 2359 N N . ASN B 1 64 ? -8.68 -25.922 -23.516 1 94.06 64 ASN B N 1
ATOM 2360 C CA . ASN B 1 64 ? -9.156 -26.438 -24.797 1 94.06 64 ASN B CA 1
ATOM 2361 C C . ASN B 1 64 ? -10.531 -27.078 -24.656 1 94.06 64 ASN B C 1
ATOM 2363 O O . ASN B 1 64 ? -10.766 -28.172 -25.172 1 94.06 64 ASN B O 1
ATOM 2367 N N . GLY B 1 65 ? -11.336 -26.453 -23.859 1 93.44 65 GLY B N 1
ATOM 2368 C CA . GLY B 1 65 ? -12.719 -26.875 -23.703 1 93.44 65 GLY B CA 1
ATOM 2369 C C . GLY B 1 65 ? -12.898 -28.031 -22.734 1 93.44 65 GLY B C 1
ATOM 2370 O O . GLY B 1 65 ? -14.016 -28.5 -22.531 1 93.44 65 GLY B O 1
ATOM 2371 N N . VAL B 1 66 ? -11.836 -28.5 -22.172 1 97.12 66 VAL B N 1
ATOM 2372 C CA . VAL B 1 66 ? -11.891 -29.656 -21.281 1 97.12 66 VAL B CA 1
ATOM 2373 C C . VAL B 1 66 ? -11.711 -29.203 -19.844 1 97.12 66 VAL B C 1
ATOM 2375 O O . VAL B 1 66 ? -10.781 -28.469 -19.531 1 97.12 66 VAL B O 1
ATOM 2378 N N . GLU B 1 67 ? -12.594 -29.656 -19.031 1 97.19 67 GLU B N 1
ATOM 2379 C CA . GLU B 1 67 ? -12.492 -29.406 -17.594 1 97.19 67 GLU B CA 1
ATOM 2380 C C . GLU B 1 67 ? -11.633 -30.453 -16.906 1 97.19 67 GLU B C 1
ATOM 2382 O O . GLU B 1 67 ? -11.766 -31.656 -17.172 1 97.19 67 GLU B O 1
ATOM 2387 N N . ARG B 1 68 ? -10.75 -30.016 -16.109 1 96.81 68 ARG B N 1
ATOM 2388 C CA . ARG B 1 68 ? -9.953 -30.938 -15.305 1 96.81 68 ARG B CA 1
ATOM 2389 C C . ARG B 1 68 ? -9.578 -30.312 -13.969 1 96.81 68 ARG B C 1
ATOM 2391 O O . ARG B 1 68 ? -9.594 -29.094 -13.82 1 96.81 68 ARG B O 1
ATOM 2398 N N . PRO B 1 69 ? -9.25 -31.125 -13.062 1 95.12 69 PRO B N 1
ATOM 2399 C CA . PRO B 1 69 ? -8.867 -30.594 -11.758 1 95.12 69 PRO B CA 1
ATOM 2400 C C . PRO B 1 69 ? -7.586 -29.766 -11.812 1 95.12 69 PRO B C 1
ATOM 2402 O O . PRO B 1 69 ? -6.734 -30 -12.68 1 95.12 69 PRO B O 1
ATOM 2405 N N . LEU B 1 70 ? -7.535 -28.812 -10.969 1 94.19 70 LEU B N 1
ATOM 2406 C CA . LEU B 1 70 ? -6.312 -28.047 -10.781 1 94.19 70 LEU B CA 1
ATOM 2407 C C . LEU B 1 70 ? -5.301 -28.812 -9.945 1 94.19 70 LEU B C 1
ATOM 2409 O O . LEU B 1 70 ? -5.621 -29.297 -8.852 1 94.19 70 LEU B O 1
ATOM 2413 N N . GLU B 1 71 ? -4.125 -28.938 -10.523 1 93.19 71 GLU B N 1
ATOM 2414 C CA . GLU B 1 71 ? -3.068 -29.625 -9.781 1 93.19 71 GLU B CA 1
ATOM 2415 C C . GLU B 1 71 ? -2.234 -28.641 -8.969 1 93.19 71 GLU B C 1
ATOM 2417 O O . GLU B 1 71 ? -2.061 -27.484 -9.375 1 93.19 71 GLU B O 1
ATOM 2422 N N . LEU B 1 72 ? -1.704 -29.109 -7.957 1 90.44 72 LEU B N 1
ATOM 2423 C CA . LEU B 1 72 ? -0.977 -28.25 -7.02 1 90.44 72 LEU B CA 1
ATOM 2424 C C . LEU B 1 72 ? 0.222 -27.594 -7.699 1 90.44 72 LEU B C 1
ATOM 2426 O O . LEU B 1 72 ? 0.561 -26.453 -7.398 1 90.44 72 LEU B O 1
ATOM 2430 N N . GLU B 1 73 ? 0.884 -28.312 -8.586 1 92.19 73 GLU B N 1
ATOM 2431 C CA . GLU B 1 73 ? 2.082 -27.812 -9.25 1 92.19 73 GLU B CA 1
ATOM 2432 C C . GLU B 1 73 ? 1.734 -26.719 -10.266 1 92.19 73 GLU B C 1
ATOM 2434 O O . GLU B 1 73 ? 2.619 -26.016 -10.766 1 92.19 73 GLU B O 1
ATOM 2439 N N . GLU B 1 74 ? 0.435 -26.594 -10.562 1 96.31 74 GLU B N 1
ATOM 2440 C CA . GLU B 1 74 ? -0.001 -25.656 -11.594 1 96.31 74 GLU B CA 1
ATOM 2441 C C . GLU B 1 74 ? -0.357 -24.297 -10.977 1 96.31 74 GLU B C 1
ATOM 2443 O O . GLU B 1 74 ? -0.7 -23.359 -11.703 1 96.31 74 GLU B O 1
ATOM 2448 N N . ILE B 1 75 ? -0.225 -24.234 -9.648 1 97.12 75 ILE B N 1
ATOM 2449 C CA . ILE B 1 75 ? -0.587 -22.984 -8.977 1 97.12 75 ILE B CA 1
ATOM 2450 C C . ILE B 1 75 ? 0.589 -22.5 -8.133 1 97.12 75 ILE B C 1
ATOM 2452 O O . ILE B 1 75 ? 1.275 -23.297 -7.488 1 97.12 75 ILE B O 1
ATOM 2456 N N . GLY B 1 76 ? 0.948 -21.234 -8.312 1 96.56 76 GLY B N 1
ATOM 2457 C CA . GLY B 1 76 ? 1.93 -20.562 -7.484 1 96.56 76 GLY B CA 1
ATOM 2458 C C . GLY B 1 76 ? 1.344 -19.406 -6.691 1 96.56 76 GLY B C 1
ATOM 2459 O O . GLY B 1 76 ? 0.323 -18.828 -7.082 1 96.56 76 GLY B O 1
ATOM 2460 N N . MET B 1 77 ? 2.035 -19.141 -5.574 1 95.75 77 MET B N 1
ATOM 2461 C CA . MET B 1 77 ? 1.473 -18.141 -4.688 1 95.75 77 MET B CA 1
ATOM 2462 C C . MET B 1 77 ? 2.574 -17.297 -4.059 1 95.75 77 MET B C 1
ATOM 2464 O O . MET B 1 77 ? 3.629 -17.812 -3.689 1 95.75 77 MET B O 1
ATOM 2468 N N . VAL B 1 78 ? 2.363 -16 -4.094 1 95.81 78 VAL B N 1
ATOM 2469 C CA . VAL B 1 78 ? 3.125 -15.07 -3.273 1 95.81 78 VAL B CA 1
ATOM 2470 C C . VAL B 1 78 ? 2.25 -14.547 -2.137 1 95.81 78 VAL B C 1
ATOM 2472 O O . VAL B 1 78 ? 1.258 -13.852 -2.377 1 95.81 78 VAL B O 1
ATOM 2475 N N . PHE B 1 79 ? 2.664 -14.812 -0.912 1 93.25 79 PHE B N 1
ATOM 2476 C CA . PHE B 1 79 ? 1.895 -14.422 0.264 1 93.25 79 PHE B CA 1
ATOM 2477 C C . PHE B 1 79 ? 2.252 -13.008 0.702 1 93.25 79 PHE B C 1
ATOM 2479 O O . PHE B 1 79 ? 3.314 -12.492 0.35 1 93.25 79 PHE B O 1
ATOM 2486 N N . SER B 1 80 ? 1.312 -12.422 1.369 1 88.38 80 SER B N 1
ATOM 2487 C CA . SER B 1 80 ? 1.638 -11.148 2.004 1 88.38 80 SER B CA 1
ATOM 2488 C C . SER B 1 80 ? 2.773 -11.305 3.01 1 88.38 80 SER B C 1
ATOM 2490 O O . SER B 1 80 ? 3.721 -10.516 3.014 1 88.38 80 SER B O 1
ATOM 2492 N N . GLU B 1 81 ? 2.641 -12.242 3.834 1 85.94 81 GLU B N 1
ATOM 2493 C CA . GLU B 1 81 ? 3.729 -12.695 4.691 1 85.94 81 GLU B CA 1
ATOM 2494 C C . GLU B 1 81 ? 4.312 -14.016 4.191 1 85.94 81 GLU B C 1
ATOM 2496 O O . GLU B 1 81 ? 3.721 -15.078 4.391 1 85.94 81 GLU B O 1
ATOM 2501 N N . ASN B 1 82 ? 5.512 -13.867 3.643 1 87.25 82 ASN B N 1
ATOM 2502 C CA . ASN B 1 82 ? 6.094 -15.039 3.002 1 87.25 82 ASN B CA 1
ATOM 2503 C C . ASN B 1 82 ? 6.68 -16 4.027 1 87.25 82 ASN B C 1
ATOM 2505 O O . ASN B 1 82 ? 7.273 -15.578 5.023 1 87.25 82 ASN B O 1
ATOM 2509 N N . TYR B 1 83 ? 6.406 -17.234 3.701 1 86.69 83 TYR B N 1
ATOM 2510 C CA . TYR B 1 83 ? 6.98 -18.312 4.5 1 86.69 83 TYR B CA 1
ATOM 2511 C C . TYR B 1 83 ? 8.109 -19.016 3.75 1 86.69 83 TYR B C 1
ATOM 2513 O O . TYR B 1 83 ? 7.871 -19.922 2.947 1 86.69 83 TYR B O 1
ATOM 2521 N N . LEU B 1 84 ? 9.281 -18.594 3.885 1 94.12 84 LEU B N 1
ATOM 2522 C CA . LEU B 1 84 ? 10.469 -19.109 3.211 1 94.12 84 LEU B CA 1
ATOM 2523 C C . LEU B 1 84 ? 11.414 -19.766 4.207 1 94.12 84 LEU B C 1
ATOM 2525 O O . LEU B 1 84 ? 11.305 -19.547 5.414 1 94.12 84 LEU B O 1
ATOM 2529 N N . PRO B 1 85 ? 12.258 -20.703 3.715 1 95.38 85 PRO B N 1
ATOM 2530 C CA . PRO B 1 85 ? 13.242 -21.328 4.605 1 95.38 85 PRO B CA 1
ATOM 2531 C C . PRO B 1 85 ? 14.25 -20.312 5.156 1 95.38 85 PRO B C 1
ATOM 2533 O O . PRO B 1 85 ? 15.273 -20.047 4.523 1 95.38 85 PRO B O 1
ATOM 2536 N N . GLU B 1 86 ? 14.07 -19.938 6.348 1 95 86 GLU B N 1
ATOM 2537 C CA . GLU B 1 86 ? 14.773 -18.797 6.941 1 95 86 GLU B CA 1
ATOM 2538 C C . GLU B 1 86 ? 16.219 -19.156 7.254 1 95 86 GLU B C 1
ATOM 2540 O O . GLU B 1 86 ? 17.047 -18.266 7.504 1 95 86 GLU B O 1
ATOM 2545 N N . PHE B 1 87 ? 16.562 -20.438 7.172 1 96.38 87 PHE B N 1
ATOM 2546 C CA . PHE B 1 87 ? 17.906 -20.875 7.531 1 96.38 87 PHE B CA 1
ATOM 2547 C C . PHE B 1 87 ? 18.812 -20.891 6.305 1 96.38 87 PHE B C 1
ATOM 2549 O O . PHE B 1 87 ? 20.031 -21.062 6.43 1 96.38 87 PHE B O 1
ATOM 2556 N N . LEU B 1 88 ? 18.281 -20.703 5.164 1 97.75 88 LEU B N 1
ATOM 2557 C CA . LEU B 1 88 ? 19.062 -20.656 3.93 1 97.75 88 LEU B CA 1
ATOM 2558 C C . LEU B 1 88 ? 19.312 -19.219 3.506 1 97.75 88 LEU B C 1
ATOM 2560 O O . LEU B 1 88 ? 18.594 -18.297 3.914 1 97.75 88 LEU B O 1
ATOM 2564 N N . THR B 1 89 ? 20.375 -19.062 2.75 1 98 89 THR B N 1
ATOM 2565 C CA . THR B 1 89 ? 20.547 -17.797 2.066 1 98 89 THR B CA 1
ATOM 2566 C C . THR B 1 89 ? 19.625 -17.703 0.855 1 98 89 THR B C 1
ATOM 2568 O O . THR B 1 89 ? 19.094 -18.719 0.395 1 98 89 THR B O 1
ATOM 2571 N N . GLY B 1 90 ? 19.422 -16.469 0.389 1 97.75 90 GLY B N 1
ATOM 2572 C CA . GLY B 1 90 ? 18.656 -16.328 -0.834 1 97.75 90 GLY B CA 1
ATOM 2573 C C . GLY B 1 90 ? 19.203 -17.141 -1.986 1 97.75 90 GLY B C 1
ATOM 2574 O O . GLY B 1 90 ? 18.438 -17.797 -2.703 1 97.75 90 GLY B O 1
ATOM 2575 N N . TYR B 1 91 ? 20.484 -17.125 -2.098 1 98.06 91 TYR B N 1
ATOM 2576 C CA . TYR B 1 91 ? 21.156 -17.859 -3.158 1 98.06 91 TYR B CA 1
ATOM 2577 C C . TYR B 1 91 ? 20.906 -19.359 -3.018 1 98.06 91 TYR B C 1
ATOM 2579 O O . TYR B 1 91 ? 20.516 -20.031 -3.982 1 98.06 91 TYR B O 1
ATOM 2587 N N . GLU B 1 92 ? 21.125 -19.875 -1.814 1 98.12 92 GLU B N 1
ATOM 2588 C CA . GLU B 1 92 ? 20.922 -21.297 -1.551 1 98.12 92 GLU B CA 1
ATOM 2589 C C . GLU B 1 92 ? 19.484 -21.719 -1.812 1 98.12 92 GLU B C 1
ATOM 2591 O O . GLU B 1 92 ? 19.234 -22.781 -2.371 1 98.12 92 GLU B O 1
ATOM 2596 N N . PHE B 1 93 ? 18.594 -20.906 -1.385 1 98.06 93 PHE B N 1
ATOM 2597 C CA . PHE B 1 93 ? 17.172 -21.203 -1.553 1 98.06 93 PHE B CA 1
ATOM 2598 C C . PHE B 1 93 ? 16.81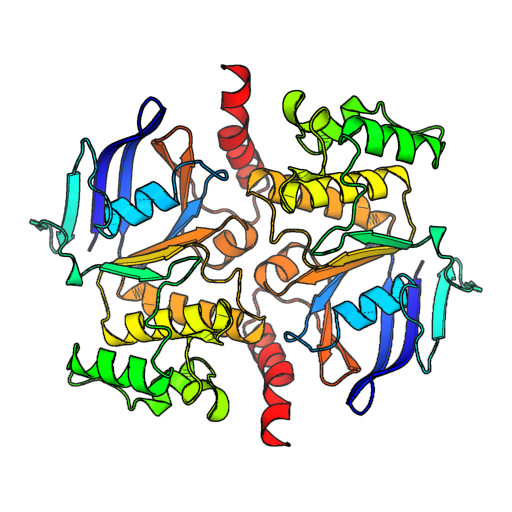2 -21.297 -3.029 1 98.06 93 PHE B C 1
ATOM 2600 O O . PHE B 1 93 ? 16.172 -22.25 -3.463 1 98.06 93 PHE B O 1
ATOM 2607 N N . ILE B 1 94 ? 17.266 -20.281 -3.797 1 97.44 94 ILE B N 1
ATOM 2608 C CA . ILE B 1 94 ? 16.938 -20.266 -5.219 1 97.44 94 ILE B CA 1
ATOM 2609 C C . ILE B 1 94 ? 17.625 -21.438 -5.922 1 97.44 94 ILE B C 1
ATOM 2611 O O . ILE B 1 94 ? 17.031 -22.062 -6.809 1 97.44 94 ILE B O 1
ATOM 2615 N N . LYS B 1 95 ? 18.828 -21.734 -5.527 1 97.19 95 LYS B N 1
ATOM 2616 C CA . LYS B 1 95 ? 19.5 -22.906 -6.074 1 97.19 95 LYS B CA 1
ATOM 2617 C C . LYS B 1 95 ? 18.703 -24.172 -5.816 1 97.19 95 LYS B C 1
ATOM 2619 O O . LYS B 1 95 ? 18.469 -24.953 -6.738 1 97.19 95 LYS B O 1
ATOM 2624 N N . PHE B 1 96 ? 18.344 -24.312 -4.582 1 96.94 96 PHE B N 1
ATOM 2625 C CA . PHE B 1 96 ? 17.547 -25.469 -4.184 1 96.94 96 PHE B CA 1
ATOM 2626 C C . PHE B 1 96 ? 16.266 -25.547 -5 1 96.94 96 PHE B C 1
ATOM 2628 O O . PHE B 1 96 ? 15.922 -26.609 -5.527 1 96.94 96 PHE B O 1
ATOM 2635 N N . TYR B 1 97 ? 15.602 -24.422 -5.125 1 96 97 TYR B N 1
ATOM 2636 C CA . TYR B 1 97 ? 14.328 -24.375 -5.836 1 96 97 TYR B CA 1
ATOM 2637 C C . TYR B 1 97 ? 14.516 -24.703 -7.312 1 96 97 TYR B C 1
ATOM 2639 O O . TYR B 1 97 ? 13.688 -25.406 -7.906 1 96 97 TYR B O 1
ATOM 2647 N N . LEU B 1 98 ? 15.57 -24.203 -7.91 1 95.62 98 LEU B N 1
ATOM 2648 C CA . LEU B 1 98 ? 15.898 -24.5 -9.305 1 95.62 98 LEU B CA 1
ATOM 2649 C C . LEU B 1 98 ? 16.141 -25.984 -9.5 1 95.62 98 LEU B C 1
ATOM 2651 O O . LEU B 1 98 ? 15.711 -26.562 -10.508 1 95.62 98 LEU B O 1
ATOM 2655 N N . ASP B 1 99 ? 16.766 -26.562 -8.539 1 94.81 99 ASP B N 1
ATOM 2656 C CA . ASP B 1 99 ? 17.047 -28 -8.609 1 94.81 99 ASP B CA 1
ATOM 2657 C C . ASP B 1 99 ? 15.758 -28.812 -8.578 1 94.81 99 ASP B C 1
ATOM 2659 O O . ASP B 1 99 ? 15.68 -29.875 -9.188 1 94.81 99 ASP B O 1
ATOM 2663 N N . LEU B 1 100 ? 14.844 -28.281 -7.926 1 93.88 100 LEU B N 1
ATOM 2664 C CA . LEU B 1 100 ? 13.562 -28.969 -7.801 1 93.88 100 LEU B CA 1
ATOM 2665 C C . LEU B 1 100 ? 12.727 -28.781 -9.062 1 93.88 100 LEU B C 1
ATOM 2667 O O . LEU B 1 100 ? 11.75 -29.516 -9.273 1 93.88 100 LEU B O 1
ATOM 2671 N N . HIS B 1 101 ? 13.078 -27.75 -9.789 1 92.75 101 HIS B N 1
ATOM 2672 C CA . HIS B 1 101 ? 12.328 -27.438 -10.992 1 92.75 101 HIS B CA 1
ATOM 2673 C C . HIS B 1 101 ? 13.242 -27.359 -12.211 1 92.75 101 HIS B C 1
ATOM 2675 O O . HIS B 1 101 ? 13.391 -26.281 -12.812 1 92.75 101 HIS B O 1
ATOM 2681 N N . PRO B 1 102 ? 13.695 -28.469 -12.641 1 88.06 102 PRO B N 1
ATOM 2682 C CA . PRO B 1 102 ? 14.617 -28.438 -13.781 1 88.06 102 PRO B CA 1
ATOM 2683 C C . PRO B 1 102 ? 13.93 -28.062 -15.086 1 88.06 102 PRO B C 1
ATOM 2685 O O . PRO B 1 102 ? 12.773 -28.422 -15.305 1 88.06 102 PRO B O 1
ATOM 2688 N N . GLY B 1 103 ? 14.453 -27.125 -15.758 1 84.62 103 GLY B N 1
ATOM 2689 C CA . GLY B 1 103 ? 13.93 -26.688 -17.047 1 84.62 103 GLY B CA 1
ATOM 2690 C C . GLY B 1 103 ? 15.016 -26.234 -18 1 84.62 103 GLY B C 1
ATOM 2691 O O . GLY B 1 103 ? 16.109 -25.844 -17.578 1 84.62 103 GLY B O 1
ATOM 2692 N N . LYS B 1 104 ? 14.75 -26.453 -19.328 1 80.12 104 LYS B N 1
ATOM 2693 C CA . LYS B 1 104 ? 15.719 -26.125 -20.375 1 80.12 104 LYS B CA 1
ATOM 2694 C C . LYS B 1 104 ? 15.914 -24.625 -20.5 1 80.12 104 LYS B C 1
ATOM 2696 O O . LYS B 1 104 ? 16.969 -24.156 -20.922 1 80.12 104 LYS B O 1
ATOM 2701 N N . ASP B 1 105 ? 14.969 -23.844 -20.031 1 86.94 105 ASP B N 1
ATOM 2702 C CA . ASP B 1 105 ? 15.039 -22.406 -20.281 1 86.94 105 ASP B CA 1
ATOM 2703 C C . ASP B 1 105 ? 15.281 -21.625 -18.984 1 86.94 105 ASP B C 1
ATOM 2705 O O . ASP B 1 105 ? 14.906 -20.453 -18.891 1 86.94 105 ASP B O 1
ATOM 2709 N N . GLN B 1 106 ? 15.984 -22.375 -18.172 1 89.62 106 GLN B N 1
ATOM 2710 C CA . GLN B 1 106 ? 16.234 -21.688 -16.906 1 89.62 106 GLN B CA 1
ATOM 2711 C C . GLN B 1 106 ? 17.453 -20.766 -17.016 1 89.62 106 GLN B C 1
ATOM 2713 O O . GLN B 1 106 ? 18.422 -21.078 -17.719 1 89.62 106 GLN B O 1
ATOM 2718 N N . LEU B 1 107 ? 17.391 -19.656 -16.312 1 92.88 107 LEU B N 1
ATOM 2719 C CA . LEU B 1 107 ? 18.516 -18.719 -16.219 1 92.88 107 LEU B CA 1
ATOM 2720 C C . LEU B 1 107 ? 19.5 -19.156 -15.125 1 92.88 107 LEU B C 1
ATOM 2722 O O . LEU B 1 107 ? 19.203 -20.062 -14.344 1 92.88 107 LEU B O 1
ATOM 2726 N N . ALA B 1 108 ? 20.672 -18.438 -15.242 1 94.75 108 ALA B N 1
ATOM 2727 C CA . ALA B 1 108 ? 21.578 -18.594 -14.117 1 94.75 108 ALA B CA 1
ATOM 2728 C C . ALA B 1 108 ? 21 -17.984 -12.844 1 94.75 108 ALA B C 1
ATOM 2730 O O . ALA B 1 108 ? 20.203 -17.047 -12.914 1 94.75 108 ALA B O 1
ATOM 2731 N N . ILE B 1 109 ? 21.391 -18.562 -11.711 1 95.88 109 ILE B N 1
ATOM 2732 C CA . ILE B 1 109 ? 20.859 -18.125 -10.422 1 95.88 109 ILE B CA 1
ATOM 2733 C C . ILE B 1 109 ? 21.062 -16.609 -10.273 1 95.88 109 ILE B C 1
ATOM 2735 O O . ILE B 1 109 ? 20.141 -15.891 -9.883 1 95.88 109 ILE B O 1
ATOM 2739 N N . ASP B 1 110 ? 22.219 -16.172 -10.602 1 95.81 110 ASP B N 1
ATOM 2740 C CA . ASP B 1 110 ? 22.562 -14.758 -10.453 1 95.81 110 ASP B CA 1
ATOM 2741 C C . ASP B 1 110 ? 21.656 -13.883 -11.32 1 95.81 110 ASP B C 1
ATOM 2743 O O . ASP B 1 110 ? 21.312 -12.758 -10.945 1 95.81 110 ASP B O 1
ATOM 2747 N N . ASP B 1 111 ? 21.281 -14.367 -12.414 1 95.5 111 ASP B N 1
ATOM 2748 C CA . ASP B 1 111 ? 20.422 -13.609 -13.312 1 95.5 111 ASP B CA 1
ATOM 2749 C C . ASP B 1 111 ? 19.031 -13.406 -12.711 1 95.5 111 ASP B C 1
ATOM 2751 O O . ASP B 1 111 ? 18.438 -12.328 -12.82 1 95.5 111 ASP B O 1
ATOM 2755 N N . TYR B 1 112 ? 18.5 -14.469 -12.102 1 95 112 TYR B N 1
ATOM 2756 C CA . TYR B 1 112 ? 17.219 -14.336 -11.414 1 95 112 TYR B CA 1
ATOM 2757 C C . TYR B 1 112 ? 17.297 -13.305 -10.297 1 95 112 TYR B C 1
ATOM 2759 O O . TYR B 1 112 ? 16.422 -12.453 -10.164 1 95 112 TYR B O 1
ATOM 2767 N N . LEU B 1 113 ? 18.328 -13.398 -9.539 1 95.88 113 LEU B N 1
ATOM 2768 C CA . LEU B 1 113 ? 18.5 -12.516 -8.391 1 95.88 113 LEU B CA 1
ATOM 2769 C C . LEU B 1 113 ? 18.734 -11.078 -8.836 1 95.88 113 LEU B C 1
ATOM 2771 O O . LEU B 1 113 ? 18.234 -10.133 -8.234 1 95.88 113 LEU B O 1
ATOM 2775 N N . ASP B 1 114 ? 19.484 -10.93 -9.945 1 92.94 114 ASP B N 1
ATOM 2776 C CA . ASP B 1 114 ? 19.719 -9.609 -10.516 1 92.94 114 ASP B CA 1
ATOM 2777 C C . ASP B 1 114 ? 18.406 -8.992 -11.023 1 92.94 114 ASP B C 1
ATOM 2779 O O . ASP B 1 114 ? 18.203 -7.785 -10.898 1 92.94 114 ASP B O 1
ATOM 2783 N N . PHE B 1 115 ? 17.641 -9.82 -11.547 1 89.94 115 PHE B N 1
ATOM 2784 C CA . PHE B 1 115 ? 16.359 -9.359 -12.102 1 89.94 115 PHE B CA 1
ATOM 2785 C C . PHE B 1 115 ? 15.516 -8.695 -11.023 1 89.94 115 PHE B C 1
ATOM 2787 O O . PHE B 1 115 ? 14.82 -7.711 -11.289 1 89.94 115 PHE B O 1
ATOM 2794 N N . MET B 1 116 ? 15.609 -9.227 -9.828 1 91.31 116 MET B N 1
ATOM 2795 C CA . MET B 1 116 ? 14.828 -8.68 -8.719 1 91.31 116 MET B CA 1
ATOM 2796 C C . MET B 1 116 ? 15.664 -7.707 -7.898 1 91.31 116 MET B C 1
ATOM 2798 O O . MET B 1 116 ? 15.266 -7.32 -6.797 1 91.31 116 MET B O 1
ATOM 2802 N N . GLU B 1 117 ? 16.828 -7.414 -8.398 1 88.25 117 GLU B N 1
ATOM 2803 C CA . GLU B 1 117 ? 17.719 -6.426 -7.785 1 88.25 117 GLU B CA 1
ATOM 2804 C C . GLU B 1 117 ? 18.141 -6.855 -6.383 1 88.25 117 GLU B C 1
ATOM 2806 O O . GLU B 1 117 ? 18.156 -6.043 -5.457 1 88.25 117 GLU B O 1
ATOM 2811 N N . ILE B 1 118 ? 18.312 -8.102 -6.199 1 92.69 118 ILE B N 1
ATOM 2812 C CA . ILE B 1 118 ? 18.906 -8.609 -4.969 1 92.69 118 ILE B CA 1
ATOM 2813 C C . ILE B 1 118 ? 20.422 -8.625 -5.098 1 92.69 118 ILE B C 1
ATOM 2815 O O . ILE B 1 118 ? 20.984 -9.453 -5.82 1 92.69 118 ILE B O 1
ATOM 2819 N N . ASN B 1 119 ? 21.047 -7.758 -4.391 1 91 119 ASN B N 1
ATOM 2820 C CA . ASN B 1 119 ? 22.469 -7.539 -4.582 1 91 119 ASN B CA 1
ATOM 2821 C C . ASN B 1 119 ? 23.297 -8.68 -3.99 1 91 119 ASN B C 1
ATOM 2823 O O . ASN B 1 119 ? 22.75 -9.594 -3.375 1 91 119 ASN B O 1
ATOM 2827 N N . GLU B 1 120 ? 24.594 -8.648 -4.211 1 93.19 120 GLU B N 1
ATOM 2828 C CA . GLU B 1 120 ? 25.5 -9.727 -3.848 1 93.19 120 GLU B CA 1
ATOM 2829 C C . GLU B 1 120 ? 25.516 -9.945 -2.338 1 93.19 120 GLU B C 1
ATOM 2831 O O . GLU B 1 120 ? 25.531 -11.094 -1.877 1 93.19 120 GLU B O 1
ATOM 2836 N N . VAL B 1 121 ? 25.5 -8.922 -1.626 1 92.75 121 VAL B N 1
ATOM 2837 C CA . VAL B 1 121 ? 25.516 -9.039 -0.172 1 92.75 121 VAL B CA 1
ATOM 2838 C C . VAL B 1 121 ? 24.234 -9.703 0.314 1 92.75 121 VAL B C 1
ATOM 2840 O O . VAL B 1 121 ? 24.281 -10.656 1.095 1 92.75 121 VAL B O 1
ATOM 2843 N N . ASP B 1 122 ? 23.156 -9.281 -0.188 1 93.94 122 ASP B N 1
ATOM 2844 C CA . ASP B 1 122 ? 21.859 -9.758 0.252 1 93.94 122 ASP B CA 1
ATOM 2845 C C . ASP B 1 122 ? 21.641 -11.219 -0.153 1 93.94 122 ASP B C 1
ATOM 2847 O O . ASP B 1 122 ? 21.078 -12 0.614 1 93.94 122 ASP B O 1
ATOM 2851 N N . ARG B 1 123 ? 22.062 -11.547 -1.376 1 96.06 123 ARG B N 1
ATOM 2852 C CA . ARG B 1 123 ? 21.75 -12.898 -1.839 1 96.06 123 ARG B CA 1
ATOM 2853 C C . ARG B 1 123 ? 22.516 -13.938 -1.036 1 96.06 123 ARG B C 1
ATOM 2855 O O . ARG B 1 123 ? 22.172 -15.117 -1.038 1 96.06 123 ARG B O 1
ATOM 2862 N N . HIS B 1 124 ? 23.609 -13.531 -0.316 1 97 124 HIS B N 1
ATOM 2863 C CA . HIS B 1 124 ? 24.375 -14.469 0.494 1 97 124 HIS B CA 1
ATOM 2864 C C . HIS B 1 124 ? 24.125 -14.242 1.982 1 97 124 HIS B C 1
ATOM 2866 O O . HIS B 1 124 ? 24.922 -14.68 2.822 1 97 124 HIS B O 1
ATOM 2872 N N . THR B 1 125 ? 23.109 -13.586 2.355 1 96.62 125 THR B N 1
ATOM 2873 C CA . THR B 1 125 ? 22.594 -13.438 3.715 1 96.62 125 THR B CA 1
ATOM 2874 C C . THR B 1 125 ? 21.422 -14.375 3.957 1 96.62 125 THR B C 1
ATOM 2876 O O . THR B 1 125 ? 20.641 -14.656 3.043 1 96.62 125 THR B O 1
ATOM 2879 N N . ILE B 1 126 ? 21.344 -14.82 5.176 1 97.25 126 ILE B N 1
ATOM 2880 C CA . ILE B 1 126 ? 20.266 -15.75 5.512 1 97.25 126 ILE B CA 1
ATOM 2881 C C . ILE B 1 126 ? 18.922 -15.047 5.414 1 97.25 126 ILE B C 1
ATOM 2883 O O . ILE B 1 126 ? 18.797 -13.883 5.789 1 97.25 126 ILE B O 1
ATOM 2887 N N . ILE B 1 127 ? 17.844 -15.695 5.016 1 97.38 127 ILE B N 1
ATOM 2888 C CA . ILE B 1 127 ? 16.531 -15.172 4.715 1 97.38 127 ILE B CA 1
ATOM 2889 C C . ILE B 1 127 ? 15.859 -14.672 6 1 97.38 127 ILE B C 1
ATOM 2891 O O . ILE B 1 127 ? 15.023 -13.773 5.965 1 97.38 127 ILE B O 1
ATOM 2895 N N . LYS B 1 128 ? 16.297 -15.195 7.082 1 95.69 128 LYS B N 1
ATOM 2896 C CA . LYS B 1 128 ? 15.773 -14.75 8.367 1 95.69 128 LYS B CA 1
ATOM 2897 C C . LYS B 1 128 ? 15.898 -13.234 8.523 1 95.69 128 LYS B C 1
ATOM 2899 O O . LYS B 1 128 ? 15.031 -12.594 9.125 1 95.69 128 LYS B O 1
ATOM 2904 N N . GLY B 1 129 ? 16.922 -12.734 7.992 1 93.88 129 GLY B N 1
ATOM 2905 C CA . GLY B 1 129 ? 17.188 -11.312 8.102 1 93.88 129 GLY B CA 1
ATOM 2906 C C . GLY B 1 129 ? 16.547 -10.5 6.996 1 93.88 129 GLY B C 1
ATOM 2907 O O . GLY B 1 129 ? 16.688 -9.273 6.965 1 93.88 129 GLY B O 1
ATOM 2908 N N . TYR B 1 130 ? 15.883 -11.156 6.121 1 94.75 130 TYR B N 1
ATOM 2909 C CA . TYR B 1 130 ? 15.266 -10.469 4.988 1 94.75 130 TYR B CA 1
ATOM 2910 C C . TYR B 1 130 ? 14.062 -9.656 5.434 1 94.75 130 TYR B C 1
ATOM 2912 O O . TYR B 1 130 ? 13.312 -10.078 6.316 1 94.75 130 TYR B O 1
ATOM 2920 N N . SER B 1 131 ? 13.938 -8.5 4.848 1 89.75 131 SER B N 1
ATOM 2921 C CA . SER B 1 131 ? 12.672 -7.789 4.953 1 89.75 131 SER B CA 1
ATOM 2922 C C . SER B 1 131 ? 11.555 -8.547 4.242 1 89.75 131 SER B C 1
ATOM 2924 O O . SER B 1 131 ? 11.82 -9.453 3.451 1 89.75 131 SER B O 1
ATOM 2926 N N . ASP B 1 132 ? 10.336 -8.141 4.473 1 89.19 132 ASP B N 1
ATOM 2927 C CA . ASP B 1 132 ? 9.188 -8.734 3.791 1 89.19 132 ASP B CA 1
ATOM 2928 C C . ASP B 1 132 ? 9.273 -8.508 2.283 1 89.19 132 ASP B C 1
ATOM 2930 O O . ASP B 1 132 ? 8.891 -9.383 1.497 1 89.19 132 ASP B O 1
ATOM 2934 N N . GLY B 1 133 ? 9.742 -7.379 1.914 1 90.44 133 GLY B N 1
ATOM 2935 C CA . GLY B 1 133 ? 9.914 -7.09 0.499 1 90.44 133 GLY B CA 1
ATOM 2936 C C . GLY B 1 133 ? 10.914 -8.008 -0.181 1 90.44 133 GLY B C 1
ATOM 2937 O O . GLY B 1 133 ? 10.688 -8.461 -1.307 1 90.44 133 GLY B O 1
ATOM 2938 N N . MET B 1 134 ? 11.953 -8.266 0.519 1 92.75 134 MET B N 1
ATOM 2939 C CA . MET B 1 134 ? 12.961 -9.18 -0.018 1 92.75 134 MET B CA 1
ATOM 2940 C C . MET B 1 134 ? 12.414 -10.594 -0.137 1 92.75 134 MET B C 1
ATOM 2942 O O . MET B 1 134 ? 12.656 -11.273 -1.133 1 92.75 134 MET B O 1
ATOM 2946 N N . LYS B 1 135 ? 11.727 -10.961 0.854 1 95.25 135 LYS B N 1
ATOM 2947 C CA . LYS B 1 135 ? 11.102 -12.289 0.812 1 95.25 135 LYS B CA 1
ATOM 2948 C C . LYS B 1 135 ? 10.117 -12.391 -0.346 1 95.25 135 LYS B C 1
ATOM 2950 O O . LYS B 1 135 ? 10.07 -13.414 -1.034 1 95.25 135 LYS B O 1
ATOM 2955 N N . SER B 1 136 ? 9.359 -11.359 -0.534 1 94.5 136 SER B N 1
ATOM 2956 C CA . SER B 1 136 ? 8.422 -11.32 -1.653 1 94.5 136 SER B CA 1
ATOM 2957 C C . SER B 1 136 ? 9.148 -11.461 -2.986 1 94.5 136 SER B C 1
ATOM 2959 O O . SER B 1 136 ? 8.695 -12.18 -3.877 1 94.5 136 SER B O 1
ATOM 2961 N N . LYS B 1 137 ? 10.258 -10.797 -3.115 1 94.88 137 LYS B N 1
ATOM 2962 C CA . LYS B 1 137 ? 11.062 -10.883 -4.324 1 94.88 137 LYS B CA 1
ATOM 2963 C C . LYS B 1 137 ? 11.516 -12.32 -4.582 1 94.88 137 LYS B C 1
ATOM 2965 O O . LYS B 1 137 ? 11.453 -12.805 -5.715 1 94.88 137 LYS B O 1
ATOM 2970 N N . LEU B 1 138 ? 11.945 -13 -3.564 1 96.38 138 LEU B N 1
ATOM 2971 C CA . LEU B 1 138 ? 12.344 -14.398 -3.703 1 96.38 138 LEU B CA 1
ATOM 2972 C C . LEU B 1 138 ? 11.172 -15.258 -4.145 1 96.38 138 LEU B C 1
ATOM 2974 O O . LEU B 1 138 ? 11.32 -16.125 -5.012 1 96.38 138 LEU B O 1
ATOM 2978 N N . SER B 1 139 ? 10.062 -14.992 -3.555 1 96.25 139 SER B N 1
ATOM 2979 C CA . SER B 1 139 ? 8.867 -15.742 -3.916 1 96.25 139 SER B CA 1
ATOM 2980 C C . SER B 1 139 ? 8.5 -15.531 -5.383 1 96.25 139 SER B C 1
ATOM 2982 O O . SER B 1 139 ? 8.07 -16.469 -6.062 1 96.25 139 SER B O 1
ATOM 2984 N N . LEU B 1 140 ? 8.648 -14.359 -5.82 1 96.5 140 LEU B N 1
ATOM 2985 C CA . LEU B 1 140 ? 8.352 -14.062 -7.219 1 96.5 140 LEU B CA 1
ATOM 2986 C C . LEU B 1 140 ? 9.336 -14.766 -8.148 1 96.5 140 LEU B C 1
ATOM 2988 O O . LEU B 1 140 ? 8.961 -15.211 -9.234 1 96.5 140 LEU B O 1
ATOM 2992 N N . ILE B 1 141 ? 10.602 -14.836 -7.723 1 96.31 141 ILE B N 1
ATOM 2993 C CA . ILE B 1 141 ? 11.586 -15.594 -8.5 1 96.31 141 ILE B CA 1
ATOM 2994 C C . ILE B 1 141 ? 11.133 -17.047 -8.641 1 96.31 141 ILE B C 1
ATOM 2996 O O . ILE B 1 141 ? 11.25 -17.641 -9.711 1 96.31 141 ILE B O 1
ATOM 3000 N N . CYS B 1 142 ? 10.609 -17.609 -7.574 1 96.38 142 CYS B N 1
ATOM 3001 C CA . CYS B 1 142 ? 10.109 -18.969 -7.617 1 96.38 142 CYS B CA 1
ATOM 3002 C C . CYS B 1 142 ? 9.008 -19.125 -8.664 1 96.38 142 CYS B C 1
ATOM 3004 O O . CYS B 1 142 ? 8.93 -20.141 -9.352 1 96.38 142 CYS B O 1
ATOM 3006 N N . ILE B 1 143 ? 8.203 -18.109 -8.797 1 96.19 143 ILE B N 1
ATOM 3007 C CA . ILE B 1 143 ? 7.148 -18.125 -9.805 1 96.19 143 ILE B CA 1
ATOM 3008 C C . ILE B 1 143 ? 7.77 -18.125 -11.195 1 96.19 143 ILE B C 1
ATOM 3010 O O . ILE B 1 143 ? 7.32 -18.859 -12.086 1 96.19 143 ILE B O 1
ATOM 3014 N N . LEU B 1 144 ? 8.805 -17.359 -11.344 1 95.25 144 LEU B N 1
ATOM 3015 C CA . LEU B 1 144 ? 9.484 -17.266 -12.633 1 95.25 144 LEU B CA 1
ATOM 3016 C C . LEU B 1 144 ? 10.109 -18.609 -13.008 1 95.25 144 LEU B C 1
ATOM 3018 O O . LEU B 1 144 ? 10.172 -18.953 -14.188 1 95.25 144 LEU B O 1
ATOM 3022 N N . ILE B 1 145 ? 10.516 -19.234 -12 1 95.81 145 ILE B N 1
ATOM 3023 C CA . ILE B 1 145 ? 11.195 -20.516 -12.219 1 95.81 145 ILE B CA 1
ATOM 3024 C C . ILE B 1 145 ? 10.172 -21.609 -12.508 1 95.81 145 ILE B C 1
ATOM 3026 O O . ILE B 1 145 ? 10.32 -22.359 -13.461 1 95.81 145 ILE B O 1
ATOM 3030 N N . SER B 1 146 ? 9.109 -21.703 -11.742 1 95.5 146 SER B N 1
ATOM 3031 C CA . SER B 1 146 ? 8.164 -22.812 -11.82 1 95.5 146 SER B CA 1
ATOM 3032 C C . SER B 1 146 ? 7.148 -22.609 -12.938 1 95.5 146 SER B C 1
ATOM 3034 O O . SER B 1 146 ? 6.543 -23.562 -13.414 1 95.5 146 SER B O 1
ATOM 3036 N N . LYS B 1 147 ? 6.875 -21.375 -13.25 1 94.62 147 LYS B N 1
ATOM 3037 C CA . LYS B 1 147 ? 5.973 -20.969 -14.336 1 94.62 147 LYS B CA 1
ATOM 3038 C C . LYS B 1 147 ? 4.613 -21.656 -14.188 1 94.62 147 LYS B C 1
ATOM 3040 O O . LYS B 1 147 ? 4.129 -22.281 -15.125 1 94.62 147 LYS B O 1
ATOM 3045 N N . PRO B 1 148 ? 3.969 -21.484 -13.078 1 97 148 PRO B N 1
ATOM 3046 C CA . PRO B 1 148 ? 2.652 -22.094 -12.875 1 97 148 PRO B CA 1
ATOM 3047 C C . PRO B 1 148 ? 1.586 -21.516 -13.805 1 97 148 PRO B C 1
ATOM 3049 O O . PRO B 1 148 ? 1.757 -20.422 -14.344 1 97 148 PRO B O 1
ATOM 3052 N N . LYS B 1 149 ? 0.551 -22.281 -13.992 1 97.62 149 LYS B N 1
ATOM 3053 C CA . LYS B 1 149 ? -0.551 -21.797 -14.82 1 97.62 149 LYS B CA 1
ATOM 3054 C C . LYS B 1 149 ? -1.327 -20.688 -14.125 1 97.62 149 LYS B C 1
ATOM 3056 O O . LYS B 1 149 ? -1.735 -19.719 -14.758 1 97.62 149 LYS B O 1
ATOM 3061 N N . VAL B 1 150 ? -1.516 -20.844 -12.797 1 98.31 150 VAL B N 1
ATOM 3062 C CA . VAL B 1 150 ? -2.262 -19.891 -11.984 1 98.31 150 VAL B CA 1
ATOM 3063 C C . VAL B 1 150 ? -1.328 -19.25 -10.961 1 98.31 150 VAL B C 1
ATOM 3065 O O . VAL B 1 150 ? -0.609 -19.938 -10.242 1 98.31 150 VAL B O 1
ATOM 3068 N N . ILE B 1 151 ? -1.306 -17.938 -10.961 1 98.25 151 ILE B N 1
ATOM 3069 C CA . ILE B 1 151 ? -0.458 -17.203 -10.031 1 98.25 151 ILE B CA 1
ATOM 3070 C C . ILE B 1 151 ? -1.328 -16.359 -9.094 1 98.25 151 ILE B C 1
ATOM 3072 O O . ILE B 1 151 ? -2.119 -15.531 -9.547 1 98.25 151 ILE B O 1
ATOM 3076 N N . LEU B 1 152 ? -1.221 -16.641 -7.816 1 98 152 LEU B N 1
ATOM 3077 C CA . LEU B 1 152 ? -1.908 -15.898 -6.77 1 98 152 LEU B CA 1
ATOM 3078 C C . LEU B 1 152 ? -0.949 -14.938 -6.062 1 98 152 LEU B C 1
ATOM 3080 O O . LEU B 1 152 ? 0.129 -15.352 -5.625 1 98 152 LEU B O 1
ATOM 3084 N N . LEU B 1 153 ? -1.334 -13.703 -6.004 1 97.44 153 LEU B N 1
ATOM 3085 C CA . LEU B 1 153 ? -0.511 -12.703 -5.336 1 97.44 153 LEU B CA 1
ATOM 3086 C C . LEU B 1 153 ? -1.312 -11.961 -4.266 1 97.44 153 LEU B C 1
ATOM 3088 O O . LEU B 1 153 ? -2.23 -11.211 -4.586 1 97.44 153 LEU B O 1
ATOM 3092 N N . ASP B 1 154 ? -0.963 -12.195 -3.078 1 95.38 154 ASP B N 1
ATOM 3093 C CA . ASP B 1 154 ? -1.657 -11.547 -1.969 1 95.38 154 ASP B CA 1
ATOM 3094 C C . ASP B 1 154 ? -0.933 -10.273 -1.534 1 95.38 154 ASP B C 1
ATOM 3096 O O . ASP B 1 154 ? 0.064 -10.336 -0.811 1 95.38 154 ASP B O 1
ATOM 3100 N N . GLU B 1 155 ? -1.407 -9.125 -1.99 1 92.44 155 GLU B N 1
ATOM 3101 C CA . GLU B 1 155 ? -0.844 -7.809 -1.69 1 92.44 155 GLU B CA 1
ATOM 3102 C C . GLU B 1 155 ? 0.636 -7.746 -2.059 1 92.44 155 GLU B C 1
ATOM 3104 O O . GLU B 1 155 ? 1.468 -7.348 -1.24 1 92.44 155 GLU B O 1
ATOM 3109 N N . PRO B 1 156 ? 0.963 -7.953 -3.301 1 91.94 156 PRO B N 1
ATOM 3110 C CA . PRO B 1 156 ? 2.357 -8.188 -3.686 1 91.94 156 PRO B CA 1
ATOM 3111 C C . PRO B 1 156 ? 3.205 -6.918 -3.625 1 91.94 156 PRO B C 1
ATOM 3113 O O . PRO B 1 156 ? 4.438 -6.992 -3.588 1 91.94 156 PRO B O 1
ATOM 3116 N N . LEU B 1 157 ? 2.631 -5.754 -3.562 1 89.44 157 LEU B N 1
ATOM 3117 C CA . LEU B 1 157 ? 3.426 -4.543 -3.717 1 89.44 157 LEU B CA 1
ATOM 3118 C C . LEU B 1 157 ? 3.434 -3.729 -2.426 1 89.44 157 LEU B C 1
ATOM 3120 O O . LEU B 1 157 ? 4.094 -2.691 -2.346 1 89.44 157 LEU B O 1
ATOM 3124 N N . THR B 1 158 ? 2.822 -4.18 -1.407 1 82.75 158 THR B N 1
ATOM 3125 C CA . THR B 1 158 ? 2.617 -3.387 -0.201 1 82.75 158 THR B CA 1
ATOM 3126 C C . THR B 1 158 ? 3.898 -3.318 0.626 1 82.75 158 THR B C 1
ATOM 3128 O O . THR B 1 158 ? 4.141 -2.33 1.321 1 82.75 158 THR B O 1
ATOM 3131 N N . ALA B 1 159 ? 4.793 -4.273 0.541 1 83.44 159 ALA B N 1
ATOM 3132 C CA . ALA B 1 159 ? 5.949 -4.297 1.431 1 83.44 159 ALA B CA 1
ATOM 3133 C C . ALA B 1 159 ? 7.234 -3.982 0.669 1 83.44 159 ALA B C 1
ATOM 3135 O O . ALA B 1 159 ? 8.328 -4.02 1.24 1 83.44 159 ALA B O 1
ATOM 3136 N N . VAL B 1 160 ? 7.102 -3.6 -0.557 1 88.81 160 VAL B N 1
ATOM 3137 C CA . VAL B 1 160 ? 8.305 -3.404 -1.358 1 88.81 160 VAL B CA 1
ATOM 3138 C C . VAL B 1 160 ? 8.539 -1.912 -1.588 1 88.81 160 VAL B C 1
ATOM 3140 O O . VAL B 1 160 ? 7.598 -1.114 -1.526 1 88.81 160 VAL B O 1
ATOM 3143 N N . ASP B 1 161 ? 9.805 -1.572 -1.839 1 89.81 161 ASP B N 1
ATOM 3144 C CA . ASP B 1 161 ? 10.125 -0.172 -2.098 1 89.81 161 ASP B CA 1
ATOM 3145 C C . ASP B 1 161 ? 9.703 0.238 -3.506 1 89.81 161 ASP B C 1
ATOM 3147 O O . ASP B 1 161 ? 9.164 -0.577 -4.262 1 89.81 161 ASP B O 1
ATOM 3151 N N . LEU B 1 162 ? 9.891 1.501 -3.801 1 90.75 162 LEU B N 1
ATOM 3152 C CA . LEU B 1 162 ? 9.406 2.096 -5.043 1 90.75 162 LEU B CA 1
ATOM 3153 C C . LEU B 1 162 ? 10.031 1.404 -6.254 1 90.75 162 LEU B C 1
ATOM 3155 O O . LEU B 1 162 ? 9.32 1.019 -7.184 1 90.75 162 LEU B O 1
ATOM 3159 N N . VAL B 1 163 ? 11.32 1.233 -6.246 1 89.56 163 VAL B N 1
ATOM 3160 C CA . VAL B 1 163 ? 12.031 0.651 -7.379 1 89.56 163 VAL B CA 1
ATOM 3161 C C . VAL B 1 163 ? 11.562 -0.785 -7.602 1 89.56 163 VAL B C 1
ATOM 3163 O O . VAL B 1 163 ? 11.234 -1.17 -8.727 1 89.56 163 VAL B O 1
ATOM 3166 N N . SER B 1 164 ? 11.484 -1.53 -6.543 1 90.31 164 SER B N 1
ATOM 3167 C CA . SER B 1 164 ? 11.039 -2.916 -6.621 1 90.31 164 SER B CA 1
ATOM 3168 C C . SER B 1 164 ? 9.586 -3 -7.086 1 90.31 164 SER B C 1
ATOM 3170 O O . SER B 1 164 ? 9.227 -3.893 -7.859 1 90.31 164 SER B O 1
ATOM 3172 N N . SER B 1 165 ? 8.789 -2.1 -6.574 1 92.19 165 SER B N 1
ATOM 3173 C CA . SER B 1 165 ? 7.383 -2.098 -6.953 1 92.19 165 SER B CA 1
ATOM 3174 C C . SER B 1 165 ? 7.215 -1.915 -8.461 1 92.19 165 SER B C 1
ATOM 3176 O O . SER B 1 165 ? 6.391 -2.586 -9.086 1 92.19 165 SER B O 1
ATOM 3178 N N . ILE B 1 166 ? 7.98 -1.039 -9.008 1 89.25 166 ILE B N 1
ATOM 3179 C CA . ILE B 1 166 ? 7.918 -0.781 -10.438 1 89.25 166 ILE B CA 1
ATOM 3180 C C . ILE B 1 166 ? 8.375 -2.021 -11.203 1 89.25 166 ILE B C 1
ATOM 3182 O O . ILE B 1 166 ? 7.727 -2.432 -12.172 1 89.25 166 ILE B O 1
ATOM 3186 N N . ALA B 1 167 ? 9.406 -2.623 -10.742 1 88.25 167 ALA B N 1
ATOM 3187 C CA . ALA B 1 167 ? 9.938 -3.82 -11.391 1 88.25 167 ALA B CA 1
ATOM 3188 C C . ALA B 1 167 ? 8.938 -4.969 -11.328 1 88.25 167 ALA B C 1
ATOM 3190 O O . ALA B 1 167 ? 8.711 -5.664 -12.32 1 88.25 167 ALA B O 1
ATOM 3191 N N . ILE B 1 168 ? 8.367 -5.133 -10.211 1 93.19 168 ILE B N 1
ATOM 3192 C CA . ILE B 1 168 ? 7.418 -6.223 -10.008 1 93.19 168 ILE B CA 1
ATOM 3193 C C . ILE B 1 168 ? 6.172 -5.988 -10.867 1 93.19 168 ILE B C 1
ATOM 3195 O O . ILE B 1 168 ? 5.656 -6.922 -11.484 1 93.19 168 ILE B O 1
ATOM 3199 N N . LYS B 1 169 ? 5.707 -4.793 -10.906 1 92.06 169 LYS B N 1
ATOM 3200 C CA . LYS B 1 169 ? 4.57 -4.465 -11.758 1 92.06 169 LYS B CA 1
ATOM 3201 C C . LYS B 1 169 ? 4.852 -4.844 -13.211 1 92.06 169 LYS B C 1
ATOM 3203 O O . LYS B 1 169 ? 4.023 -5.48 -13.867 1 92.06 169 LYS B O 1
ATOM 3208 N N . ARG B 1 170 ? 5.992 -4.461 -13.656 1 90.19 170 ARG B N 1
ATOM 3209 C CA . ARG B 1 170 ? 6.375 -4.766 -15.031 1 90.19 170 ARG B CA 1
ATOM 3210 C C . ARG B 1 170 ? 6.438 -6.273 -15.258 1 90.19 170 ARG B C 1
ATOM 3212 O O . ARG B 1 170 ? 6 -6.766 -16.297 1 90.19 170 ARG B O 1
ATOM 3219 N N . LEU B 1 171 ? 6.969 -6.875 -14.305 1 93 171 LEU B N 1
ATOM 3220 C CA . LEU B 1 171 ? 7.051 -8.328 -14.383 1 93 171 LEU B CA 1
ATOM 3221 C C . LEU B 1 171 ? 5.66 -8.953 -14.477 1 93 171 LEU B C 1
ATOM 3223 O O . LEU B 1 171 ? 5.418 -9.812 -15.32 1 93 171 LEU B O 1
ATOM 3227 N N . LEU B 1 172 ? 4.758 -8.523 -13.648 1 95.62 172 LEU B N 1
ATOM 3228 C CA . LEU B 1 172 ? 3.404 -9.062 -13.648 1 95.62 172 LEU B CA 1
ATOM 3229 C C . LEU B 1 172 ? 2.715 -8.828 -14.984 1 95.62 172 LEU B C 1
ATOM 3231 O O . LEU B 1 172 ? 2 -9.695 -15.484 1 95.62 172 LEU B O 1
ATOM 3235 N N . LEU B 1 173 ? 2.975 -7.727 -15.594 1 93.56 173 LEU B N 1
ATOM 3236 C CA . LEU B 1 173 ? 2.383 -7.41 -16.891 1 93.56 173 LEU B CA 1
ATOM 3237 C C . LEU B 1 173 ? 2.93 -8.328 -17.969 1 93.56 173 LEU B C 1
ATOM 3239 O O . LEU B 1 173 ? 2.201 -8.719 -18.891 1 93.56 173 LEU B O 1
ATOM 3243 N N . THR B 1 174 ? 4.172 -8.664 -17.797 1 93.25 174 THR B N 1
ATOM 3244 C CA . THR B 1 174 ? 4.777 -9.578 -18.766 1 93.25 174 THR B CA 1
ATOM 3245 C C . THR B 1 174 ? 4.219 -10.984 -18.594 1 93.25 174 THR B C 1
ATOM 3247 O O . THR B 1 174 ? 4.043 -11.703 -19.578 1 93.25 174 THR B O 1
ATOM 3250 N N . LEU B 1 175 ? 3.947 -11.383 -17.391 1 95.56 175 LEU B N 1
ATOM 3251 C CA . LEU B 1 175 ? 3.459 -12.727 -17.109 1 95.56 175 LEU B CA 1
ATOM 3252 C C . LEU B 1 175 ? 1.994 -12.875 -17.5 1 95.56 175 LEU B C 1
ATOM 3254 O O . LEU B 1 175 ? 1.507 -13.992 -17.688 1 95.56 175 LEU B O 1
ATOM 3258 N N . ARG B 1 176 ? 1.319 -11.797 -17.609 1 94.75 176 ARG B N 1
ATOM 3259 C CA . ARG B 1 176 ? -0.122 -11.727 -17.828 1 94.75 176 ARG B CA 1
ATOM 3260 C C . ARG B 1 176 ? -0.537 -12.578 -19.031 1 94.75 176 ARG B C 1
ATOM 3262 O O . ARG B 1 176 ? -1.534 -13.297 -18.969 1 94.75 176 ARG B O 1
ATOM 3269 N N . ASP B 1 177 ? 0.242 -12.594 -20.094 1 94.12 177 ASP B N 1
ATOM 3270 C CA . ASP B 1 177 ? -0.17 -13.164 -21.375 1 94.12 177 ASP B CA 1
ATOM 3271 C C . ASP B 1 177 ? -0.218 -14.695 -21.297 1 94.12 177 ASP B C 1
ATOM 3273 O O . ASP B 1 177 ? -0.981 -15.328 -22.031 1 94.12 177 ASP B O 1
ATOM 3277 N N . LYS B 1 178 ? 0.551 -15.297 -20.391 1 95.56 178 LYS B N 1
ATOM 3278 C CA . LYS B 1 178 ? 0.692 -16.75 -20.422 1 95.56 178 LYS B CA 1
ATOM 3279 C C . LYS B 1 178 ? 0.166 -17.391 -19.125 1 95.56 178 LYS B C 1
ATOM 3281 O O . LYS B 1 178 ? 0.238 -18.609 -18.953 1 95.56 178 LYS B O 1
ATOM 3286 N N . HIS B 1 179 ? -0.324 -16.609 -18.266 1 97.81 179 HIS B N 1
ATOM 3287 C CA . HIS B 1 179 ? -0.75 -17.109 -16.969 1 97.81 179 HIS B CA 1
ATOM 3288 C C . HIS B 1 179 ? -2.107 -16.531 -16.562 1 97.81 179 HIS B C 1
ATOM 3290 O O . HIS B 1 179 ? -2.557 -15.539 -17.141 1 97.81 179 HIS B O 1
ATOM 3296 N N . ILE B 1 180 ? -2.826 -17.219 -15.695 1 98.06 180 ILE B N 1
ATOM 3297 C CA . ILE B 1 180 ? -3.943 -16.641 -14.953 1 98.06 180 ILE B CA 1
ATOM 3298 C C . ILE B 1 180 ? -3.424 -15.93 -13.703 1 98.06 180 ILE B C 1
ATOM 3300 O O . ILE B 1 180 ? -2.848 -16.562 -12.82 1 98.06 180 ILE B O 1
ATOM 3304 N N . LEU B 1 181 ? -3.57 -14.664 -13.672 1 98.31 181 LEU B N 1
ATOM 3305 C CA . LEU B 1 181 ? -3.051 -13.883 -12.555 1 98.31 181 LEU B CA 1
ATOM 3306 C C . LEU B 1 181 ? -4.188 -13.32 -11.711 1 98.31 181 LEU B C 1
ATOM 3308 O O . LEU B 1 181 ? -5.109 -12.695 -12.242 1 98.31 181 LEU B O 1
ATOM 3312 N N . ILE B 1 182 ? -4.148 -13.625 -10.461 1 98.19 182 ILE B N 1
ATOM 3313 C CA . ILE B 1 182 ? -5.094 -13.094 -9.484 1 98.19 182 ILE B CA 1
ATOM 3314 C C . ILE B 1 182 ? -4.336 -12.352 -8.383 1 98.19 182 ILE B C 1
ATOM 3316 O O . ILE B 1 182 ? -3.467 -12.93 -7.723 1 98.19 182 ILE B O 1
ATOM 3320 N N . LEU B 1 183 ? -4.652 -11.117 -8.219 1 97 183 LEU B N 1
ATOM 3321 C CA . LEU B 1 183 ? -3.936 -10.305 -7.246 1 97 183 LEU B CA 1
ATOM 3322 C C . LEU B 1 183 ? -4.906 -9.609 -6.297 1 97 183 LEU B C 1
ATOM 3324 O O . LEU B 1 183 ? -5.945 -9.102 -6.73 1 97 183 LEU B O 1
ATOM 3328 N N . SER B 1 184 ? -4.652 -9.695 -5.008 1 95.88 184 SER B N 1
ATOM 3329 C CA . SER B 1 184 ? -5.426 -8.93 -4.039 1 95.88 184 SER B CA 1
ATOM 3330 C C . SER B 1 184 ? -4.723 -7.625 -3.682 1 95.88 184 SER B C 1
ATOM 3332 O O . SER B 1 184 ? -3.494 -7.547 -3.713 1 95.88 184 SER B O 1
ATOM 3334 N N . THR B 1 185 ? -5.496 -6.59 -3.441 1 91.19 185 THR B N 1
ATOM 3335 C CA . THR B 1 185 ? -4.969 -5.32 -2.957 1 91.19 185 THR B CA 1
ATOM 3336 C C . THR B 1 185 ? -6.059 -4.508 -2.27 1 91.19 185 THR B C 1
ATOM 3338 O O . THR B 1 185 ? -7.238 -4.637 -2.6 1 91.19 185 THR B O 1
ATOM 3341 N N . HIS B 1 186 ? -5.648 -3.713 -1.389 1 88.12 186 HIS B N 1
ATOM 3342 C CA . HIS B 1 186 ? -6.566 -2.768 -0.767 1 88.12 186 HIS B CA 1
ATOM 3343 C C . HIS B 1 186 ? -6.387 -1.365 -1.339 1 88.12 186 HIS B C 1
ATOM 3345 O O . HIS B 1 186 ? -7.004 -0.411 -0.863 1 88.12 186 HIS B O 1
ATOM 3351 N N . ILE B 1 187 ? -5.621 -1.263 -2.305 1 87.81 187 ILE B N 1
ATOM 3352 C CA . ILE B 1 187 ? -5.355 0.023 -2.941 1 87.81 187 ILE B CA 1
ATOM 3353 C C . ILE B 1 187 ? -5.988 0.052 -4.332 1 87.81 187 ILE B C 1
ATOM 3355 O O . ILE B 1 187 ? -5.473 -0.563 -5.266 1 87.81 187 ILE B O 1
ATOM 3359 N N . LEU B 1 188 ? -6.988 0.805 -4.41 1 90.25 188 LEU B N 1
ATOM 3360 C CA . LEU B 1 188 ? -7.77 0.819 -5.641 1 90.25 188 LEU B CA 1
ATOM 3361 C C . LEU B 1 188 ? -6.93 1.321 -6.812 1 90.25 188 LEU B C 1
ATOM 3363 O O . LEU B 1 188 ? -7.035 0.799 -7.922 1 90.25 188 LEU B O 1
ATOM 3367 N N . ALA B 1 189 ? -6.113 2.293 -6.566 1 89.19 189 ALA B N 1
ATOM 3368 C CA . ALA B 1 189 ? -5.277 2.854 -7.629 1 89.19 189 ALA B CA 1
ATOM 3369 C C . ALA B 1 189 ? -4.352 1.793 -8.219 1 89.19 189 ALA B C 1
ATOM 3371 O O . ALA B 1 189 ? -4.082 1.793 -9.422 1 89.19 189 ALA B O 1
ATOM 3372 N N . LEU B 1 190 ? -3.875 0.947 -7.395 1 89.81 190 LEU B N 1
ATOM 3373 C CA . LEU B 1 190 ? -3.021 -0.14 -7.859 1 89.81 190 LEU B CA 1
ATOM 3374 C C . LEU B 1 190 ? -3.812 -1.125 -8.711 1 89.81 190 LEU B C 1
ATOM 3376 O O . LEU B 1 190 ? -3.33 -1.577 -9.758 1 89.81 190 LEU B O 1
ATOM 3380 N N . ALA B 1 191 ? -4.977 -1.45 -8.219 1 92.31 191 ALA B N 1
ATOM 3381 C CA . ALA B 1 191 ? -5.844 -2.332 -9 1 92.31 191 ALA B CA 1
ATOM 3382 C C . ALA B 1 191 ? -6.129 -1.74 -10.383 1 92.31 191 ALA B C 1
ATOM 3384 O O . ALA B 1 191 ? -6.066 -2.445 -11.391 1 92.31 191 ALA B O 1
ATOM 3385 N N . GLU B 1 192 ? -6.391 -0.484 -10.367 1 90.19 192 GLU B N 1
ATOM 3386 C CA . GLU B 1 192 ? -6.707 0.196 -11.617 1 90.19 192 GLU B CA 1
ATOM 3387 C C . GLU B 1 192 ? -5.508 0.2 -12.562 1 90.19 192 GLU B C 1
ATOM 3389 O O . GLU B 1 192 ? -5.668 0.136 -13.781 1 90.19 192 GLU B O 1
ATOM 3394 N N . ASP B 1 193 ? -4.445 0.28 -12.016 1 89 193 ASP B N 1
ATOM 3395 C CA . ASP B 1 193 ? -3.209 0.365 -12.789 1 89 193 ASP B CA 1
ATOM 3396 C C . ASP B 1 193 ? -2.818 -1.001 -13.344 1 89 193 ASP B C 1
ATOM 3398 O O . ASP B 1 193 ? -2.314 -1.096 -14.469 1 89 193 ASP B O 1
ATOM 3402 N N . LEU B 1 194 ? -3.102 -2.045 -12.602 1 91.94 194 LEU B N 1
ATOM 3403 C CA . LEU B 1 194 ? -2.508 -3.344 -12.906 1 91.94 194 LEU B CA 1
ATOM 3404 C C . LEU B 1 194 ? -3.553 -4.301 -13.469 1 91.94 194 LEU B C 1
ATOM 3406 O O . LEU B 1 194 ? -3.23 -5.16 -14.289 1 91.94 194 LEU B O 1
ATOM 3410 N N . CYS B 1 195 ? -4.73 -4.172 -13.086 1 94.31 195 CYS B N 1
ATOM 3411 C CA . CYS B 1 195 ? -5.699 -5.23 -13.336 1 94.31 195 CYS B CA 1
ATOM 3412 C C . CYS B 1 195 ? -6.594 -4.887 -14.523 1 94.31 195 CYS B C 1
ATOM 3414 O O . CYS B 1 195 ? -6.867 -3.711 -14.781 1 94.31 195 CYS B O 1
ATOM 3416 N N . ASP B 1 196 ? -7.055 -5.875 -15.211 1 93.06 196 ASP B N 1
ATOM 3417 C CA . ASP B 1 196 ? -8 -5.723 -16.312 1 93.06 196 ASP B CA 1
ATOM 3418 C C . ASP B 1 196 ? -9.43 -5.621 -15.797 1 93.06 196 ASP B C 1
ATOM 3420 O O . ASP B 1 196 ? -10.258 -4.906 -16.375 1 93.06 196 ASP B O 1
ATOM 3424 N N . H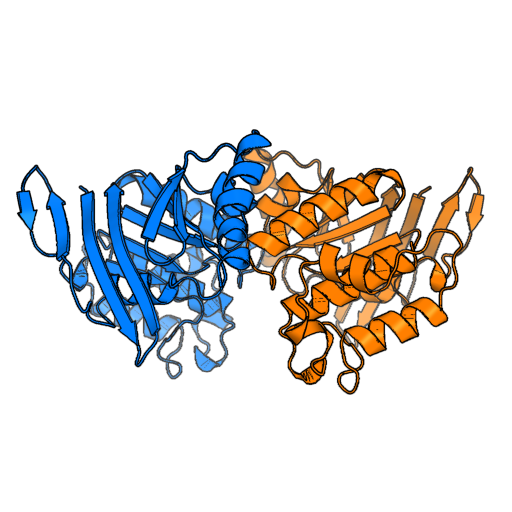IS B 1 197 ? -9.695 -6.32 -14.812 1 92.19 197 HIS B N 1
ATOM 3425 C CA . HIS B 1 197 ? -10.977 -6.293 -14.109 1 92.19 197 HIS B CA 1
ATOM 3426 C C . HIS B 1 197 ? -10.82 -6.691 -12.648 1 92.19 197 HIS B C 1
ATOM 3428 O O . HIS B 1 197 ? -9.75 -7.152 -12.242 1 92.19 197 HIS B O 1
ATOM 3434 N N . VAL B 1 198 ? -11.914 -6.453 -11.945 1 94.94 198 VAL B N 1
ATOM 3435 C CA . VAL B 1 198 ? -11.836 -6.762 -10.516 1 94.94 198 VAL B CA 1
ATOM 3436 C C . VAL B 1 198 ? -12.992 -7.676 -10.125 1 94.94 198 VAL B C 1
ATOM 3438 O O . VAL B 1 198 ? -14.086 -7.586 -10.688 1 94.94 198 VAL B O 1
ATOM 3441 N N . ALA B 1 199 ? -12.688 -8.586 -9.266 1 95.69 199 ALA B N 1
ATOM 3442 C CA . ALA B 1 199 ? -13.68 -9.375 -8.539 1 95.69 199 ALA B CA 1
ATOM 3443 C C . ALA B 1 199 ? -13.82 -8.891 -7.102 1 95.69 199 ALA B C 1
ATOM 3445 O O . ALA B 1 199 ? -12.828 -8.805 -6.371 1 95.69 199 ALA B O 1
ATOM 3446 N N . ILE B 1 200 ? -15.016 -8.586 -6.742 1 95.12 200 ILE B N 1
ATOM 3447 C CA . ILE B 1 200 ? -15.258 -8.047 -5.406 1 95.12 200 ILE B CA 1
ATOM 3448 C C . ILE B 1 200 ? -15.812 -9.141 -4.5 1 95.12 200 ILE B C 1
ATOM 3450 O O . ILE B 1 200 ? -16.875 -9.711 -4.773 1 95.12 200 ILE B O 1
ATOM 3454 N N . LEU B 1 201 ? -15.039 -9.445 -3.5 1 96 201 LEU B N 1
ATOM 3455 C CA . LEU B 1 201 ? -15.508 -10.391 -2.492 1 96 201 LEU B CA 1
ATOM 3456 C C . LEU B 1 201 ? -16.266 -9.664 -1.382 1 96 201 LEU B C 1
ATOM 3458 O O . LEU B 1 201 ? -15.672 -8.898 -0.619 1 96 201 LEU B O 1
ATOM 3462 N N . HIS B 1 202 ? -17.469 -9.93 -1.352 1 93.94 202 HIS B N 1
ATOM 3463 C CA . HIS B 1 202 ? -18.359 -9.289 -0.381 1 93.94 202 HIS B CA 1
ATOM 3464 C C . HIS B 1 202 ? -19.406 -10.266 0.131 1 93.94 202 HIS B C 1
ATOM 3466 O O . HIS B 1 202 ? -20.094 -10.922 -0.66 1 93.94 202 HIS B O 1
ATOM 3472 N N . ASN B 1 203 ? -19.484 -10.328 1.44 1 93.25 203 ASN B N 1
ATOM 3473 C CA . ASN B 1 203 ? -20.453 -11.203 2.092 1 93.25 203 ASN B CA 1
ATOM 3474 C C . ASN B 1 203 ? -20.328 -12.641 1.591 1 93.25 203 ASN B C 1
ATOM 3476 O O . ASN B 1 203 ? -21.328 -13.305 1.338 1 93.25 203 ASN B O 1
ATOM 3480 N N . GLY B 1 204 ? -19.141 -13.047 1.289 1 95.88 204 GLY B N 1
ATOM 3481 C CA . GLY B 1 204 ? -18.828 -14.438 0.984 1 95.88 204 GLY B CA 1
ATOM 3482 C C . GLY B 1 204 ? -19.062 -14.789 -0.473 1 95.88 204 GLY B C 1
ATOM 3483 O O . GLY B 1 204 ? -18.906 -15.953 -0.865 1 95.88 204 GLY B O 1
ATOM 3484 N N . THR B 1 205 ? -19.469 -13.828 -1.238 1 96.5 205 THR B N 1
ATOM 3485 C CA . THR B 1 205 ? -19.703 -14.055 -2.662 1 96.5 205 THR B CA 1
ATOM 3486 C C . THR B 1 205 ? -18.828 -13.125 -3.504 1 96.5 205 THR B C 1
ATOM 3488 O O . THR B 1 205 ? -18.266 -12.156 -2.986 1 96.5 205 THR B O 1
ATOM 3491 N N . LEU B 1 206 ? -18.672 -13.484 -4.82 1 96.44 206 LEU B N 1
ATOM 3492 C CA . LEU B 1 206 ? -17.844 -12.695 -5.734 1 96.44 206 LEU B CA 1
ATOM 3493 C C . LEU B 1 206 ? -18.719 -12.031 -6.801 1 96.44 206 LEU B C 1
ATOM 3495 O O . LEU B 1 206 ? -19.625 -12.656 -7.352 1 96.44 206 LEU B O 1
ATOM 3499 N N . GLU B 1 207 ? -18.406 -10.797 -6.973 1 92.12 207 GLU B N 1
ATOM 3500 C CA . GLU B 1 207 ? -19.031 -10.039 -8.047 1 92.12 207 GLU B CA 1
ATOM 3501 C C . GLU B 1 207 ? -18 -9.391 -8.961 1 92.12 207 GLU B C 1
ATOM 3503 O O . GLU B 1 207 ? -16.969 -8.914 -8.484 1 92.12 207 GLU B O 1
ATOM 3508 N N . THR B 1 208 ? -18.344 -9.406 -10.227 1 88.88 208 THR B N 1
ATOM 3509 C CA . THR B 1 208 ? -17.438 -8.781 -11.188 1 88.88 208 THR B CA 1
ATOM 3510 C C . THR B 1 208 ? -17.812 -7.316 -11.406 1 88.88 208 THR B C 1
ATOM 3512 O O . THR B 1 208 ? -19 -6.977 -11.477 1 88.88 208 THR B O 1
ATOM 3515 N N . MET B 1 209 ? -16.844 -6.531 -11.438 1 83.12 209 MET B N 1
ATOM 3516 C CA . MET B 1 209 ? -17.047 -5.129 -11.797 1 83.12 209 MET B CA 1
ATOM 3517 C C . MET B 1 209 ? -15.953 -4.645 -12.742 1 83.12 209 MET B C 1
ATOM 3519 O O . MET B 1 209 ? -14.773 -4.91 -12.516 1 83.12 209 MET B O 1
ATOM 3523 N N . PRO B 1 210 ? -16.438 -4.043 -13.914 1 79.75 210 PRO B N 1
ATOM 3524 C CA . PRO B 1 210 ? -15.406 -3.443 -14.766 1 79.75 210 PRO B CA 1
ATOM 3525 C C . PRO B 1 210 ? -14.625 -2.328 -14.07 1 79.75 210 PRO B C 1
ATOM 3527 O O . PRO B 1 210 ? -15.203 -1.577 -13.273 1 79.75 210 PRO B O 1
ATOM 3530 N N . LEU B 1 211 ? -13.344 -2.43 -14.266 1 75.94 211 LEU B N 1
ATOM 3531 C CA . LEU B 1 211 ? -12.477 -1.412 -13.68 1 75.94 211 LEU B CA 1
ATOM 3532 C C . LEU B 1 211 ? -12.523 -0.126 -14.492 1 75.94 211 LEU B C 1
ATOM 3534 O O . LEU B 1 211 ? -12.398 -0.16 -15.719 1 75.94 211 LEU B O 1
ATOM 3538 N N . SER B 1 212 ? -13.156 0.91 -13.945 1 69.5 212 SER B N 1
ATOM 3539 C CA . SER B 1 212 ? -13.062 2.234 -14.555 1 69.5 212 SER B CA 1
ATOM 3540 C C . SER B 1 212 ? -12.406 3.229 -13.602 1 69.5 212 SER B C 1
ATOM 3542 O O . SER B 1 212 ? -12.922 3.494 -12.516 1 69.5 212 SER B O 1
ATOM 3544 N N . THR B 1 213 ? -11.188 3.584 -13.805 1 58.84 213 THR B N 1
ATOM 3545 C CA . THR B 1 213 ? -10.391 4.43 -12.93 1 58.84 213 THR B CA 1
ATOM 3546 C C . THR B 1 213 ? -10.922 5.863 -12.922 1 58.84 213 THR B C 1
ATOM 3548 O O . THR B 1 213 ? -10.695 6.613 -11.977 1 58.84 213 THR B O 1
ATOM 3551 N N . THR B 1 214 ? -11.508 6.18 -13.953 1 58.91 214 THR B N 1
ATOM 3552 C CA . THR B 1 214 ? -11.844 7.586 -14.125 1 58.91 214 THR B CA 1
ATOM 3553 C C . THR B 1 214 ? -13.305 7.844 -13.758 1 58.91 214 THR B C 1
ATOM 3555 O O . THR B 1 214 ? -13.75 8.992 -13.719 1 58.91 214 THR B O 1
ATOM 3558 N N . ASP B 1 215 ? -13.875 6.734 -13.508 1 63.75 215 ASP B N 1
ATOM 3559 C CA . ASP B 1 215 ? -15.32 6.906 -13.336 1 63.75 215 ASP B CA 1
ATOM 3560 C C . ASP B 1 215 ? -15.688 6.961 -11.852 1 63.75 215 ASP B C 1
ATOM 3562 O O . ASP B 1 215 ? -15.562 5.965 -11.141 1 63.75 215 ASP B O 1
ATOM 3566 N N . GLU B 1 216 ? -15.898 8.133 -11.414 1 66.62 216 GLU B N 1
ATOM 3567 C CA . GLU B 1 216 ? -16.453 8.336 -10.07 1 66.62 216 GLU B CA 1
ATOM 3568 C C . GLU B 1 216 ? -17.562 7.34 -9.773 1 66.62 216 GLU B C 1
ATOM 3570 O O . GLU B 1 216 ? -17.797 6.98 -8.617 1 66.62 216 GLU B O 1
ATOM 3575 N N . THR B 1 217 ? -18.047 6.871 -10.805 1 77.56 217 THR B N 1
ATOM 3576 C CA . THR B 1 217 ? -19.156 5.957 -10.625 1 77.56 217 THR B CA 1
ATOM 3577 C C . THR B 1 217 ? -18.672 4.594 -10.141 1 77.56 217 THR B C 1
ATOM 3579 O O . THR B 1 217 ? -19.391 3.902 -9.406 1 77.56 217 THR B O 1
ATOM 3582 N N . PHE B 1 218 ? -17.438 4.328 -10.469 1 83.31 218 PHE B N 1
ATOM 3583 C CA . PHE B 1 218 ? -16.891 3.037 -10.055 1 83.31 218 PHE B CA 1
ATOM 3584 C C . PHE B 1 218 ? -16.672 2.994 -8.547 1 83.31 218 PHE B C 1
ATOM 3586 O O . PHE B 1 218 ? -17.141 2.068 -7.875 1 83.31 218 PHE B O 1
ATOM 3593 N N . GLU B 1 219 ? -16.062 4.047 -8.062 1 84.38 219 GLU B N 1
ATOM 3594 C CA . GLU B 1 219 ? -15.773 4.102 -6.629 1 84.38 219 GLU B CA 1
ATOM 3595 C C . GLU B 1 219 ? -17.062 4.133 -5.812 1 84.38 219 GLU B C 1
ATOM 3597 O O . GLU B 1 219 ? -17.156 3.48 -4.77 1 84.38 219 GLU B O 1
ATOM 3602 N N . ALA B 1 220 ? -17.984 4.91 -6.316 1 83.31 220 ALA B N 1
ATOM 3603 C CA . ALA B 1 220 ? -19.266 5.012 -5.625 1 83.31 220 ALA B CA 1
ATOM 3604 C C . ALA B 1 220 ? -19.969 3.658 -5.562 1 83.31 220 ALA B C 1
ATOM 3606 O O . ALA B 1 220 ? -20.5 3.268 -4.516 1 83.31 220 ALA B O 1
ATOM 3607 N N . LYS B 1 221 ? -19.984 2.971 -6.66 1 85.56 221 LYS B N 1
ATOM 3608 C CA . LYS B 1 221 ? -20.609 1.647 -6.723 1 85.56 221 LYS B CA 1
ATOM 3609 C C . LYS B 1 221 ? -19.875 0.659 -5.816 1 85.56 221 LYS B C 1
ATOM 3611 O O . LYS B 1 221 ? -20.5 -0.157 -5.145 1 85.56 221 LYS B O 1
ATOM 3616 N N . LEU B 1 222 ? -18.594 0.732 -5.844 1 88.81 222 LEU B N 1
ATOM 3617 C CA . LEU B 1 222 ? -17.781 -0.135 -5.008 1 88.81 222 LEU B CA 1
ATOM 3618 C C . LEU B 1 222 ? -18.078 0.09 -3.529 1 88.81 222 LEU B C 1
ATOM 3620 O O . LEU B 1 222 ? -18.25 -0.868 -2.773 1 88.81 222 LEU B O 1
ATOM 3624 N N . LEU B 1 223 ? -18.188 1.337 -3.176 1 87.06 223 LEU B N 1
ATOM 3625 C CA . LEU B 1 223 ? -18.5 1.688 -1.794 1 87.06 223 LEU B CA 1
ATOM 3626 C C . LEU B 1 223 ? -19.891 1.201 -1.409 1 87.06 223 LEU B C 1
ATOM 3628 O O . LEU B 1 223 ? -20.109 0.737 -0.287 1 87.06 223 LEU B O 1
ATOM 3632 N N . GLU B 1 224 ? -20.766 1.377 -2.309 1 86.81 224 GLU B N 1
ATOM 3633 C CA . GLU B 1 224 ? -22.125 0.9 -2.072 1 86.81 224 GLU B CA 1
ATOM 3634 C C . GLU B 1 224 ? -22.141 -0.6 -1.791 1 86.81 224 GLU B C 1
ATOM 3636 O O . GLU B 1 224 ? -22.828 -1.058 -0.878 1 86.81 224 GLU B O 1
ATOM 3641 N N . ILE B 1 225 ? -21.375 -1.302 -2.516 1 87.06 225 ILE B N 1
ATOM 3642 C CA . ILE B 1 225 ? -21.312 -2.752 -2.365 1 87.06 225 ILE B CA 1
ATOM 3643 C C . ILE B 1 225 ? -20.688 -3.104 -1.022 1 87.06 225 ILE B C 1
ATOM 3645 O O . ILE B 1 225 ? -21.219 -3.906 -0.261 1 87.06 225 ILE B O 1
ATOM 3649 N N . LEU B 1 226 ? -19.641 -2.436 -0.717 1 88.31 226 LEU B N 1
ATOM 3650 C CA . LEU B 1 226 ? -18.828 -2.836 0.427 1 88.31 226 LEU B CA 1
ATOM 3651 C C . LEU B 1 226 ? -19.406 -2.285 1.725 1 88.31 226 LEU B C 1
ATOM 3653 O O . LEU B 1 226 ? -19.109 -2.789 2.809 1 88.31 226 LEU B O 1
ATOM 3657 N N . GLN B 1 227 ? -20.109 -1.139 1.692 1 79.25 227 GLN B N 1
ATOM 3658 C CA . GLN B 1 227 ? -20.719 -0.543 2.875 1 79.25 227 GLN B CA 1
ATOM 3659 C C . GLN B 1 227 ? -22.141 -1.049 3.07 1 79.25 227 GLN B C 1
ATOM 3661 O O . GLN B 1 227 ? -22.734 -0.881 4.145 1 79.25 227 GLN B O 1
ATOM 3666 N N . GLY B 1 228 ? -23.016 -1.312 2.111 1 64.25 228 GLY B N 1
ATOM 3667 C CA . GLY B 1 228 ? -24.406 -1.714 2.184 1 64.25 228 GLY B CA 1
ATOM 3668 C C . GLY B 1 228 ? -24.688 -2.713 3.293 1 64.25 228 GLY B C 1
ATOM 3669 O O . GLY B 1 228 ? -25.797 -2.768 3.822 1 64.25 228 GLY B O 1
ATOM 3670 N N . GLU B 1 229 ? -24.031 -3.771 3.586 1 53.31 229 GLU B N 1
ATOM 3671 C CA . GLU B 1 229 ? -24.688 -4.684 4.523 1 53.31 229 GLU B CA 1
ATOM 3672 C C . GLU B 1 229 ? -24.594 -4.164 5.957 1 53.31 229 GLU B C 1
ATOM 3674 O O . GLU B 1 229 ? -25 -4.848 6.898 1 53.31 229 GLU B O 1
ATOM 3679 N N . SER B 1 230 ? -23.812 -3.217 6.27 1 44.09 230 SER B N 1
ATOM 3680 C CA . SER B 1 230 ? -23.734 -3.047 7.719 1 44.09 230 SER B CA 1
ATOM 3681 C C . SER B 1 230 ? -25.109 -2.715 8.305 1 44.09 230 SER B C 1
ATOM 3683 O O . SER B 1 230 ? -25.266 -2.617 9.523 1 44.09 230 SER B O 1
ATOM 3685 N N . HIS B 1 231 ? -26 -2.121 7.613 1 36 231 HIS B N 1
ATOM 3686 C CA . HIS B 1 231 ? -27.281 -1.901 8.281 1 36 231 HIS B CA 1
ATOM 3687 C C . HIS B 1 231 ? -28 -3.223 8.562 1 36 231 HIS B C 1
ATOM 3689 O O . HIS B 1 231 ? -29.031 -3.244 9.227 1 36 231 HIS B O 1
ATOM 3695 N N . ASP B 1 232 ? -27.781 -4.211 7.855 1 32.81 232 ASP B N 1
ATOM 3696 C CA . ASP B 1 232 ? -28.719 -5.285 8.172 1 32.81 232 ASP B CA 1
ATOM 3697 C C . ASP B 1 232 ? -28.297 -6.027 9.438 1 32.81 232 ASP B C 1
ATOM 3699 O O . ASP B 1 232 ? -28.984 -6.961 9.875 1 32.81 232 ASP B O 1
ATOM 3703 N N . ASN B 1 233 ? -26.922 -6.156 9.859 1 30.39 233 ASN B N 1
ATOM 3704 C CA . ASN B 1 233 ? -26.969 -6.852 11.141 1 30.39 233 ASN B CA 1
ATOM 3705 C C . ASN B 1 233 ? -27.234 -5.887 12.289 1 30.39 233 ASN B C 1
ATOM 3707 O O . ASN B 1 233 ? -26.656 -4.793 12.328 1 30.39 233 ASN B O 1
#

Sequence (466 aa):
MELVIRNIRKNFQEKEVLKGASYTFREGEITGLLGRNGAGKTTLFNILYGEHQADQGEIFLVENGVERPLELEEIGMVFSENYLPEFLTGYEFIKFYLDLHPGKDQLAIDDYLDFMEINEVDRHTIIKGYSDGMKSKLSLICILISKPKVILLDEPLTAVDLVSSIAIKRLLLTLRDKHILILSTHILALAEDLCDHVAILHNGTLETMPLSTTDETFEAKLLEILQGESHDNMELVIRNIRKNFQEKEVLKGASYTFREGEITGLLGRNGAGKTTLFNILYGEHQADQGEIFLVENGVERPLELEEIGMVFSENYLPEFLTGYEFIKFYLDLHPGKDQLAIDDYLDFMEINEVDRHTIIKGYSDGMKSKLSLICILISKPKVILLDEPLTAVDLVSSIAIKRLLLTLRDKHILILSTHILALAEDLCDHVAILHNGTLETMPLSTTDETFEAKLLEILQGESHDN